Protein AF-A0A8J6IHN8-F1 (afdb_monomer)

Structure (mmCIF, N/CA/C/O backbone):
data_AF-A0A8J6IHN8-F1
#
_entry.id   AF-A0A8J6IHN8-F1
#
loop_
_atom_site.group_PDB
_atom_site.id
_atom_site.type_symbol
_atom_site.label_atom_id
_atom_site.label_alt_id
_atom_site.label_comp_id
_atom_site.label_asym_id
_atom_site.label_entity_id
_atom_site.label_seq_id
_atom_site.pdbx_PDB_ins_code
_atom_site.Cartn_x
_atom_site.Cartn_y
_atom_site.Cartn_z
_atom_site.occupancy
_atom_site.B_iso_or_equiv
_atom_site.auth_seq_id
_atom_site.auth_comp_id
_atom_site.auth_asym_id
_atom_site.auth_atom_id
_atom_site.pdbx_PDB_model_num
ATOM 1 N N . MET A 1 1 ? -2.831 -7.489 -36.336 1.00 49.72 1 MET A N 1
ATOM 2 C CA . MET A 1 1 ? -1.927 -8.113 -35.352 1.00 49.72 1 MET A CA 1
ATOM 3 C C . MET A 1 1 ? -0.524 -7.875 -35.852 1.00 49.72 1 MET A C 1
ATOM 5 O O . MET A 1 1 ? -0.136 -8.459 -36.858 1.00 49.72 1 MET A O 1
ATOM 9 N N . THR A 1 2 ? 0.138 -6.889 -35.267 1.00 54.09 2 THR A N 1
ATOM 10 C CA . THR A 1 2 ? 1.509 -6.501 -35.592 1.00 54.09 2 THR A CA 1
ATOM 11 C C . THR A 1 2 ? 2.413 -7.659 -35.192 1.00 54.09 2 THR A C 1
ATOM 13 O O . THR A 1 2 ? 2.400 -8.046 -34.038 1.00 54.09 2 THR A O 1
ATOM 16 N N . MET A 1 3 ? 3.107 -8.257 -36.160 1.00 70.25 3 MET A N 1
ATOM 17 C CA . MET A 1 3 ? 4.097 -9.310 -35.927 1.00 70.25 3 MET A CA 1
ATOM 18 C C . MET A 1 3 ? 5.415 -8.647 -35.513 1.00 70.25 3 MET A C 1
ATOM 20 O O . MET A 1 3 ? 5.828 -7.694 -36.189 1.00 70.25 3 MET A O 1
ATOM 24 N N . ILE A 1 4 ? 6.126 -9.185 -34.513 1.00 86.44 4 ILE A N 1
ATOM 25 C CA . ILE A 1 4 ? 7.557 -8.887 -34.335 1.00 86.44 4 ILE A CA 1
ATOM 26 C C . ILE A 1 4 ? 8.253 -9.013 -35.692 1.00 86.44 4 ILE A C 1
ATOM 28 O O . ILE A 1 4 ? 8.270 -10.070 -36.328 1.00 86.44 4 ILE A O 1
ATOM 32 N N . THR A 1 5 ? 8.842 -7.910 -36.141 1.00 93.31 5 THR A N 1
ATOM 33 C CA . THR A 1 5 ? 9.534 -7.852 -37.424 1.00 93.31 5 THR A CA 1
ATOM 34 C C . THR A 1 5 ? 11.019 -8.079 -37.190 1.00 93.31 5 THR A C 1
ATOM 36 O O . THR A 1 5 ? 11.692 -7.253 -36.577 1.00 93.31 5 THR A O 1
ATOM 39 N N . HIS A 1 6 ? 11.541 -9.201 -37.692 1.00 95.62 6 HIS A N 1
ATOM 40 C CA . HIS A 1 6 ? 12.968 -9.529 -37.650 1.00 95.62 6 HIS A CA 1
ATOM 41 C C . HIS A 1 6 ? 13.657 -9.097 -38.947 1.00 95.62 6 HIS A C 1
ATOM 43 O O . HIS A 1 6 ? 13.572 -9.783 -39.966 1.00 95.62 6 HIS A O 1
ATOM 49 N N . ASN A 1 7 ? 14.368 -7.969 -38.920 1.00 94.88 7 ASN A N 1
ATOM 50 C CA . ASN A 1 7 ? 15.190 -7.535 -40.044 1.00 94.88 7 ASN A CA 1
ATOM 51 C C . ASN A 1 7 ? 16.606 -8.102 -39.900 1.00 94.88 7 ASN A C 1
ATOM 53 O O . ASN A 1 7 ? 17.432 -7.576 -39.155 1.00 94.88 7 ASN A O 1
ATOM 57 N N . ARG A 1 8 ? 16.898 -9.177 -40.635 1.00 92.81 8 ARG A N 1
ATOM 58 C CA . ARG A 1 8 ? 18.204 -9.850 -40.574 1.00 92.81 8 ARG A CA 1
ATOM 59 C C . ARG A 1 8 ? 19.341 -9.048 -41.198 1.00 92.81 8 ARG A C 1
ATOM 61 O O . ARG A 1 8 ? 20.465 -9.176 -40.731 1.00 92.81 8 ARG A O 1
ATOM 68 N N . GLU A 1 9 ? 19.058 -8.230 -42.211 1.00 92.62 9 GLU A N 1
ATOM 69 C CA . GLU A 1 9 ? 20.069 -7.399 -42.881 1.00 92.62 9 GLU A CA 1
ATOM 70 C C . GLU A 1 9 ? 20.547 -6.268 -41.973 1.00 92.62 9 GLU A C 1
ATOM 72 O O . GLU A 1 9 ? 21.742 -6.020 -41.858 1.00 92.62 9 GLU A O 1
ATOM 77 N N . LYS A 1 10 ? 19.604 -5.611 -41.290 1.00 93.25 10 LYS A N 1
ATOM 78 C CA . LYS A 1 10 ? 19.894 -4.556 -40.310 1.00 93.25 10 LYS A CA 1
ATOM 79 C C . LYS A 1 10 ? 20.220 -5.102 -38.922 1.00 93.25 10 LYS A C 1
ATOM 81 O O . LYS A 1 10 ? 20.602 -4.329 -38.054 1.00 93.25 10 LYS A O 1
ATOM 86 N N . GLN A 1 11 ? 20.043 -6.408 -38.718 1.00 96.94 11 GLN A N 1
ATOM 87 C CA . GLN A 1 11 ? 20.186 -7.079 -37.429 1.00 96.94 11 GLN A CA 1
ATOM 88 C C . GLN A 1 11 ? 19.344 -6.408 -36.332 1.00 96.94 11 GLN A C 1
ATOM 90 O O . GLN A 1 11 ? 19.838 -6.072 -35.256 1.00 96.94 11 GLN A O 1
ATOM 95 N N . THR A 1 12 ? 18.055 -6.206 -36.623 1.00 97.75 12 THR A N 1
ATOM 96 C CA . THR A 1 12 ? 17.103 -5.582 -35.698 1.00 97.75 12 THR A CA 1
ATOM 97 C C . THR A 1 12 ? 15.829 -6.398 -35.504 1.00 97.75 12 THR A C 1
ATOM 99 O O . THR A 1 12 ? 15.368 -7.111 -36.401 1.00 97.75 12 THR A O 1
ATOM 102 N N . PHE A 1 13 ? 15.237 -6.257 -34.321 1.00 97.88 13 PHE A N 1
ATOM 103 C CA . PHE A 1 13 ? 13.869 -6.650 -34.011 1.00 97.88 13 PHE A CA 1
ATOM 104 C C . PHE A 1 13 ? 13.034 -5.402 -33.758 1.00 97.88 13 PHE A C 1
ATOM 106 O O . PHE A 1 13 ? 13.451 -4.520 -33.011 1.00 97.88 13 PHE A O 1
ATOM 113 N N . ILE A 1 14 ? 11.857 -5.340 -34.371 1.00 96.50 14 ILE A N 1
ATOM 114 C CA . ILE A 1 14 ? 10.865 -4.292 -34.133 1.00 96.50 14 ILE A CA 1
ATOM 115 C C . ILE A 1 14 ? 9.654 -4.955 -33.493 1.00 96.50 14 ILE A C 1
ATOM 117 O O . ILE A 1 14 ? 9.074 -5.872 -34.078 1.00 96.50 14 ILE A O 1
ATOM 121 N N . LEU A 1 15 ? 9.293 -4.480 -32.309 1.00 94.69 15 LEU A N 1
ATOM 122 C CA . LEU A 1 15 ? 8.149 -4.921 -31.526 1.00 94.69 15 LEU A CA 1
ATOM 123 C C . LEU A 1 15 ? 7.263 -3.707 -31.264 1.00 94.69 15 LEU A C 1
ATOM 125 O O . LEU A 1 15 ? 7.746 -2.661 -30.837 1.00 94.69 15 LEU A O 1
ATOM 129 N N . GLU A 1 16 ? 5.972 -3.846 -31.530 1.00 93.94 16 GLU A N 1
ATOM 130 C CA . GLU A 1 16 ? 4.992 -2.791 -31.296 1.00 93.94 16 GLU A CA 1
ATOM 131 C C . GLU A 1 16 ? 3.723 -3.406 -30.711 1.00 93.94 16 GLU A C 1
ATOM 133 O O . GLU A 1 16 ? 3.142 -4.314 -31.311 1.00 93.94 16 GLU A O 1
ATOM 138 N N . ASN A 1 17 ? 3.324 -2.934 -29.532 1.00 94.31 17 ASN A N 1
ATOM 139 C CA . ASN A 1 17 ? 2.050 -3.273 -28.900 1.00 94.31 17 ASN A CA 1
ATOM 140 C C . ASN A 1 17 ? 1.171 -2.006 -28.816 1.00 94.31 17 ASN A C 1
ATOM 142 O O . ASN A 1 17 ? 1.412 -1.051 -29.549 1.00 94.31 17 ASN A O 1
ATOM 146 N N . ASN A 1 18 ? 0.135 -1.974 -27.979 1.00 95.00 18 ASN A N 1
ATOM 147 C CA . ASN A 1 18 ? -0.769 -0.823 -27.896 1.00 95.00 18 ASN A CA 1
ATOM 148 C C . ASN A 1 18 ? -0.139 0.418 -27.244 1.00 95.00 18 ASN A C 1
ATOM 150 O O . ASN A 1 18 ? -0.637 1.517 -27.478 1.00 95.00 18 ASN A O 1
ATOM 154 N N . SER A 1 19 ? 0.907 0.255 -26.424 1.00 96.56 19 SER A N 1
ATOM 155 C CA . SER A 1 19 ? 1.472 1.344 -25.614 1.00 96.56 19 SER A CA 1
ATOM 156 C C . SER A 1 19 ? 2.919 1.692 -25.963 1.00 96.56 19 SER A C 1
ATOM 158 O O . SER A 1 19 ? 3.337 2.842 -25.822 1.00 96.56 19 SER A O 1
ATOM 160 N N . VAL A 1 20 ? 3.694 0.721 -26.447 1.00 96.88 20 VAL A N 1
ATOM 161 C CA . VAL A 1 20 ? 5.138 0.831 -26.642 1.00 96.88 20 VAL A CA 1
ATOM 162 C C . VAL A 1 20 ? 5.543 0.354 -28.026 1.00 96.88 20 VAL A C 1
ATOM 164 O O . VAL A 1 20 ? 5.097 -0.684 -28.524 1.00 96.88 20 VAL A O 1
ATOM 167 N N . ARG A 1 21 ? 6.502 1.082 -28.594 1.00 96.94 21 ARG A N 1
ATOM 168 C CA . ARG A 1 21 ? 7.320 0.645 -29.719 1.00 96.94 21 ARG A CA 1
ATOM 169 C C . ARG A 1 21 ? 8.759 0.451 -29.262 1.00 96.94 21 ARG A C 1
ATOM 171 O O . ARG A 1 21 ? 9.376 1.392 -28.774 1.00 96.94 21 ARG A O 1
ATOM 178 N N . ALA A 1 22 ? 9.297 -0.746 -29.466 1.00 97.44 22 ALA A N 1
ATOM 179 C CA . ALA A 1 22 ? 10.666 -1.113 -29.126 1.00 97.44 22 ALA A CA 1
ATOM 180 C C . ALA A 1 22 ? 11.426 -1.594 -30.371 1.00 97.44 22 ALA A C 1
ATOM 182 O O . ALA A 1 22 ? 10.971 -2.486 -31.094 1.00 97.44 22 ALA A O 1
ATOM 183 N N . VAL A 1 23 ? 12.607 -1.024 -30.611 1.00 97.62 23 VAL A N 1
ATOM 184 C CA . VAL A 1 23 ? 13.507 -1.413 -31.703 1.00 97.62 23 VAL A CA 1
ATOM 185 C C . VAL A 1 23 ? 14.844 -1.846 -31.116 1.00 97.62 23 VAL A C 1
ATOM 187 O O . VAL A 1 23 ? 15.680 -1.020 -30.758 1.00 97.62 23 VAL A O 1
ATOM 190 N N . LEU A 1 24 ? 15.062 -3.157 -31.042 1.00 97.81 24 LEU A N 1
ATOM 191 C CA . LEU A 1 24 ? 16.298 -3.752 -30.539 1.00 97.81 24 LEU A CA 1
ATOM 192 C C . LEU A 1 24 ? 17.253 -4.047 -31.699 1.00 97.81 24 LEU A C 1
ATOM 194 O O . LEU A 1 24 ? 16.924 -4.822 -32.595 1.00 97.81 24 LEU A O 1
ATOM 198 N N . CYS A 1 25 ? 18.453 -3.482 -31.660 1.00 97.56 25 CYS A N 1
ATOM 199 C CA . CYS A 1 25 ? 19.560 -3.792 -32.558 1.00 97.56 25 CYS A CA 1
ATOM 200 C C . CYS A 1 25 ? 20.562 -4.725 -31.878 1.00 97.56 25 CYS A C 1
ATOM 202 O O . CYS A 1 25 ? 20.895 -4.534 -30.709 1.00 97.56 25 CYS A O 1
ATOM 204 N N . TYR A 1 26 ? 21.046 -5.714 -32.631 1.00 96.62 26 TYR A N 1
ATOM 205 C CA . TYR A 1 26 ? 22.070 -6.665 -32.194 1.00 96.62 26 TYR A CA 1
ATOM 206 C C . TYR A 1 26 ? 23.310 -6.684 -33.113 1.00 96.62 26 TYR A C 1
ATOM 208 O O . TYR A 1 26 ? 24.089 -7.630 -33.080 1.00 96.62 26 TYR A O 1
ATOM 216 N N . GLN A 1 27 ? 23.504 -5.665 -33.961 1.00 93.06 27 GLN A N 1
ATOM 217 C CA . GLN A 1 27 ? 24.637 -5.604 -34.899 1.00 93.06 27 GLN A CA 1
ATOM 218 C C . GLN A 1 27 ? 25.995 -5.435 -34.200 1.00 93.06 27 GLN A C 1
ATOM 220 O O . GLN A 1 27 ? 26.943 -6.141 -34.527 1.00 93.06 27 GLN A O 1
ATOM 225 N N . ASN A 1 28 ? 26.077 -4.510 -33.240 1.00 86.75 28 ASN A N 1
ATOM 226 C CA . ASN A 1 28 ? 27.294 -4.152 -32.505 1.00 86.75 28 ASN A CA 1
ATOM 227 C C . ASN A 1 28 ? 26.975 -4.135 -31.003 1.00 86.75 28 ASN A C 1
ATOM 229 O O . ASN A 1 28 ? 26.920 -3.074 -30.381 1.00 86.75 28 ASN A O 1
ATOM 233 N N . GLY A 1 29 ? 26.668 -5.311 -30.454 1.00 90.00 29 GLY A N 1
ATOM 234 C CA . GLY A 1 29 ? 26.081 -5.440 -29.120 1.00 90.00 29 GLY A CA 1
ATOM 235 C C . GLY A 1 29 ? 24.576 -5.166 -29.098 1.00 90.00 29 GLY A C 1
ATOM 236 O O . GLY A 1 29 ? 23.952 -4.939 -30.135 1.00 90.00 29 GLY A O 1
ATOM 237 N N . LEU A 1 30 ? 23.991 -5.217 -27.904 1.00 96.50 30 LEU A N 1
ATOM 238 C CA . LEU A 1 30 ? 22.566 -5.019 -27.653 1.00 96.50 30 LEU A CA 1
ATOM 239 C C . LEU A 1 30 ? 22.271 -3.539 -27.419 1.00 96.50 30 LEU A C 1
ATOM 241 O O . LEU A 1 30 ? 22.581 -2.983 -26.361 1.00 96.50 30 LEU A O 1
ATOM 245 N N . ARG A 1 31 ? 21.624 -2.905 -28.395 1.00 96.81 31 ARG A N 1
ATOM 246 C CA . ARG A 1 31 ? 21.236 -1.494 -28.314 1.00 96.81 31 ARG A CA 1
ATOM 247 C C . ARG A 1 31 ? 19.754 -1.320 -28.580 1.00 96.81 31 ARG A C 1
ATOM 249 O O . ARG A 1 31 ? 19.234 -1.811 -29.579 1.00 96.81 31 ARG A O 1
ATOM 256 N N . MET A 1 32 ? 19.084 -0.577 -27.715 1.00 97.19 32 MET A N 1
ATOM 257 C CA . MET A 1 32 ? 17.732 -0.101 -27.949 1.00 97.19 32 MET A CA 1
ATOM 258 C C . MET A 1 32 ? 17.808 1.128 -28.862 1.00 97.19 32 MET A C 1
ATOM 260 O O . MET A 1 32 ? 18.161 2.217 -28.419 1.00 97.19 32 MET A O 1
ATOM 264 N N . GLN A 1 33 ? 17.546 0.951 -30.159 1.00 96.94 33 GLN A N 1
ATOM 265 C CA . GLN A 1 33 ? 17.538 2.055 -31.128 1.00 96.94 33 GLN A CA 1
ATOM 266 C C . GLN A 1 33 ? 16.375 3.014 -30.881 1.00 96.94 33 GLN A C 1
ATOM 268 O O . GLN A 1 33 ? 16.513 4.207 -31.133 1.00 96.94 33 GLN A O 1
ATOM 273 N N . GLU A 1 34 ? 15.260 2.494 -30.377 1.00 97.12 34 GLU A N 1
ATOM 274 C CA . GLU A 1 34 ? 14.058 3.244 -30.036 1.00 97.12 34 GLU A CA 1
ATOM 275 C C . GLU A 1 34 ? 13.302 2.494 -28.935 1.00 97.12 34 GLU A C 1
ATOM 277 O O . GLU A 1 34 ? 13.116 1.279 -29.045 1.00 97.12 34 GLU A O 1
ATOM 282 N N . PHE A 1 35 ? 12.838 3.210 -27.910 1.00 97.94 35 PHE A N 1
ATOM 283 C CA . PHE A 1 35 ? 11.830 2.709 -26.977 1.00 97.94 35 PHE A CA 1
ATOM 284 C C . PHE A 1 35 ? 10.856 3.838 -26.639 1.00 97.94 35 PHE A C 1
ATOM 286 O O . PHE A 1 35 ? 11.093 4.646 -25.738 1.00 97.94 35 PHE A O 1
ATOM 293 N N . SER A 1 36 ? 9.773 3.900 -27.406 1.00 97.88 36 SER A N 1
ATOM 294 C CA . SER A 1 36 ? 8.841 5.025 -27.431 1.00 97.88 36 SER A CA 1
ATOM 295 C C . SER A 1 36 ? 7.504 4.650 -26.808 1.00 97.88 36 SER A C 1
ATOM 297 O O . SER A 1 36 ? 6.981 3.564 -27.060 1.00 97.88 36 SER A O 1
ATOM 299 N N . ASN A 1 37 ? 6.913 5.583 -26.062 1.00 97.94 37 ASN A N 1
ATOM 300 C CA . ASN A 1 37 ? 5.509 5.520 -25.674 1.00 97.94 37 ASN A CA 1
ATOM 301 C C . ASN A 1 37 ? 4.658 6.027 -26.847 1.00 97.94 37 ASN A C 1
ATOM 303 O O . ASN A 1 37 ? 4.679 7.221 -27.170 1.00 97.94 37 ASN A O 1
ATOM 307 N N . LEU A 1 38 ? 3.899 5.122 -27.464 1.00 96.94 38 LEU A N 1
ATOM 308 C CA . LEU A 1 38 ? 3.100 5.380 -28.664 1.00 96.94 38 LEU A CA 1
ATOM 309 C C . LEU A 1 38 ? 2.021 6.447 -28.454 1.00 96.94 38 LEU A C 1
ATOM 311 O O . LEU A 1 38 ? 1.698 7.177 -29.389 1.00 96.94 38 LEU A O 1
ATOM 315 N N . HIS A 1 39 ? 1.494 6.582 -27.237 1.00 96.56 39 HIS A N 1
ATOM 316 C CA . HIS A 1 39 ? 0.431 7.541 -26.932 1.00 96.56 39 HIS A CA 1
ATOM 317 C C . HIS A 1 39 ? 0.911 8.992 -26.947 1.00 96.56 39 HIS A C 1
ATOM 319 O O . HIS A 1 39 ? 0.143 9.898 -27.259 1.00 96.56 39 HIS A O 1
ATOM 325 N N . SER A 1 40 ? 2.191 9.215 -26.651 1.00 95.94 40 SER A N 1
ATOM 326 C CA . SER A 1 40 ? 2.777 10.557 -26.631 1.00 95.94 40 SER A CA 1
ATOM 327 C C . SER A 1 40 ? 3.041 11.132 -28.029 1.00 95.94 40 SER A C 1
ATOM 329 O O . SER A 1 40 ? 3.272 12.333 -28.173 1.00 95.94 40 SER A O 1
ATOM 331 N N . GLY A 1 41 ? 3.092 10.272 -29.057 1.00 93.38 41 GLY A N 1
ATOM 332 C CA . GLY A 1 41 ? 3.552 10.625 -30.403 1.00 93.38 41 GLY A CA 1
ATOM 333 C C . GLY A 1 41 ? 5.037 11.010 -30.495 1.00 93.38 41 GLY A C 1
ATOM 334 O O . GLY A 1 41 ? 5.484 11.457 -31.552 1.00 93.38 41 GLY A O 1
ATOM 335 N N . ARG A 1 42 ? 5.810 10.865 -29.411 1.00 93.81 42 ARG A N 1
ATOM 336 C CA . ARG A 1 42 ? 7.234 11.212 -29.346 1.00 93.81 42 ARG A CA 1
ATOM 337 C C . ARG A 1 42 ? 8.097 9.967 -29.486 1.00 93.81 42 ARG A C 1
ATOM 339 O O . ARG A 1 42 ? 7.819 8.937 -28.879 1.00 93.81 42 ARG A O 1
ATOM 346 N N . VAL A 1 43 ? 9.186 10.103 -30.236 1.00 95.81 43 VAL A N 1
ATOM 347 C CA . VAL A 1 43 ? 10.265 9.114 -30.242 1.00 95.81 43 VAL A CA 1
ATOM 348 C C . VAL A 1 43 ? 11.157 9.377 -29.030 1.00 95.81 43 VAL A C 1
ATOM 350 O O . VAL A 1 43 ? 11.671 10.488 -28.886 1.00 95.81 43 VAL A O 1
ATOM 353 N N . SER A 1 44 ? 11.339 8.383 -28.161 1.00 95.12 44 SER A N 1
ATOM 354 C CA . SER A 1 44 ? 12.149 8.510 -26.942 1.00 95.12 44 SER A CA 1
ATOM 355 C C . SER A 1 44 ? 13.081 7.310 -26.734 1.00 95.12 44 SER A C 1
ATOM 357 O O . SER A 1 44 ? 13.036 6.318 -27.465 1.00 95.12 44 SER A O 1
ATOM 359 N N . ASN A 1 45 ? 14.005 7.454 -25.776 1.00 96.75 45 ASN A N 1
ATOM 360 C CA . ASN A 1 45 ? 14.987 6.428 -25.397 1.00 96.75 45 ASN A CA 1
ATOM 361 C C . ASN A 1 45 ? 15.774 5.849 -26.588 1.00 96.75 45 ASN A C 1
ATOM 363 O O . ASN A 1 45 ? 15.957 4.639 -26.710 1.00 96.75 45 ASN A O 1
ATOM 367 N N . THR A 1 46 ? 16.226 6.728 -27.484 1.00 96.44 46 THR A N 1
ATOM 368 C CA . THR A 1 46 ? 16.918 6.344 -28.717 1.00 96.44 46 THR A CA 1
ATOM 369 C C . THR A 1 46 ? 18.390 6.033 -28.493 1.00 96.44 46 THR A C 1
ATOM 371 O O . THR A 1 46 ? 19.065 6.736 -27.741 1.00 96.44 46 THR A O 1
ATOM 374 N N . ASP A 1 47 ? 18.889 5.037 -29.221 1.00 95.19 47 ASP A N 1
ATOM 375 C CA . ASP A 1 47 ? 20.289 4.596 -29.235 1.00 95.19 47 ASP A CA 1
ATOM 376 C C . ASP A 1 47 ? 20.908 4.406 -27.835 1.00 95.19 47 ASP A C 1
ATOM 378 O O . ASP A 1 47 ? 21.968 4.940 -27.499 1.00 95.19 47 ASP A O 1
ATOM 382 N N . ARG A 1 48 ? 20.224 3.630 -26.991 1.00 95.44 48 ARG A N 1
ATOM 383 C CA . ARG A 1 48 ? 20.683 3.280 -25.642 1.00 95.44 48 ARG A CA 1
ATOM 384 C C . ARG A 1 48 ? 21.340 1.908 -25.631 1.00 95.44 48 ARG A C 1
ATOM 386 O O . ARG A 1 48 ? 20.792 0.949 -26.168 1.00 95.44 48 ARG A O 1
ATOM 393 N N . GLU A 1 49 ? 22.495 1.787 -24.986 1.00 96.12 49 GLU A N 1
ATOM 394 C CA . GLU A 1 49 ? 23.045 0.469 -24.668 1.00 96.12 49 GLU A CA 1
ATOM 395 C C . GLU A 1 49 ? 22.157 -0.226 -23.632 1.00 96.12 49 GLU A C 1
ATOM 397 O O . GLU A 1 49 ? 21.788 0.375 -22.624 1.00 96.12 49 GLU A O 1
ATOM 402 N N . LEU A 1 50 ? 21.786 -1.483 -23.888 1.00 95.56 50 LEU A N 1
ATOM 403 C CA . LEU A 1 50 ? 20.841 -2.184 -23.022 1.00 95.56 50 LEU A CA 1
ATOM 404 C C . LEU A 1 50 ? 21.492 -2.663 -21.721 1.00 95.56 50 LEU A C 1
ATOM 406 O O . LEU A 1 50 ? 20.871 -2.589 -20.660 1.00 95.56 50 LEU A O 1
ATOM 410 N N . LEU A 1 51 ? 22.733 -3.148 -21.812 1.00 95.25 51 LEU A N 1
ATOM 411 C CA . LEU A 1 51 ? 23.485 -3.678 -20.682 1.00 95.25 51 LEU A CA 1
ATOM 412 C C . LEU A 1 51 ? 24.989 -3.459 -20.845 1.00 95.25 51 LEU A C 1
ATOM 414 O O . LEU A 1 51 ? 25.531 -3.547 -21.945 1.00 95.25 51 LEU A O 1
ATOM 418 N N . THR A 1 52 ? 25.646 -3.278 -19.709 1.00 97.19 52 THR A N 1
ATOM 419 C CA . THR A 1 52 ? 27.092 -3.403 -19.508 1.00 97.19 52 THR A CA 1
ATOM 420 C C . THR A 1 52 ? 27.321 -4.363 -18.347 1.00 97.19 52 THR A C 1
ATOM 422 O O . THR A 1 52 ? 26.406 -4.611 -17.555 1.00 97.19 52 THR A O 1
ATOM 425 N N . PHE A 1 53 ? 28.514 -4.937 -18.245 1.00 97.44 53 PHE A N 1
ATOM 426 C CA . PHE A 1 53 ? 28.811 -5.871 -17.169 1.00 97.44 53 PHE A CA 1
ATOM 427 C C . PHE A 1 53 ? 30.253 -5.771 -16.693 1.00 97.44 53 PHE A C 1
ATOM 429 O O . PHE A 1 53 ? 31.166 -5.524 -17.477 1.00 97.44 53 PHE A O 1
ATOM 436 N N . THR A 1 54 ? 30.461 -5.994 -15.401 1.00 97.38 54 THR A N 1
ATOM 437 C CA . THR A 1 54 ? 31.794 -6.136 -14.815 1.00 97.38 54 THR A CA 1
ATOM 438 C C . THR A 1 54 ? 32.047 -7.608 -14.551 1.00 97.38 54 THR A C 1
ATOM 440 O O . THR A 1 54 ? 31.243 -8.265 -13.896 1.00 97.38 54 THR A O 1
ATOM 443 N N . PHE A 1 55 ? 33.162 -8.126 -15.058 1.00 95.56 55 PHE A N 1
ATOM 444 C CA . PHE A 1 55 ? 33.570 -9.518 -14.887 1.00 95.56 55 PHE A CA 1
ATOM 445 C C . PHE A 1 55 ? 35.087 -9.590 -14.724 1.00 95.56 55 PHE A C 1
ATOM 447 O O . PHE A 1 55 ? 35.823 -8.890 -15.419 1.00 95.56 55 PHE A O 1
ATOM 454 N N . MET A 1 56 ? 35.578 -10.402 -13.783 1.00 91.44 56 MET A N 1
ATOM 455 C CA . MET A 1 56 ? 37.021 -10.523 -13.496 1.00 91.44 56 MET A CA 1
ATOM 456 C C . MET A 1 56 ? 37.722 -9.159 -13.270 1.00 91.44 56 MET A C 1
ATOM 458 O O . MET A 1 56 ? 38.857 -8.947 -13.703 1.00 91.44 56 MET A O 1
ATOM 462 N N . GLY A 1 57 ? 37.032 -8.210 -12.625 1.00 90.31 57 GLY A N 1
ATOM 463 C CA . GLY A 1 57 ? 37.555 -6.871 -12.318 1.00 90.31 57 GLY A CA 1
ATOM 464 C C . GLY A 1 57 ? 37.700 -5.927 -13.519 1.00 90.31 57 GLY A C 1
ATOM 465 O O . GLY A 1 57 ? 38.393 -4.915 -13.414 1.00 90.31 57 GLY A O 1
ATOM 466 N N . ARG A 1 58 ? 37.091 -6.245 -14.668 1.00 95.69 58 ARG A N 1
ATOM 467 C CA . ARG A 1 58 ? 37.080 -5.395 -15.869 1.00 95.69 58 ARG A CA 1
ATOM 468 C C . ARG A 1 58 ? 35.654 -5.119 -16.321 1.00 95.69 58 ARG A C 1
ATOM 470 O O . ARG A 1 58 ? 34.792 -5.983 -16.193 1.00 95.69 58 ARG A O 1
ATOM 477 N N . GLN A 1 59 ? 35.437 -3.928 -16.866 1.00 97.19 59 GLN A N 1
ATOM 478 C CA . GLN A 1 59 ? 34.160 -3.526 -17.443 1.00 97.19 59 GLN A CA 1
ATOM 479 C C . GLN A 1 59 ? 34.092 -3.928 -18.919 1.00 97.19 59 GLN A C 1
ATOM 481 O O . GLN A 1 59 ? 35.057 -3.746 -19.663 1.00 97.19 59 GLN A O 1
ATOM 486 N N . TYR A 1 60 ? 32.937 -4.447 -19.316 1.00 97.81 60 TYR A N 1
ATOM 487 C CA . TYR A 1 60 ? 32.599 -4.894 -20.658 1.00 97.81 60 TYR A CA 1
ATOM 488 C C . TYR A 1 60 ? 31.247 -4.320 -21.081 1.00 97.81 60 TYR A C 1
ATOM 490 O O . TYR A 1 60 ? 30.385 -3.976 -20.267 1.00 97.81 60 TYR A O 1
ATOM 498 N N . THR A 1 61 ? 31.061 -4.256 -22.387 1.00 96.88 61 THR A N 1
ATOM 499 C CA . THR A 1 61 ? 29.837 -3.852 -23.070 1.00 96.88 61 THR A CA 1
ATOM 500 C C . THR A 1 61 ? 29.181 -5.064 -23.708 1.00 96.88 61 THR A C 1
ATOM 502 O O . THR A 1 61 ? 29.800 -6.111 -23.917 1.00 96.88 61 THR A O 1
ATOM 505 N N . SER A 1 62 ? 27.922 -4.919 -24.102 1.00 95.38 62 SER A N 1
ATOM 506 C CA . SER A 1 62 ? 27.258 -5.966 -24.885 1.00 95.38 62 SER A CA 1
ATOM 507 C C . SER A 1 62 ? 27.931 -6.228 -26.247 1.00 95.38 62 SER A C 1
ATOM 509 O O . SER A 1 62 ? 27.736 -7.295 -26.825 1.00 95.38 62 SER A O 1
ATOM 511 N N . ALA A 1 63 ? 28.741 -5.287 -26.751 1.00 95.88 63 ALA A N 1
ATOM 512 C CA . ALA A 1 63 ? 29.515 -5.427 -27.986 1.00 95.88 63 ALA A CA 1
ATOM 513 C C . ALA A 1 63 ? 30.751 -6.334 -27.840 1.00 95.88 63 ALA A C 1
ATOM 515 O O . ALA A 1 63 ? 31.271 -6.817 -28.844 1.00 95.88 63 ALA A O 1
ATOM 516 N N . ASP A 1 64 ? 31.187 -6.622 -26.609 1.00 97.25 64 ASP A N 1
ATOM 517 C CA . ASP A 1 64 ? 32.256 -7.588 -26.326 1.00 97.25 64 ASP A CA 1
ATOM 518 C C . ASP A 1 64 ? 31.777 -9.051 -26.427 1.00 97.25 64 ASP A C 1
ATOM 520 O O . ASP A 1 64 ? 32.560 -9.988 -26.255 1.00 97.25 64 ASP A O 1
ATOM 524 N N . LEU A 1 65 ? 30.487 -9.271 -26.698 1.00 96.19 65 LEU A N 1
ATOM 525 C CA . LEU A 1 65 ? 29.879 -10.583 -26.904 1.00 96.19 65 LEU A CA 1
ATOM 526 C C . LEU A 1 65 ? 29.562 -10.789 -28.393 1.00 96.19 65 LEU A C 1
ATOM 528 O O . LEU A 1 65 ? 29.005 -9.924 -29.066 1.00 96.19 65 LEU A O 1
ATOM 532 N N . SER A 1 66 ? 29.858 -11.978 -28.909 1.00 96.38 66 SER A N 1
ATOM 533 C CA . SER A 1 66 ? 29.467 -12.392 -30.258 1.00 96.38 66 SER A CA 1
ATOM 534 C C . SER A 1 66 ? 28.017 -12.871 -30.279 1.00 96.38 66 SER A C 1
ATOM 536 O O . SER A 1 66 ? 27.623 -13.690 -29.452 1.00 96.38 66 SER A O 1
ATOM 538 N N . VAL A 1 67 ? 27.228 -12.426 -31.258 1.00 96.62 67 VAL A N 1
ATOM 539 C CA . VAL A 1 67 ? 25.867 -12.942 -31.477 1.00 96.62 67 VAL A CA 1
ATOM 540 C C . VAL A 1 67 ? 25.935 -14.328 -32.116 1.00 96.62 67 VAL A C 1
ATOM 542 O O . VAL A 1 67 ? 26.360 -14.478 -33.261 1.00 96.62 67 VAL A O 1
ATOM 545 N N . CYS A 1 68 ? 25.476 -15.347 -31.392 1.00 95.25 68 CYS A N 1
ATOM 546 C CA . CYS A 1 68 ? 25.462 -16.740 -31.850 1.00 95.25 68 CYS A CA 1
ATOM 547 C C . CYS A 1 68 ? 24.104 -17.168 -32.421 1.00 95.25 68 CYS A C 1
ATOM 549 O O . CYS A 1 68 ? 24.016 -18.169 -33.130 1.00 95.25 68 CYS A O 1
ATOM 551 N N . GLY A 1 69 ? 23.039 -16.415 -32.139 1.00 96.31 69 GLY A N 1
ATOM 552 C CA . GLY A 1 69 ? 21.713 -16.674 -32.688 1.00 96.31 69 GLY A CA 1
ATOM 553 C C . GLY A 1 69 ? 20.736 -15.539 -32.410 1.00 96.31 69 GLY A C 1
ATOM 554 O O . GLY A 1 69 ? 20.831 -14.869 -31.388 1.00 96.31 69 GLY A O 1
ATOM 555 N N . ALA A 1 70 ? 19.791 -15.334 -33.324 1.00 97.38 70 ALA A N 1
ATOM 556 C CA . ALA A 1 70 ? 18.727 -14.347 -33.196 1.00 97.38 70 ALA A CA 1
ATOM 557 C C . ALA A 1 70 ? 17.424 -14.948 -33.738 1.00 97.38 70 ALA A C 1
ATOM 559 O O . ALA A 1 70 ? 17.364 -15.349 -34.905 1.00 97.38 70 ALA A O 1
ATOM 560 N N . TYR A 1 71 ? 16.397 -15.028 -32.895 1.00 96.12 71 TYR A N 1
ATOM 561 C CA . TYR A 1 71 ? 15.159 -15.753 -33.178 1.00 96.12 71 TYR A CA 1
ATOM 562 C C . TYR A 1 71 ? 13.940 -14.903 -32.834 1.00 96.12 71 TYR A C 1
ATOM 564 O O . TYR A 1 71 ? 13.945 -14.204 -31.828 1.00 96.12 71 TYR A O 1
ATOM 572 N N . ALA A 1 72 ? 12.886 -15.011 -33.638 1.00 95.44 72 ALA A N 1
ATOM 573 C CA . ALA A 1 72 ? 11.558 -14.525 -33.290 1.00 95.44 72 ALA A CA 1
ATOM 574 C C . ALA A 1 72 ? 10.622 -15.724 -33.107 1.00 95.44 72 ALA A C 1
ATOM 576 O O . ALA A 1 72 ? 10.679 -16.684 -33.879 1.00 95.44 72 ALA A O 1
ATOM 577 N N . ALA A 1 73 ? 9.770 -15.660 -32.094 1.00 93.56 73 ALA A N 1
ATOM 578 C CA . ALA A 1 73 ? 8.736 -16.638 -31.801 1.00 93.56 73 ALA A CA 1
ATOM 579 C C . ALA A 1 73 ? 7.443 -15.915 -31.413 1.00 93.56 73 ALA A C 1
ATOM 581 O O . ALA A 1 73 ? 7.467 -14.774 -30.956 1.00 93.56 73 ALA A O 1
ATOM 582 N N . GLN A 1 74 ? 6.308 -16.579 -31.592 1.00 93.88 74 GLN A N 1
ATOM 583 C CA . GLN A 1 74 ? 5.014 -16.078 -31.145 1.00 93.88 74 GLN A CA 1
ATOM 584 C C . GLN A 1 74 ? 4.079 -17.240 -30.833 1.00 93.88 74 GLN A C 1
ATOM 586 O O . GLN A 1 74 ? 4.183 -18.309 -31.440 1.00 93.88 74 GLN A O 1
ATOM 591 N N . ASP A 1 75 ? 3.137 -16.992 -29.938 1.00 92.38 75 ASP A N 1
ATOM 592 C CA . ASP A 1 75 ? 1.977 -17.843 -29.711 1.00 92.38 75 ASP A CA 1
ATOM 593 C C . ASP A 1 75 ? 0.697 -16.986 -29.679 1.00 92.38 75 ASP A C 1
ATOM 595 O O . ASP A 1 75 ? 0.656 -15.881 -30.227 1.00 92.38 75 ASP A O 1
ATOM 599 N N . ASN A 1 76 ? -0.380 -17.492 -29.082 1.00 90.38 76 ASN A N 1
ATOM 600 C CA . ASN A 1 76 ? -1.648 -16.767 -29.010 1.00 90.38 76 ASN A CA 1
ATOM 601 C C . ASN A 1 76 ? -1.611 -15.553 -28.069 1.00 90.38 76 ASN A C 1
ATOM 603 O O . ASN A 1 76 ? -2.410 -14.637 -28.251 1.00 90.38 76 ASN A O 1
ATOM 607 N N . THR A 1 77 ? -0.725 -15.536 -27.074 1.00 91.44 77 THR A N 1
ATOM 608 C CA . THR A 1 77 ? -0.713 -14.541 -25.992 1.00 91.44 77 THR A CA 1
ATOM 609 C C . THR A 1 77 ? 0.547 -13.687 -25.975 1.00 91.44 77 THR A C 1
ATOM 611 O O . THR A 1 77 ? 0.497 -12.579 -25.454 1.00 91.44 77 THR A O 1
ATOM 614 N N . ARG A 1 78 ? 1.658 -14.153 -26.553 1.00 95.25 78 ARG A N 1
ATOM 615 C CA . ARG A 1 78 ? 2.963 -13.493 -26.511 1.00 95.25 78 ARG A CA 1
ATOM 616 C C . ARG A 1 78 ? 3.636 -13.439 -27.877 1.00 95.25 78 ARG A C 1
ATOM 618 O O . ARG A 1 78 ? 3.434 -14.293 -28.744 1.00 95.25 78 ARG A O 1
ATOM 625 N N . GLU A 1 79 ? 4.490 -12.439 -28.044 1.00 95.12 79 GLU A N 1
ATOM 626 C CA . GLU A 1 79 ? 5.524 -12.406 -29.084 1.00 95.12 79 GLU A CA 1
ATOM 627 C C . GLU A 1 79 ? 6.872 -12.236 -28.411 1.00 95.12 79 GLU A C 1
ATOM 629 O O . GLU A 1 79 ? 6.973 -11.531 -27.414 1.00 95.12 79 GLU A O 1
ATOM 634 N N . MET A 1 80 ? 7.908 -12.877 -28.934 1.00 96.19 80 MET A N 1
ATOM 635 C CA . MET A 1 80 ? 9.227 -12.858 -28.324 1.00 96.19 80 MET A CA 1
ATOM 636 C C . MET A 1 80 ? 10.320 -12.760 -29.380 1.00 96.19 80 MET A C 1
ATOM 638 O O . MET A 1 80 ? 10.359 -13.547 -30.324 1.00 96.19 80 MET A O 1
ATOM 642 N N . ALA A 1 81 ? 11.260 -11.845 -29.172 1.00 97.19 81 ALA A N 1
ATOM 643 C CA . ALA A 1 81 ? 12.563 -11.861 -29.818 1.00 97.19 81 ALA A CA 1
ATOM 644 C C . ALA A 1 81 ? 13.613 -12.377 -28.829 1.00 97.19 81 ALA A C 1
ATOM 646 O O . ALA A 1 81 ? 13.601 -12.012 -27.659 1.00 97.19 81 ALA A O 1
ATOM 647 N N . THR A 1 82 ? 14.518 -13.236 -29.290 1.00 97.69 82 THR A N 1
ATOM 648 C CA . THR A 1 82 ? 15.627 -13.782 -28.499 1.00 97.69 82 THR A CA 1
ATOM 649 C C . THR A 1 82 ? 16.947 -13.506 -29.198 1.00 97.69 82 THR A C 1
ATOM 651 O O . THR A 1 82 ? 17.084 -13.823 -30.381 1.00 97.69 82 THR A O 1
ATOM 654 N N . VAL A 1 83 ? 17.932 -12.997 -28.461 1.00 98.12 83 VAL A N 1
ATOM 655 C CA . VAL A 1 83 ? 19.326 -12.873 -28.907 1.00 98.12 83 VAL A CA 1
ATOM 656 C C . VAL A 1 83 ? 20.212 -13.720 -27.996 1.00 98.12 83 VAL A C 1
ATOM 658 O O . VAL A 1 83 ? 20.188 -13.567 -26.777 1.00 98.12 83 VAL A O 1
ATOM 661 N N . LEU A 1 84 ? 20.983 -14.629 -28.593 1.00 97.56 84 LEU A N 1
ATOM 662 C CA . LEU A 1 84 ? 21.985 -15.448 -27.912 1.00 97.56 84 LEU A CA 1
ATOM 663 C C . LEU A 1 84 ? 23.366 -14.837 -28.135 1.00 97.56 84 LEU A C 1
ATOM 665 O O . LEU A 1 84 ? 23.743 -14.557 -29.276 1.00 97.56 84 LEU A O 1
ATOM 669 N N . LEU A 1 85 ? 24.112 -14.670 -27.052 1.00 96.88 85 LEU A N 1
ATOM 670 C CA . LEU A 1 85 ? 25.390 -13.970 -27.005 1.00 96.88 85 LEU A CA 1
ATOM 671 C C . LEU A 1 85 ? 26.435 -14.840 -26.311 1.00 96.88 85 LEU A C 1
ATOM 673 O O . LEU A 1 85 ? 26.130 -15.484 -25.309 1.00 96.88 85 LEU A O 1
ATOM 677 N N . GLU A 1 86 ? 27.670 -14.832 -26.802 1.00 96.69 86 GLU A N 1
ATOM 678 C CA . GLU A 1 86 ? 28.784 -15.549 -26.177 1.00 96.69 86 GLU A CA 1
ATOM 679 C C . GLU A 1 86 ? 30.087 -14.759 -26.272 1.00 96.69 86 GLU A C 1
ATOM 681 O O . GLU A 1 86 ? 30.402 -14.170 -27.306 1.00 96.69 86 GLU A O 1
ATOM 686 N N . ASN A 1 87 ? 30.904 -14.824 -25.226 1.00 96.81 87 ASN A N 1
ATOM 687 C CA . ASN A 1 87 ? 32.318 -14.485 -25.304 1.00 96.81 87 ASN A CA 1
ATOM 688 C C . ASN A 1 87 ? 33.130 -15.731 -24.940 1.00 96.81 87 ASN A C 1
ATOM 690 O O . ASN A 1 87 ? 33.141 -16.178 -23.793 1.00 96.81 87 ASN A O 1
ATOM 694 N N . ARG A 1 88 ? 33.807 -16.303 -25.942 1.00 95.12 88 ARG A N 1
ATOM 695 C CA . ARG A 1 88 ? 34.566 -17.554 -25.798 1.00 95.12 88 ARG A CA 1
ATOM 696 C C . ARG A 1 88 ? 35.794 -17.408 -24.905 1.00 95.12 88 ARG A C 1
ATOM 698 O O . ARG A 1 88 ? 36.132 -18.360 -24.209 1.00 95.12 88 ARG A O 1
ATOM 705 N N . ASP A 1 89 ? 36.425 -16.237 -24.904 1.00 94.75 89 ASP A N 1
ATOM 706 C CA . ASP A 1 89 ? 37.622 -15.972 -24.101 1.00 94.75 89 ASP A CA 1
ATOM 707 C C . ASP A 1 89 ? 37.272 -15.807 -22.622 1.00 94.75 89 ASP A C 1
ATOM 709 O O . ASP A 1 89 ? 38.015 -16.249 -21.746 1.00 94.75 89 ASP A O 1
ATOM 713 N N . LEU A 1 90 ? 36.126 -15.186 -22.338 1.00 95.19 90 LEU A N 1
ATOM 714 C CA . LEU A 1 90 ? 35.582 -15.068 -20.986 1.00 95.19 90 LEU A CA 1
ATOM 715 C C . LEU A 1 90 ? 34.853 -16.334 -20.530 1.00 95.19 90 LEU A C 1
ATOM 717 O O . LEU A 1 90 ? 34.621 -16.478 -19.338 1.00 95.19 90 LEU A O 1
ATOM 721 N N . GLN A 1 91 ? 34.521 -17.241 -21.455 1.00 95.44 91 GLN A N 1
ATOM 722 C CA . GLN A 1 91 ? 33.666 -18.402 -21.201 1.00 95.44 91 GLN A CA 1
ATOM 723 C C . GLN A 1 91 ? 32.284 -18.019 -20.639 1.00 95.44 91 GLN A C 1
ATOM 725 O O . GLN A 1 91 ? 31.695 -18.741 -19.839 1.00 95.44 91 GLN A O 1
ATOM 730 N N . LEU A 1 92 ? 31.743 -16.895 -21.113 1.00 95.69 92 LEU A N 1
ATOM 731 C CA . LEU A 1 92 ? 30.428 -16.385 -20.732 1.00 95.69 92 LEU A CA 1
ATOM 732 C C . LEU A 1 92 ? 29.425 -16.537 -21.872 1.00 95.69 92 LEU A C 1
ATOM 734 O O . LEU A 1 92 ? 29.745 -16.300 -23.042 1.00 95.69 92 LEU A O 1
ATOM 738 N N . SER A 1 93 ? 28.183 -16.854 -21.521 1.00 95.75 93 SER A N 1
ATOM 739 C CA . SER A 1 93 ? 27.051 -16.850 -22.445 1.00 95.75 93 SER A CA 1
ATOM 740 C C . SER A 1 93 ? 25.889 -16.061 -21.851 1.00 95.75 93 SER A C 1
ATOM 742 O O . SER A 1 93 ? 25.541 -16.238 -20.689 1.00 95.75 93 SER A O 1
ATOM 744 N N . MET A 1 94 ? 25.236 -15.231 -22.658 1.00 96.25 94 MET A N 1
ATOM 745 C CA . MET A 1 94 ? 24.058 -14.462 -22.257 1.00 96.25 94 MET A CA 1
ATOM 746 C C . MET A 1 94 ? 22.892 -14.730 -23.202 1.00 96.25 94 MET A C 1
ATOM 748 O O . MET A 1 94 ? 23.075 -15.024 -24.388 1.00 96.25 94 MET A O 1
ATOM 752 N N . ARG A 1 95 ? 21.676 -14.633 -22.672 1.00 96.62 95 ARG A N 1
ATOM 753 C CA . ARG A 1 95 ? 20.441 -14.686 -23.453 1.00 96.62 95 ARG A CA 1
ATOM 754 C C . ARG A 1 95 ? 19.587 -13.498 -23.082 1.00 96.62 95 ARG A C 1
ATOM 756 O O . ARG A 1 95 ? 19.311 -13.281 -21.906 1.00 96.62 95 ARG A O 1
ATOM 763 N N . LEU A 1 96 ? 19.191 -12.748 -24.098 1.00 97.81 96 LEU A N 1
ATOM 764 C CA . LEU A 1 96 ? 18.253 -11.651 -23.961 1.00 97.81 96 LEU A CA 1
ATOM 765 C C . LEU A 1 96 ? 16.946 -12.033 -24.638 1.00 97.81 96 LEU A C 1
ATOM 767 O O . LEU A 1 96 ? 16.948 -12.415 -25.812 1.00 97.81 96 LEU A O 1
ATOM 771 N N . HIS A 1 97 ? 15.845 -11.850 -23.924 1.00 97.81 97 HIS A N 1
ATOM 772 C CA . HIS A 1 97 ? 14.498 -11.959 -24.452 1.00 97.81 97 HIS A CA 1
ATOM 773 C C . HIS A 1 97 ? 13.804 -10.596 -24.390 1.00 97.81 97 HIS A C 1
ATOM 775 O O . HIS A 1 97 ? 13.854 -9.909 -23.372 1.00 97.81 97 HIS A O 1
ATOM 781 N N . LEU A 1 98 ? 13.146 -10.222 -25.485 1.00 97.44 98 LEU A N 1
ATOM 782 C CA . LEU A 1 98 ? 12.226 -9.092 -25.558 1.00 97.44 98 LEU A CA 1
ATOM 783 C C . LEU A 1 98 ? 10.833 -9.651 -25.843 1.00 97.44 98 LEU A C 1
ATOM 785 O O . LEU A 1 98 ? 10.606 -10.184 -26.931 1.00 97.44 98 LEU A O 1
ATOM 789 N N . ILE A 1 99 ? 9.933 -9.578 -24.866 1.00 97.44 99 ILE A N 1
ATOM 790 C CA . ILE A 1 99 ? 8.648 -10.285 -24.878 1.00 97.44 99 ILE A CA 1
ATOM 791 C C . ILE A 1 99 ? 7.506 -9.269 -24.845 1.00 97.44 99 ILE A C 1
ATOM 793 O O . ILE A 1 99 ? 7.410 -8.483 -23.915 1.00 97.44 99 ILE A O 1
ATOM 797 N N . SER A 1 100 ? 6.611 -9.297 -25.828 1.00 96.50 100 SER A N 1
ATOM 798 C CA . SER A 1 100 ? 5.347 -8.555 -25.798 1.00 96.50 100 SER A CA 1
ATOM 799 C C . SER A 1 100 ? 4.240 -9.424 -25.222 1.00 96.50 100 SER A C 1
ATOM 801 O O . SER A 1 100 ? 4.117 -10.593 -25.592 1.00 96.50 100 SER A O 1
ATOM 803 N N . ASP A 1 101 ? 3.374 -8.844 -24.396 1.00 94.69 101 ASP A N 1
ATOM 804 C CA . ASP A 1 101 ? 2.091 -9.440 -24.008 1.00 94.69 101 ASP A CA 1
ATOM 805 C C . ASP A 1 101 ? 0.973 -9.294 -25.062 1.00 94.69 101 ASP A C 1
ATOM 807 O O . ASP A 1 101 ? -0.179 -9.631 -24.784 1.00 94.69 101 ASP A O 1
ATOM 811 N N . LYS A 1 102 ? 1.300 -8.758 -26.251 1.00 92.50 102 LYS A N 1
ATOM 812 C CA . LYS A 1 102 ? 0.357 -8.371 -27.320 1.00 92.50 102 LYS A CA 1
ATOM 813 C C . LYS A 1 102 ? -0.691 -7.331 -26.896 1.00 92.50 102 LYS A C 1
ATOM 815 O O . LYS A 1 102 ? -1.621 -7.069 -27.660 1.00 92.50 102 LYS A O 1
ATOM 820 N N . LYS A 1 103 ? -0.556 -6.748 -25.704 1.00 93.62 103 LYS A N 1
ATOM 821 C CA . LYS A 1 103 ? -1.416 -5.701 -25.158 1.00 93.62 103 LYS A CA 1
ATOM 822 C C . LYS A 1 103 ? -0.575 -4.458 -24.931 1.00 93.62 103 LYS A C 1
ATOM 824 O O . LYS A 1 103 ? -0.346 -3.728 -25.885 1.00 93.62 103 LYS A O 1
ATOM 829 N N . ASP A 1 104 ? -0.066 -4.248 -23.723 1.00 94.94 104 ASP A N 1
ATOM 830 C CA . ASP A 1 104 ? 0.537 -2.979 -23.330 1.00 94.94 104 ASP A CA 1
ATOM 831 C C . ASP A 1 104 ? 1.948 -3.151 -22.762 1.00 94.94 104 ASP A C 1
ATOM 833 O O . ASP A 1 104 ? 2.709 -2.190 -22.764 1.00 94.94 104 ASP A O 1
ATOM 837 N N . THR A 1 105 ? 2.350 -4.347 -22.331 1.00 96.56 105 THR A N 1
ATOM 838 C CA . THR A 1 105 ? 3.619 -4.549 -21.620 1.00 96.56 105 THR A CA 1
ATOM 839 C C . THR A 1 105 ? 4.674 -5.215 -22.502 1.00 96.56 105 THR A C 1
ATOM 841 O O . THR A 1 105 ? 4.409 -6.176 -23.234 1.00 96.56 105 THR A O 1
ATOM 844 N N . VAL A 1 106 ? 5.901 -4.700 -22.409 1.00 97.62 106 VAL A N 1
ATOM 845 C CA . VAL A 1 106 ? 7.112 -5.303 -22.968 1.00 97.62 106 VAL A CA 1
ATOM 846 C C . VAL A 1 106 ? 8.028 -5.722 -21.827 1.00 97.62 106 VAL A C 1
ATOM 848 O O . VAL A 1 106 ? 8.425 -4.893 -21.014 1.00 97.62 106 VAL A O 1
ATOM 851 N N . THR A 1 107 ? 8.393 -6.997 -21.789 1.00 97.75 107 THR A N 1
ATOM 852 C CA . THR A 1 107 ? 9.344 -7.554 -20.828 1.00 97.75 107 THR A CA 1
ATOM 853 C C . THR A 1 107 ? 10.730 -7.657 -21.458 1.00 97.75 107 THR A C 1
ATOM 855 O O . THR A 1 107 ? 10.888 -8.260 -22.523 1.00 97.75 107 THR A O 1
ATOM 858 N N . VAL A 1 108 ? 11.742 -7.106 -20.789 1.00 97.75 108 VAL A N 1
ATOM 859 C CA . VAL A 1 108 ? 13.164 -7.351 -21.070 1.00 97.75 108 VAL A CA 1
ATOM 860 C C . VAL A 1 108 ? 13.672 -8.359 -20.045 1.00 97.75 108 VAL A C 1
ATOM 862 O O . VAL A 1 108 ? 13.725 -8.041 -18.862 1.00 97.75 108 VAL A O 1
ATOM 865 N N . LEU A 1 109 ? 14.049 -9.557 -20.488 1.00 97.50 109 LEU A N 1
ATOM 866 C CA . LEU A 1 109 ? 14.561 -10.626 -19.626 1.00 97.50 109 LEU A CA 1
ATOM 867 C C . LEU A 1 109 ? 15.996 -10.982 -20.026 1.00 97.50 109 LEU A C 1
ATOM 869 O O . LEU A 1 109 ? 16.252 -11.362 -21.171 1.00 97.50 109 LEU A O 1
ATOM 873 N N . LEU A 1 110 ? 16.921 -10.876 -19.075 1.00 97.06 110 LEU A N 1
ATOM 874 C CA . LEU A 1 110 ? 18.327 -11.245 -19.222 1.00 97.06 110 LEU A CA 1
ATOM 875 C C . LEU A 1 110 ? 18.642 -12.471 -18.368 1.00 97.06 110 LEU A C 1
ATOM 877 O O . LEU A 1 110 ? 18.310 -12.511 -17.185 1.00 97.06 110 LEU A O 1
ATOM 881 N N . GLN A 1 111 ? 19.349 -13.429 -18.962 1.00 96.12 111 GLN A N 1
ATOM 882 C CA . GLN A 1 111 ? 19.933 -14.572 -18.265 1.00 96.12 111 GLN A CA 1
ATOM 883 C C . GLN A 1 111 ? 21.409 -14.704 -1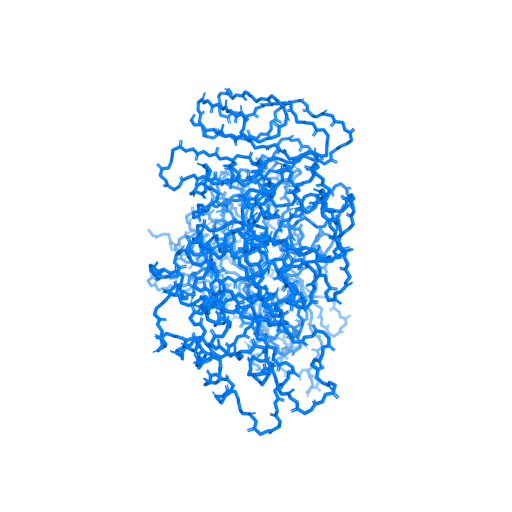8.624 1.00 96.12 111 GLN A C 1
ATOM 885 O O . GLN A 1 111 ? 21.795 -14.531 -19.787 1.00 96.12 111 GLN A O 1
ATOM 890 N N . VAL A 1 112 ? 22.228 -15.058 -17.638 1.00 95.06 112 VAL A N 1
ATOM 891 C CA . VAL A 1 112 ? 23.682 -15.188 -17.786 1.00 95.06 112 VAL A CA 1
ATOM 892 C C . VAL A 1 112 ? 24.119 -16.577 -17.343 1.00 95.06 112 VAL A C 1
ATOM 894 O O . VAL A 1 112 ? 23.567 -17.143 -16.406 1.00 95.06 112 VAL A O 1
ATOM 897 N N . LYS A 1 113 ? 25.109 -17.115 -18.049 1.00 94.69 113 LYS A N 1
ATOM 898 C CA . LYS A 1 113 ? 25.726 -18.413 -17.817 1.00 94.69 113 LYS A CA 1
ATOM 899 C C . LYS A 1 113 ? 27.246 -18.262 -17.817 1.00 94.69 113 LYS A C 1
ATOM 901 O O . LYS A 1 113 ? 27.795 -17.671 -18.751 1.00 94.69 113 LYS A O 1
ATOM 906 N N . ASP A 1 114 ? 27.908 -18.850 -16.825 1.00 93.62 114 ASP A N 1
ATOM 907 C CA . ASP A 1 114 ? 29.367 -18.929 -16.697 1.00 93.62 114 ASP A CA 1
ATOM 908 C C . ASP A 1 114 ? 29.826 -20.382 -16.887 1.00 93.62 114 ASP A C 1
ATOM 910 O O . ASP A 1 114 ? 29.392 -21.296 -16.188 1.00 93.62 114 ASP A O 1
ATOM 914 N N . LEU A 1 115 ? 30.682 -20.620 -17.883 1.00 92.00 115 LEU A N 1
ATOM 915 C CA . LEU A 1 115 ? 31.261 -21.939 -18.165 1.00 92.00 115 LEU A CA 1
ATOM 916 C C . LEU A 1 115 ? 32.541 -22.219 -17.352 1.00 92.00 115 LEU A C 1
ATOM 918 O O . LEU A 1 115 ? 33.151 -23.273 -17.536 1.00 92.00 115 LEU A O 1
ATOM 922 N N . TYR A 1 116 ? 32.900 -21.322 -16.431 1.00 91.19 116 TYR A N 1
ATOM 923 C CA . TYR A 1 116 ? 34.010 -21.418 -15.486 1.00 91.19 116 TYR A CA 1
ATOM 924 C C . TYR A 1 116 ? 35.377 -21.454 -16.161 1.00 91.19 116 TYR A C 1
ATOM 926 O O . TYR A 1 116 ? 36.079 -22.471 -16.137 1.00 91.19 116 TYR A O 1
ATOM 934 N N . ARG A 1 117 ? 35.802 -20.304 -16.694 1.00 88.75 117 ARG A N 1
ATOM 935 C CA . ARG A 1 117 ? 37.105 -20.130 -17.361 1.00 88.75 117 ARG A CA 1
ATOM 936 C C . ARG A 1 117 ? 38.278 -20.771 -16.615 1.00 88.75 117 ARG A C 1
ATOM 938 O O . ARG A 1 117 ? 39.067 -21.494 -17.218 1.00 88.75 117 ARG A O 1
ATOM 945 N N . GLU A 1 118 ? 38.368 -20.540 -15.308 1.00 88.75 118 GLU A N 1
ATOM 946 C CA . GLU A 1 118 ? 39.425 -21.083 -14.440 1.00 88.75 118 GLU A CA 1
ATOM 947 C C . GLU A 1 118 ? 38.938 -22.277 -13.592 1.00 88.75 118 GLU A C 1
ATOM 949 O O . GLU A 1 118 ? 39.514 -22.598 -12.553 1.00 88.75 118 GLU A O 1
ATOM 954 N N . LYS A 1 119 ? 37.867 -22.958 -14.032 1.00 89.19 119 LYS A N 1
ATOM 955 C CA . LYS A 1 119 ? 37.162 -24.054 -13.329 1.00 89.19 119 LYS A CA 1
ATOM 956 C C . LYS A 1 119 ? 36.524 -23.659 -11.992 1.00 89.19 119 LYS A C 1
ATOM 958 O O . LYS A 1 119 ? 36.145 -24.532 -11.212 1.00 89.19 119 LYS A O 1
ATOM 963 N N . VAL A 1 120 ? 36.395 -22.361 -11.749 1.00 88.19 120 VAL A N 1
ATOM 964 C CA . VAL A 1 120 ? 35.691 -21.747 -10.620 1.00 88.19 120 VAL A CA 1
ATOM 965 C C . VAL A 1 120 ? 34.862 -20.561 -11.136 1.00 88.19 120 VAL A C 1
ATOM 967 O O . VAL A 1 120 ? 35.259 -19.969 -12.145 1.00 88.19 120 VAL A O 1
ATOM 970 N N . PRO A 1 121 ? 33.729 -20.226 -10.491 1.00 86.44 121 PRO A N 1
ATOM 971 C CA . PRO A 1 121 ? 32.935 -19.054 -10.850 1.00 86.44 121 PRO A CA 1
ATOM 972 C C . PRO A 1 121 ? 33.648 -17.751 -10.472 1.00 86.44 121 PRO A C 1
ATOM 974 O O . PRO A 1 121 ? 34.420 -17.708 -9.509 1.00 86.44 121 PRO A O 1
ATOM 977 N N . TYR A 1 122 ? 33.345 -16.686 -11.211 1.00 88.75 122 TYR A N 1
ATOM 978 C CA . TYR A 1 122 ? 33.774 -15.318 -10.912 1.00 88.75 122 TYR A CA 1
ATOM 979 C C . TYR A 1 122 ? 32.588 -14.425 -10.557 1.00 88.75 122 TYR A C 1
ATOM 981 O O . TYR A 1 122 ? 31.466 -14.661 -10.997 1.00 88.75 122 TYR A O 1
ATOM 989 N N . GLU A 1 123 ? 32.858 -13.354 -9.809 1.00 90.69 123 GLU A N 1
ATOM 990 C CA . GLU A 1 123 ? 31.870 -12.299 -9.599 1.00 90.69 123 GLU A CA 1
ATOM 991 C C . GLU A 1 123 ? 31.503 -11.636 -10.930 1.00 90.69 123 GLU A C 1
ATOM 993 O O . GLU A 1 123 ? 32.378 -11.269 -11.731 1.00 90.69 123 GLU A O 1
ATOM 998 N N . LEU A 1 124 ? 30.199 -11.471 -11.141 1.00 93.94 124 LEU A N 1
ATOM 999 C CA . LEU A 1 124 ? 29.637 -10.781 -12.286 1.00 93.94 124 LEU A CA 1
ATOM 1000 C C . LEU A 1 124 ? 28.604 -9.768 -11.798 1.00 93.94 124 LEU A C 1
ATOM 1002 O O . LEU A 1 124 ? 27.730 -10.085 -10.993 1.00 93.94 124 LEU A O 1
ATOM 1006 N N . PHE A 1 125 ? 28.708 -8.547 -12.313 1.00 95.69 125 PHE A N 1
ATOM 1007 C CA . PHE A 1 125 ? 27.757 -7.476 -12.034 1.00 95.69 125 PHE A CA 1
ATOM 1008 C C . PHE A 1 125 ? 27.168 -6.948 -13.335 1.00 95.69 125 PHE A C 1
ATOM 1010 O O . PHE A 1 125 ? 27.908 -6.732 -14.295 1.00 95.69 125 PHE A O 1
ATOM 1017 N N . ILE A 1 126 ? 25.857 -6.720 -13.364 1.00 96.56 126 ILE A N 1
ATOM 1018 C CA . ILE A 1 126 ? 25.130 -6.155 -14.505 1.00 96.56 126 ILE A CA 1
ATOM 1019 C C . ILE A 1 126 ? 24.705 -4.722 -14.190 1.00 96.56 126 ILE A C 1
ATOM 1021 O O . ILE A 1 126 ? 24.112 -4.457 -13.150 1.00 96.56 126 ILE A O 1
ATOM 1025 N N . HIS A 1 127 ? 24.930 -3.812 -15.130 1.00 97.38 127 HIS A N 1
ATOM 1026 C CA . HIS A 1 127 ? 24.363 -2.466 -15.119 1.00 97.38 127 HIS A CA 1
ATOM 1027 C C . HIS A 1 127 ? 23.567 -2.248 -16.411 1.00 97.38 127 HIS A C 1
ATOM 1029 O O . HIS A 1 127 ? 24.018 -2.665 -17.482 1.00 97.38 127 HIS A O 1
ATOM 1035 N N . SER A 1 128 ? 22.402 -1.597 -16.342 1.00 97.50 128 SER A N 1
ATOM 1036 C CA . SER A 1 128 ? 21.589 -1.260 -17.517 1.00 97.50 128 SER A CA 1
ATOM 1037 C C . SER A 1 128 ? 21.635 0.245 -17.815 1.00 97.50 128 SER A C 1
ATOM 1039 O O . SER A 1 128 ? 20.861 1.007 -17.228 1.00 97.50 128 SER A O 1
ATOM 1041 N N . PRO A 1 129 ? 22.464 0.695 -18.782 1.00 97.50 129 PRO A N 1
ATOM 1042 C CA . PRO A 1 129 ? 22.471 2.098 -19.205 1.00 97.50 129 PRO A CA 1
ATOM 1043 C C . PRO A 1 129 ? 21.120 2.557 -19.768 1.00 97.50 129 PRO A C 1
ATOM 1045 O O . PRO A 1 129 ? 20.757 3.725 -19.653 1.00 97.50 129 PRO A O 1
ATOM 10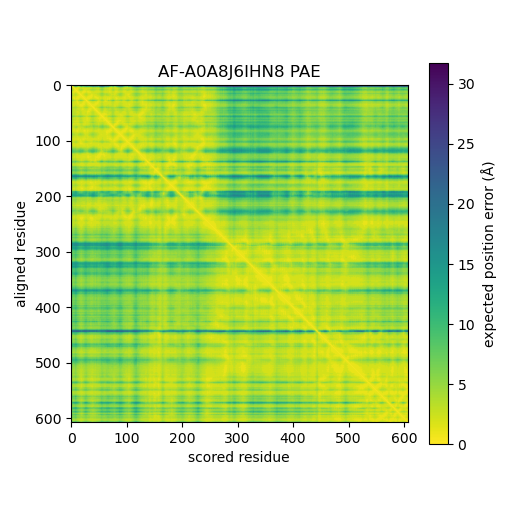48 N N . PHE A 1 130 ? 20.361 1.641 -20.376 1.00 97.69 130 PHE A N 1
ATOM 1049 C CA . PHE A 1 130 ? 19.004 1.892 -20.854 1.00 97.69 130 PHE A CA 1
ATOM 1050 C C . PHE A 1 130 ? 18.052 2.271 -19.716 1.00 97.69 130 PHE A C 1
ATOM 1052 O O . PHE A 1 130 ? 17.349 3.269 -19.843 1.00 97.69 130 PHE A O 1
ATOM 1059 N N . LEU A 1 131 ? 18.054 1.513 -18.615 1.00 97.62 131 LEU A N 1
ATOM 1060 C CA . LEU A 1 131 ? 17.233 1.824 -17.444 1.00 97.62 131 LEU A CA 1
ATOM 1061 C C . LEU A 1 131 ? 17.703 3.116 -16.762 1.00 97.62 131 LEU A C 1
ATOM 1063 O O . LEU A 1 131 ? 16.881 3.972 -16.451 1.00 97.62 131 LEU A O 1
ATOM 1067 N N . ALA A 1 132 ? 19.020 3.275 -16.590 1.00 97.62 132 ALA A N 1
ATOM 1068 C CA . ALA A 1 132 ? 19.628 4.446 -15.956 1.00 97.62 132 ALA A CA 1
ATOM 1069 C C . ALA A 1 132 ? 19.303 5.764 -16.678 1.00 97.62 132 ALA A C 1
ATOM 1071 O O . ALA A 1 132 ? 19.162 6.801 -16.039 1.00 97.62 132 ALA A O 1
ATOM 1072 N N . ALA A 1 133 ? 19.176 5.726 -18.008 1.00 96.56 133 ALA A N 1
ATOM 1073 C CA . ALA A 1 133 ? 18.922 6.896 -18.848 1.00 96.56 133 ALA A CA 1
ATOM 1074 C C . ALA A 1 133 ? 17.501 6.929 -19.443 1.00 96.56 133 ALA A C 1
ATOM 1076 O O . ALA A 1 133 ? 17.284 7.588 -20.476 1.00 96.56 133 ALA A O 1
ATOM 1077 N N . MET A 1 134 ? 16.567 6.178 -18.846 1.00 97.06 134 MET A N 1
ATOM 1078 C CA . MET A 1 134 ? 15.175 6.135 -19.279 1.00 97.06 134 MET A CA 1
ATOM 1079 C C . MET A 1 134 ? 14.501 7.485 -19.031 1.00 97.06 134 MET A C 1
ATOM 1081 O O . MET A 1 134 ? 14.562 8.023 -17.933 1.00 97.06 134 MET A O 1
ATOM 1085 N N . GLN A 1 135 ? 13.842 8.013 -20.058 1.00 96.69 135 GLN A N 1
ATOM 1086 C CA . GLN A 1 135 ? 13.191 9.322 -20.043 1.00 96.69 135 GLN A CA 1
ATOM 1087 C C . GLN A 1 135 ? 11.913 9.310 -20.890 1.00 96.69 135 GLN A C 1
ATOM 1089 O O . GLN A 1 135 ? 11.779 8.515 -21.830 1.00 96.69 135 GLN A O 1
ATOM 1094 N N . MET A 1 136 ? 10.993 10.225 -20.597 1.00 96.38 136 MET A N 1
ATOM 1095 C CA . MET A 1 136 ? 9.801 10.484 -21.399 1.00 96.38 136 MET A CA 1
ATOM 1096 C C . MET A 1 136 ? 10.034 11.644 -22.376 1.00 96.38 136 MET A C 1
ATOM 1098 O O . MET A 1 136 ? 10.095 11.417 -23.588 1.00 96.38 136 MET A O 1
ATOM 1102 N N . ALA A 1 137 ? 10.193 12.875 -21.881 1.00 93.56 137 ALA A N 1
ATOM 1103 C CA . ALA A 1 137 ? 10.427 14.075 -22.687 1.00 93.56 137 ALA A CA 1
ATOM 1104 C C . ALA A 1 137 ? 11.837 14.670 -22.500 1.00 93.56 137 ALA A C 1
ATOM 1106 O O . ALA A 1 137 ? 12.240 15.524 -23.296 1.00 93.56 137 ALA A O 1
ATOM 1107 N N . GLY A 1 138 ? 12.604 14.193 -21.515 1.00 91.25 138 GLY A N 1
ATOM 1108 C CA . GLY A 1 138 ? 13.954 14.649 -21.199 1.00 91.25 138 GLY A CA 1
ATOM 1109 C C . GLY A 1 138 ? 13.972 15.653 -20.046 1.00 91.25 138 GLY A C 1
ATOM 1110 O O . GLY A 1 138 ? 13.602 15.336 -18.920 1.00 91.25 138 GLY A O 1
ATOM 1111 N N . ALA A 1 139 ? 14.465 16.869 -20.293 1.00 90.38 139 ALA A N 1
ATOM 1112 C CA . ALA A 1 139 ? 14.596 17.878 -19.242 1.00 90.38 139 ALA A CA 1
ATOM 1113 C C . ALA A 1 139 ? 13.228 18.238 -18.628 1.00 90.38 139 ALA A C 1
ATOM 1115 O O . ALA A 1 139 ? 12.321 18.655 -19.346 1.00 90.38 139 ALA A O 1
ATOM 1116 N N . GLY A 1 140 ? 13.115 18.122 -17.301 1.00 92.06 140 GLY A N 1
ATOM 1117 C CA . GLY A 1 140 ? 11.877 18.382 -16.558 1.00 92.06 140 GLY A CA 1
ATOM 1118 C C . GLY A 1 140 ? 10.989 17.154 -16.337 1.00 92.06 140 GLY A C 1
ATOM 1119 O O . GLY A 1 140 ? 9.935 17.300 -15.724 1.00 92.06 140 GLY A O 1
ATOM 1120 N N . ASP A 1 141 ? 11.403 15.970 -16.801 1.00 96.44 141 ASP A N 1
ATOM 1121 C CA . ASP A 1 141 ? 10.720 14.716 -16.479 1.00 96.44 141 ASP A CA 1
ATOM 1122 C C . ASP A 1 141 ? 10.673 14.478 -14.962 1.00 96.44 141 ASP A C 1
ATOM 1124 O O . ASP A 1 141 ? 11.620 14.787 -14.228 1.00 96.44 141 ASP A O 1
ATOM 1128 N N . LYS A 1 142 ? 9.568 13.895 -14.499 1.00 96.31 142 LYS A N 1
ATOM 1129 C CA . LYS A 1 142 ? 9.363 13.508 -13.101 1.00 96.31 142 LYS A CA 1
ATOM 1130 C C . LYS A 1 142 ? 9.677 12.032 -12.919 1.00 96.31 142 LYS A C 1
ATOM 1132 O O . LYS A 1 142 ? 9.386 11.216 -13.792 1.00 96.31 142 LYS A O 1
ATOM 1137 N N . TYR A 1 143 ? 10.243 11.698 -11.763 1.00 97.31 143 TYR A N 1
ATOM 1138 C CA . TYR A 1 143 ? 10.632 10.338 -11.406 1.00 97.31 143 TYR A CA 1
ATOM 1139 C C . TYR A 1 143 ? 9.987 9.950 -10.083 1.00 97.31 143 TYR A C 1
ATOM 1141 O O . TYR A 1 143 ? 10.179 10.630 -9.076 1.00 97.31 143 TYR A O 1
ATOM 1149 N N . TYR A 1 144 ? 9.280 8.826 -10.091 1.00 97.69 144 TYR A N 1
ATOM 1150 C CA . TYR A 1 144 ? 8.773 8.164 -8.899 1.00 97.69 144 TYR A CA 1
ATOM 1151 C C . TYR A 1 144 ? 9.574 6.876 -8.726 1.00 97.69 144 TYR A C 1
ATOM 1153 O O . TYR A 1 144 ? 9.362 5.899 -9.447 1.00 97.69 144 TYR A O 1
ATOM 1161 N N . TYR A 1 145 ? 10.549 6.895 -7.819 1.00 97.25 145 TYR A N 1
ATOM 1162 C CA . TYR A 1 145 ? 11.419 5.746 -7.568 1.00 97.25 145 TYR A CA 1
ATOM 1163 C C . TYR A 1 145 ? 10.691 4.661 -6.752 1.00 97.25 145 TYR A C 1
ATOM 1165 O O . TYR A 1 145 ? 9.909 5.009 -5.868 1.00 97.25 145 TYR A O 1
ATOM 1173 N N . PRO A 1 146 ? 10.969 3.362 -6.962 1.00 95.31 146 PRO A N 1
ATOM 1174 C CA . PRO A 1 146 ? 10.321 2.263 -6.235 1.00 95.31 146 PRO A CA 1
ATOM 1175 C C . PRO A 1 146 ? 10.276 2.433 -4.709 1.00 95.31 146 PRO A C 1
ATOM 1177 O O . PRO A 1 146 ? 9.220 2.291 -4.093 1.00 95.31 146 PRO A O 1
ATOM 1180 N N . ALA A 1 147 ? 11.413 2.789 -4.105 1.00 92.25 147 ALA A N 1
ATOM 1181 C CA . ALA A 1 147 ? 11.567 3.032 -2.672 1.00 92.25 147 ALA A CA 1
ATOM 1182 C C . ALA A 1 147 ? 11.554 4.519 -2.292 1.00 92.25 147 ALA A C 1
ATOM 1184 O O . ALA A 1 147 ? 11.719 4.864 -1.120 1.00 92.25 147 ALA A O 1
ATOM 1185 N N . GLY A 1 148 ? 11.347 5.401 -3.272 1.00 90.75 148 GLY A N 1
ATOM 1186 C CA . GLY A 1 148 ? 11.385 6.839 -3.062 1.00 90.75 148 GLY A CA 1
ATOM 1187 C C . GLY A 1 148 ? 10.458 7.633 -3.968 1.00 90.75 148 GLY A C 1
ATOM 1188 O O . GLY A 1 148 ? 10.868 8.642 -4.536 1.00 90.75 148 GLY A O 1
ATOM 1189 N N . ALA A 1 149 ? 9.225 7.146 -4.126 1.00 93.00 149 ALA A N 1
ATOM 1190 C CA . ALA A 1 149 ? 8.274 7.649 -5.113 1.00 93.00 149 ALA A CA 1
ATOM 1191 C C . ALA A 1 149 ? 7.960 9.136 -4.929 1.00 93.00 149 ALA A C 1
ATOM 1193 O O . ALA A 1 149 ? 7.875 9.871 -5.905 1.00 93.00 149 ALA A O 1
ATOM 1194 N N . VAL A 1 150 ? 7.795 9.574 -3.678 1.00 93.88 150 VAL A N 1
ATOM 1195 C CA . VAL A 1 150 ? 7.478 10.962 -3.336 1.00 93.88 150 VAL A CA 1
ATOM 1196 C C . VAL A 1 150 ? 8.260 11.357 -2.092 1.00 93.88 150 VAL A C 1
ATOM 1198 O O . VAL A 1 150 ? 8.220 10.664 -1.071 1.00 93.88 150 VAL A O 1
ATOM 1201 N N . GLN A 1 151 ? 8.955 12.487 -2.185 1.00 93.44 151 GLN A N 1
ATOM 1202 C CA . GLN A 1 151 ? 9.785 13.053 -1.128 1.00 93.44 151 GLN A CA 1
ATOM 1203 C C . GLN A 1 151 ? 9.288 14.445 -0.757 1.00 93.44 151 GLN A C 1
ATOM 1205 O O . GLN A 1 151 ? 8.723 15.147 -1.593 1.00 93.44 151 GLN A O 1
ATOM 1210 N N . ASN A 1 152 ? 9.520 14.851 0.490 1.00 92.75 152 ASN A N 1
ATOM 1211 C CA . ASN A 1 152 ? 9.323 16.242 0.885 1.00 92.75 152 ASN A CA 1
ATOM 1212 C C . ASN A 1 152 ? 10.522 17.133 0.505 1.00 92.75 152 ASN A C 1
ATOM 1214 O O . ASN A 1 152 ? 11.561 16.625 0.081 1.00 92.75 152 ASN A O 1
ATOM 1218 N N . ARG A 1 153 ? 10.434 18.452 0.745 1.00 91.19 153 ARG A N 1
ATOM 1219 C CA . ARG A 1 153 ? 11.548 19.407 0.536 1.00 91.19 153 ARG A CA 1
ATOM 1220 C C . ARG A 1 153 ? 12.882 19.028 1.196 1.00 91.19 153 ARG A C 1
ATOM 1222 O O . ARG A 1 153 ? 13.923 19.544 0.808 1.00 91.19 153 ARG A O 1
ATOM 1229 N N . GLU A 1 154 ? 12.853 18.193 2.238 1.00 90.94 154 GLU A N 1
ATOM 1230 C CA . GLU A 1 154 ? 14.040 17.724 2.967 1.00 90.94 154 GLU A CA 1
ATOM 1231 C C . GLU A 1 154 ? 14.603 16.410 2.388 1.00 90.94 154 GLU A C 1
ATOM 1233 O O . GLU A 1 154 ? 15.532 15.844 2.962 1.00 90.94 154 GLU A O 1
ATOM 1238 N N . GLY A 1 155 ? 14.025 15.888 1.301 1.00 90.38 155 GLY A N 1
ATOM 1239 C CA . GLY A 1 155 ? 14.392 14.603 0.700 1.00 90.38 155 GLY A CA 1
ATOM 1240 C C . GLY A 1 155 ? 13.890 13.379 1.475 1.00 90.38 155 GLY A C 1
ATOM 1241 O O . GLY A 1 155 ? 14.340 12.262 1.227 1.00 90.38 155 GLY A O 1
ATOM 1242 N N . LYS A 1 156 ? 12.980 13.547 2.446 1.00 92.12 156 LYS A N 1
ATOM 1243 C CA . LYS A 1 156 ? 12.437 12.426 3.231 1.00 92.12 156 LYS A CA 1
ATOM 1244 C C . LYS A 1 156 ? 11.252 11.784 2.522 1.00 92.12 156 LYS A C 1
ATOM 1246 O O . LYS A 1 156 ? 10.364 12.488 2.048 1.00 92.12 156 LYS A O 1
ATOM 1251 N N . GLN A 1 157 ? 11.200 10.452 2.545 1.00 92.50 157 GLN A N 1
ATOM 1252 C CA . GLN A 1 157 ? 10.138 9.678 1.902 1.00 92.50 157 GLN A CA 1
ATOM 1253 C C . GLN A 1 157 ? 8.774 9.892 2.566 1.00 92.50 157 GLN A C 1
ATOM 1255 O O . GLN A 1 157 ? 8.633 9.779 3.792 1.00 92.50 157 GLN A O 1
ATOM 1260 N N . LEU A 1 158 ? 7.770 10.165 1.732 1.00 94.62 158 LEU A N 1
ATOM 1261 C CA . LEU A 1 158 ? 6.382 10.360 2.143 1.00 94.62 158 LEU A CA 1
ATOM 1262 C C . LEU A 1 158 ? 5.524 9.102 1.947 1.00 94.62 158 LEU A C 1
ATOM 1264 O O . LEU A 1 158 ? 4.574 8.897 2.695 1.00 94.62 158 LEU A O 1
ATOM 1268 N N . LEU A 1 159 ? 5.871 8.219 1.010 1.00 93.69 159 LEU A N 1
ATOM 1269 C CA . LEU A 1 159 ? 5.217 6.914 0.887 1.00 93.69 159 LEU A CA 1
ATOM 1270 C C . LEU A 1 159 ? 5.878 5.908 1.841 1.00 93.69 159 LEU A C 1
ATOM 1272 O O . LEU A 1 159 ? 7.032 5.523 1.653 1.00 93.69 159 LEU A O 1
ATOM 1276 N N . LYS A 1 160 ? 5.155 5.481 2.877 1.00 91.69 160 LYS A N 1
ATOM 1277 C CA . LYS A 1 160 ? 5.597 4.443 3.814 1.00 91.69 160 LYS A CA 1
ATOM 1278 C C . LYS A 1 160 ? 5.374 3.078 3.167 1.00 91.69 160 LYS A C 1
ATOM 1280 O O . LYS A 1 160 ? 4.241 2.667 2.932 1.00 91.69 160 LYS A O 1
ATOM 1285 N N . LEU A 1 161 ? 6.473 2.389 2.879 1.00 89.50 161 LEU A N 1
ATOM 1286 C CA . LEU A 1 161 ? 6.450 1.037 2.330 1.00 89.50 161 LEU A CA 1
ATOM 1287 C C . LEU A 1 161 ? 6.291 -0.022 3.422 1.00 89.50 161 LEU A C 1
ATOM 1289 O O . LEU A 1 161 ? 6.537 0.232 4.607 1.00 89.50 161 LEU A O 1
ATOM 1293 N N . ALA A 1 162 ? 5.908 -1.229 3.000 1.00 83.81 162 ALA A N 1
ATOM 1294 C CA . ALA A 1 162 ? 5.881 -2.394 3.869 1.00 83.81 162 ALA A CA 1
ATOM 1295 C C . ALA A 1 162 ? 7.256 -2.589 4.526 1.00 83.81 162 ALA A C 1
ATOM 1297 O O . ALA A 1 162 ? 8.293 -2.570 3.863 1.00 83.81 162 ALA A O 1
ATOM 1298 N N . LYS A 1 163 ? 7.270 -2.758 5.852 1.00 74.94 163 LYS A N 1
ATOM 1299 C CA . LYS A 1 163 ? 8.512 -3.009 6.586 1.00 74.94 163 LYS A CA 1
ATOM 1300 C C . LYS A 1 163 ? 8.993 -4.420 6.290 1.00 74.94 163 LYS A C 1
ATOM 1302 O O . LYS A 1 163 ? 8.362 -5.395 6.695 1.00 74.94 163 LYS A O 1
ATOM 1307 N N . GLU A 1 164 ? 10.138 -4.510 5.641 1.00 74.88 164 GLU A N 1
ATOM 1308 C CA . GLU A 1 164 ? 10.831 -5.769 5.418 1.00 74.88 164 GLU A CA 1
ATOM 1309 C C . GLU A 1 164 ? 11.839 -6.019 6.534 1.00 74.88 164 GLU A C 1
ATOM 1311 O O . GLU A 1 164 ? 12.415 -5.096 7.112 1.00 74.88 164 GLU A O 1
ATOM 1316 N N . SER A 1 165 ? 12.017 -7.291 6.870 1.00 71.12 165 SER A N 1
ATOM 1317 C CA . SER A 1 165 ? 13.081 -7.736 7.769 1.00 71.12 165 SER A CA 1
ATOM 1318 C C . SER A 1 165 ? 13.851 -8.849 7.070 1.00 71.12 165 SER A C 1
ATOM 1320 O O . SER A 1 165 ? 14.503 -8.576 6.072 1.00 71.12 165 SER A O 1
ATOM 1322 N N . PHE A 1 166 ? 13.729 -10.095 7.529 1.00 72.44 166 PHE A N 1
ATOM 1323 C CA . PHE A 1 166 ? 14.233 -11.280 6.826 1.00 72.44 166 PHE A CA 1
ATOM 1324 C C . PHE A 1 166 ? 13.288 -11.758 5.708 1.00 72.44 166 PHE A C 1
ATOM 1326 O O . PHE A 1 166 ? 13.692 -12.432 4.762 1.00 72.44 166 PHE A O 1
ATOM 1333 N N . MET A 1 167 ? 12.005 -11.411 5.820 1.00 79.56 167 MET A N 1
ATOM 1334 C CA . MET A 1 167 ? 10.996 -11.737 4.818 1.00 79.56 167 MET A CA 1
ATOM 1335 C C . MET A 1 167 ? 10.791 -10.536 3.893 1.00 79.56 167 MET A C 1
ATOM 1337 O O . MET A 1 167 ? 10.550 -9.426 4.373 1.00 79.56 167 MET A O 1
ATOM 1341 N N . ASN A 1 168 ? 10.866 -10.782 2.586 1.00 82.50 168 ASN A N 1
ATOM 1342 C CA . ASN A 1 168 ? 10.604 -9.800 1.530 1.00 82.50 168 ASN A CA 1
ATOM 1343 C C . ASN A 1 168 ? 9.098 -9.509 1.417 1.00 82.50 168 ASN A C 1
ATOM 1345 O O . ASN A 1 168 ? 8.287 -10.386 1.693 1.00 82.50 168 ASN A O 1
ATOM 1349 N N . SER A 1 169 ? 8.683 -8.324 1.002 1.00 84.81 169 SER A N 1
ATOM 1350 C CA . SER A 1 169 ? 7.291 -8.034 0.660 1.00 84.81 169 SER A CA 1
ATOM 1351 C C . SER A 1 169 ? 7.137 -8.011 -0.858 1.00 84.81 169 SER A C 1
ATOM 1353 O O . SER A 1 169 ? 8.016 -7.560 -1.587 1.00 84.81 169 SER A O 1
ATOM 1355 N N . ASP A 1 170 ? 5.996 -8.483 -1.346 1.00 84.38 170 ASP A N 1
ATOM 1356 C CA . ASP A 1 170 ? 5.582 -8.322 -2.743 1.00 84.38 170 ASP A CA 1
ATOM 1357 C C . ASP A 1 170 ? 4.957 -6.938 -3.019 1.00 84.38 170 ASP A C 1
ATOM 1359 O O . ASP A 1 170 ? 4.623 -6.617 -4.161 1.00 84.38 170 ASP A O 1
ATOM 1363 N N . ILE A 1 171 ? 4.859 -6.084 -1.993 1.00 89.62 171 ILE A N 1
ATOM 1364 C CA . ILE A 1 171 ? 4.445 -4.681 -2.085 1.00 89.62 171 ILE A CA 1
ATOM 1365 C C . ILE A 1 171 ? 5.647 -3.827 -2.529 1.00 89.62 171 ILE A C 1
ATOM 1367 O O . ILE A 1 171 ? 6.323 -3.187 -1.721 1.00 89.62 171 ILE A O 1
ATOM 1371 N N . LYS A 1 172 ? 5.928 -3.833 -3.837 1.00 89.38 172 LYS A N 1
ATOM 1372 C CA . LYS A 1 172 ? 7.030 -3.093 -4.475 1.00 89.38 172 LYS A CA 1
ATOM 1373 C C . LYS A 1 172 ? 6.512 -2.167 -5.586 1.00 89.38 172 LYS A C 1
ATOM 1375 O O . LYS A 1 172 ? 6.138 -2.665 -6.653 1.00 89.38 172 LYS A O 1
ATOM 1380 N N . PRO A 1 173 ? 6.494 -0.837 -5.373 1.00 94.06 173 PRO A N 1
ATOM 1381 C CA . PRO A 1 173 ? 6.107 0.110 -6.413 1.00 94.06 173 PRO A CA 1
ATOM 1382 C C . PRO A 1 173 ? 7.009 0.023 -7.654 1.00 94.06 173 PRO A C 1
ATOM 1384 O O . PRO A 1 173 ? 8.190 -0.313 -7.539 1.00 94.06 173 PRO A O 1
ATOM 1387 N N . PRO A 1 174 ? 6.485 0.347 -8.848 1.00 96.75 174 PRO A N 1
ATOM 1388 C CA . PRO A 1 174 ? 7.309 0.498 -10.041 1.00 96.75 174 PRO A CA 1
ATOM 1389 C C . PRO A 1 174 ? 8.209 1.736 -9.958 1.00 96.75 174 PRO A C 1
ATOM 1391 O O . PRO A 1 174 ? 7.911 2.690 -9.241 1.00 96.75 174 PRO A O 1
ATOM 1394 N N . LEU A 1 175 ? 9.246 1.763 -10.795 1.00 98.44 175 LEU A N 1
ATOM 1395 C CA . LEU A 1 175 ? 9.831 3.021 -11.250 1.00 98.44 175 LEU A CA 1
ATOM 1396 C C . LEU A 1 175 ? 8.857 3.661 -12.245 1.00 98.44 175 LEU A C 1
ATOM 1398 O O . LEU A 1 175 ? 8.415 3.002 -13.188 1.00 98.44 175 LEU A O 1
ATOM 1402 N N . VAL A 1 176 ? 8.532 4.938 -12.067 1.00 98.62 176 VAL A N 1
ATOM 1403 C CA . VAL A 1 176 ? 7.689 5.689 -13.007 1.00 98.62 176 VAL A CA 1
ATOM 1404 C C . VAL A 1 176 ? 8.440 6.920 -13.482 1.00 98.62 176 VAL A C 1
ATOM 1406 O O . VAL A 1 176 ? 8.962 7.671 -12.662 1.00 98.62 176 VAL A O 1
ATOM 1409 N N . VAL A 1 177 ? 8.485 7.124 -14.797 1.00 98.25 177 VAL A N 1
ATOM 1410 C CA . VAL A 1 177 ? 9.092 8.306 -15.421 1.00 98.25 177 VAL A CA 1
ATOM 1411 C C . VAL A 1 177 ? 8.053 8.979 -16.296 1.00 98.25 177 VAL A C 1
ATOM 1413 O O . VAL A 1 177 ? 7.521 8.340 -17.205 1.00 98.25 177 VAL A O 1
ATOM 1416 N N . THR A 1 178 ? 7.750 10.245 -16.036 1.00 98.06 178 THR A N 1
ATOM 1417 C CA . THR A 1 178 ? 6.700 10.990 -16.746 1.00 98.06 178 THR A CA 1
ATOM 1418 C C . THR A 1 178 ? 7.209 12.329 -17.254 1.00 98.06 178 THR A C 1
ATOM 1420 O O . THR A 1 178 ? 8.268 12.802 -16.844 1.00 98.06 178 THR A O 1
ATOM 1423 N N . ASP A 1 179 ? 6.479 12.931 -18.190 1.00 96.62 179 ASP A N 1
ATOM 1424 C CA . ASP A 1 179 ? 6.742 14.307 -18.607 1.00 96.62 179 ASP A CA 1
ATOM 1425 C C . ASP A 1 179 ? 6.473 15.321 -17.472 1.00 96.62 179 ASP A C 1
ATOM 1427 O O . ASP A 1 179 ? 5.912 15.003 -16.423 1.00 96.62 179 ASP A O 1
ATOM 1431 N N . ALA A 1 180 ? 6.868 16.581 -17.674 1.00 93.94 180 ALA A N 1
ATOM 1432 C CA . ALA A 1 180 ? 6.711 17.639 -16.668 1.00 93.94 180 ALA A CA 1
ATOM 1433 C C . ALA A 1 180 ? 5.248 17.874 -16.227 1.00 93.94 180 ALA A C 1
ATOM 1435 O O . ALA A 1 180 ? 4.992 18.340 -15.112 1.00 93.94 180 ALA A O 1
ATOM 1436 N N . GLU A 1 181 ? 4.282 17.535 -17.082 1.00 92.06 181 GLU A N 1
ATOM 1437 C CA . GLU A 1 181 ? 2.847 17.671 -16.818 1.00 92.06 181 GLU A CA 1
ATOM 1438 C C . GLU A 1 181 ? 2.257 16.449 -16.097 1.00 92.06 181 GLU A C 1
ATOM 1440 O O . GLU A 1 181 ? 1.099 16.484 -15.677 1.00 92.06 181 GLU A O 1
ATOM 1445 N N . ASP A 1 182 ? 3.061 15.401 -15.899 1.00 94.62 182 ASP A N 1
ATOM 1446 C CA . ASP A 1 182 ? 2.657 14.104 -15.364 1.00 94.62 182 ASP A CA 1
ATOM 1447 C C . ASP A 1 182 ? 1.471 13.492 -16.135 1.00 94.62 182 ASP A C 1
ATOM 1449 O O . ASP A 1 182 ? 0.471 13.043 -15.557 1.00 94.62 182 ASP A O 1
ATOM 1453 N N . GLN A 1 183 ? 1.563 13.550 -17.470 1.00 94.94 183 GLN A N 1
ATOM 1454 C CA . GLN A 1 183 ? 0.559 13.037 -18.401 1.00 94.94 183 GLN A CA 1
ATOM 1455 C C . GLN A 1 183 ? 1.036 11.751 -19.079 1.00 94.94 183 GLN A C 1
ATOM 1457 O O . GLN A 1 183 ? 0.481 10.684 -18.829 1.00 94.94 183 GLN A O 1
ATOM 1462 N N . TYR A 1 184 ? 2.073 11.814 -19.914 1.00 98.06 184 TYR A N 1
ATOM 1463 C CA . TYR A 1 184 ? 2.625 10.623 -20.564 1.00 98.06 184 TYR A CA 1
ATOM 1464 C C . TYR A 1 184 ? 3.865 10.135 -19.825 1.00 98.06 184 TYR A C 1
ATOM 1466 O O . TYR A 1 184 ? 4.573 10.917 -19.193 1.00 98.06 184 TYR A O 1
ATOM 1474 N N . GLY A 1 185 ? 4.158 8.839 -19.916 1.00 98.00 185 GLY A N 1
ATOM 1475 C CA . GLY A 1 185 ? 5.326 8.280 -19.243 1.00 98.00 185 GLY A CA 1
ATOM 1476 C C . GLY A 1 185 ? 5.574 6.804 -19.500 1.00 98.00 185 GLY A C 1
ATOM 1477 O O . GLY A 1 185 ? 4.985 6.209 -20.404 1.00 98.00 185 GLY A O 1
ATOM 1478 N N . PHE A 1 186 ? 6.427 6.217 -18.672 1.00 98.62 186 PHE A N 1
ATOM 1479 C CA . PHE A 1 186 ? 6.684 4.787 -18.596 1.00 98.62 186 PHE A CA 1
ATOM 1480 C C . PHE A 1 186 ? 6.554 4.314 -17.150 1.00 98.62 186 PHE A C 1
ATOM 1482 O O . PHE A 1 186 ? 6.995 4.997 -16.228 1.00 98.62 186 PHE A O 1
ATOM 1489 N N . SER A 1 187 ? 5.991 3.124 -16.962 1.00 98.50 187 SER A N 1
ATOM 1490 C CA . SER A 1 187 ? 6.093 2.366 -15.714 1.00 98.50 187 SER A CA 1
ATOM 1491 C C . SER A 1 187 ? 7.009 1.171 -15.949 1.00 98.50 187 SER A C 1
ATOM 1493 O O . SER A 1 187 ? 6.782 0.412 -16.894 1.00 98.50 187 SER A O 1
ATOM 1495 N N . VAL A 1 188 ? 8.031 1.017 -15.107 1.00 98.50 188 VAL A N 1
ATOM 1496 C CA . VAL A 1 188 ? 8.961 -0.114 -15.099 1.00 98.50 188 VAL A CA 1
ATOM 1497 C C . VAL A 1 188 ? 8.788 -0.874 -13.795 1.00 98.50 188 VAL A C 1
ATOM 1499 O O . VAL A 1 188 ? 9.100 -0.371 -12.715 1.00 98.50 188 VAL A O 1
ATOM 1502 N N . ARG A 1 189 ? 8.290 -2.102 -13.890 1.00 96.38 189 ARG A N 1
ATOM 1503 C CA . ARG A 1 189 ? 8.222 -3.022 -12.759 1.00 96.38 189 ARG A CA 1
ATOM 1504 C C . ARG A 1 189 ? 9.430 -3.938 -12.744 1.00 96.38 189 ARG A C 1
ATOM 1506 O O . ARG A 1 189 ? 9.949 -4.338 -13.786 1.00 96.38 189 ARG A O 1
ATOM 1513 N N . PHE A 1 190 ? 9.804 -4.306 -11.526 1.00 94.56 190 PHE A N 1
ATOM 1514 C CA . PHE A 1 190 ? 10.871 -5.246 -11.227 1.00 94.56 190 PHE A CA 1
ATOM 1515 C C . PHE A 1 190 ? 10.248 -6.437 -10.487 1.00 94.56 190 PHE A C 1
ATOM 1517 O O . PHE A 1 190 ? 10.201 -6.427 -9.255 1.00 94.56 190 PHE A O 1
ATOM 1524 N N . PRO A 1 191 ? 9.680 -7.432 -11.199 1.00 89.06 191 PRO A N 1
ATOM 1525 C CA . PRO A 1 191 ? 9.068 -8.589 -10.554 1.00 89.06 191 PRO A CA 1
ATOM 1526 C C . PRO A 1 191 ? 10.060 -9.264 -9.607 1.00 89.06 191 PRO A C 1
ATOM 1528 O O . PRO A 1 191 ? 11.161 -9.608 -10.028 1.00 89.06 191 PRO A O 1
ATOM 1531 N N . SER A 1 192 ? 9.665 -9.445 -8.346 1.00 81.62 192 SER A N 1
ATOM 1532 C CA . SER A 1 192 ? 10.402 -10.209 -7.340 1.00 81.62 192 SER A CA 1
ATOM 1533 C C . SER A 1 192 ? 9.432 -11.195 -6.699 1.00 81.62 192 SER A C 1
ATOM 1535 O O . SER A 1 192 ? 8.484 -10.800 -6.026 1.00 81.62 192 SER A O 1
ATOM 1537 N N . LEU A 1 193 ? 9.631 -12.484 -6.976 1.00 73.94 193 LEU A N 1
ATOM 1538 C CA . LEU A 1 193 ? 8.759 -13.573 -6.513 1.00 73.94 193 LEU A CA 1
ATOM 1539 C C . LEU A 1 193 ? 9.305 -14.274 -5.262 1.00 73.94 193 LEU A C 1
ATOM 1541 O O . LEU A 1 193 ? 8.735 -15.263 -4.805 1.00 73.94 193 LEU A O 1
ATOM 1545 N N . ALA A 1 194 ? 10.439 -13.809 -4.741 1.00 78.94 194 ALA A N 1
ATOM 1546 C CA . ALA A 1 194 ? 11.095 -14.439 -3.612 1.00 78.94 194 ALA A CA 1
ATOM 1547 C C . ALA A 1 194 ? 10.458 -14.031 -2.285 1.00 78.94 194 ALA A C 1
ATOM 1549 O O . ALA A 1 194 ? 10.166 -12.859 -2.042 1.00 78.94 194 ALA A O 1
ATOM 1550 N N . ASP A 1 195 ? 10.335 -15.004 -1.383 1.00 77.81 195 ASP A N 1
ATOM 1551 C CA . ASP A 1 195 ? 9.851 -14.749 -0.032 1.00 77.81 195 ASP A CA 1
ATOM 1552 C C . ASP A 1 195 ? 10.921 -14.194 0.918 1.00 77.81 195 ASP A C 1
ATOM 1554 O O . ASP A 1 195 ? 10.568 -13.628 1.958 1.00 77.81 195 ASP A O 1
ATOM 1558 N N . LEU A 1 196 ? 12.195 -14.333 0.551 1.00 80.88 196 LEU A N 1
ATOM 1559 C CA . LEU A 1 196 ? 13.363 -13.916 1.323 1.00 80.88 196 LEU A CA 1
ATOM 1560 C C . LEU A 1 196 ? 13.853 -12.548 0.858 1.00 80.88 196 LEU A C 1
ATOM 1562 O O . LEU A 1 196 ? 13.919 -12.299 -0.343 1.00 80.88 196 LEU A O 1
ATOM 1566 N N . SER A 1 197 ? 14.235 -11.691 1.804 1.00 77.06 197 SER A N 1
ATOM 1567 C CA . SER A 1 197 ? 14.905 -10.410 1.525 1.00 77.06 197 SER A CA 1
ATOM 1568 C C . SER A 1 197 ? 16.427 -10.556 1.366 1.00 77.06 197 SER A C 1
ATOM 1570 O O . SER A 1 197 ? 17.162 -9.572 1.404 1.00 77.06 197 SER A O 1
ATOM 1572 N N . ASP A 1 198 ? 16.911 -11.792 1.212 1.00 80.25 198 ASP A N 1
ATOM 1573 C CA . ASP A 1 198 ? 18.320 -12.112 1.006 1.00 80.25 198 ASP A CA 1
ATOM 1574 C C . ASP A 1 198 ? 18.622 -12.251 -0.487 1.00 80.25 198 ASP A C 1
ATOM 1576 O O . ASP A 1 198 ? 18.268 -13.251 -1.118 1.00 80.25 198 ASP A O 1
ATOM 1580 N N . ASP A 1 199 ? 19.320 -11.256 -1.039 1.00 74.38 199 ASP A N 1
ATOM 1581 C CA . ASP A 1 199 ? 19.673 -11.231 -2.456 1.00 74.38 199 ASP A CA 1
ATOM 1582 C C . ASP A 1 199 ? 20.614 -12.390 -2.793 1.00 74.38 199 ASP A C 1
ATOM 1584 O O . ASP A 1 199 ? 20.640 -12.848 -3.922 1.00 74.38 199 ASP A O 1
ATOM 1588 N N . GLY A 1 200 ? 21.373 -12.935 -1.839 1.00 75.25 200 GLY A N 1
ATOM 1589 C CA . GLY A 1 200 ? 22.242 -14.089 -2.079 1.00 75.25 200 GLY A CA 1
ATOM 1590 C C . GLY A 1 200 ? 21.486 -15.404 -2.296 1.00 75.25 200 GLY A C 1
ATOM 1591 O O . GLY A 1 200 ? 22.024 -16.320 -2.915 1.00 75.25 200 GLY A O 1
ATOM 1592 N N . ALA A 1 201 ? 20.242 -15.500 -1.823 1.00 79.44 201 ALA A N 1
ATOM 1593 C CA . ALA A 1 201 ? 19.461 -16.737 -1.816 1.00 79.44 201 ALA A CA 1
ATOM 1594 C C . ALA A 1 201 ? 18.439 -16.840 -2.964 1.00 79.44 201 ALA A C 1
ATOM 1596 O O . ALA A 1 201 ? 17.670 -17.804 -3.014 1.00 79.44 201 ALA A O 1
ATOM 1597 N N . VAL A 1 202 ? 18.401 -15.858 -3.873 1.00 84.88 202 VAL A N 1
ATOM 1598 C CA . VAL A 1 202 ? 17.355 -15.725 -4.898 1.00 84.88 202 VAL A CA 1
ATOM 1599 C C . VAL A 1 202 ? 17.934 -15.669 -6.314 1.00 84.88 202 VAL A C 1
ATOM 1601 O O . VAL A 1 202 ? 18.942 -15.015 -6.576 1.00 84.88 202 VAL A O 1
ATOM 1604 N N . GLN A 1 203 ? 17.278 -16.366 -7.245 1.00 87.81 203 GLN A N 1
ATOM 1605 C CA . GLN A 1 203 ? 17.680 -16.418 -8.660 1.00 87.81 203 GLN A CA 1
ATOM 1606 C C . GLN A 1 203 ? 17.167 -15.208 -9.455 1.00 87.81 203 GLN A C 1
ATOM 1608 O O . GLN A 1 203 ? 17.787 -14.763 -10.416 1.00 87.81 203 GLN A O 1
ATOM 1613 N N . ASN A 1 204 ? 16.042 -14.624 -9.041 1.00 90.19 204 ASN A N 1
ATOM 1614 C CA . ASN A 1 204 ? 15.591 -13.351 -9.584 1.00 90.19 204 ASN A CA 1
ATOM 1615 C C . ASN A 1 204 ? 16.347 -12.203 -8.891 1.00 90.19 204 ASN A C 1
ATOM 1617 O O . ASN A 1 204 ? 16.224 -12.028 -7.682 1.00 90.19 204 ASN A O 1
ATOM 1621 N N . ARG A 1 205 ? 17.125 -11.436 -9.662 1.00 90.00 205 ARG A N 1
ATOM 1622 C CA . ARG A 1 205 ? 18.063 -10.406 -9.169 1.00 90.00 205 ARG A CA 1
ATOM 1623 C C . ARG A 1 205 ? 17.460 -8.998 -9.124 1.00 90.00 205 ARG A C 1
ATOM 1625 O O . ARG A 1 205 ? 18.178 -8.006 -9.035 1.00 90.00 205 ARG A O 1
ATOM 1632 N N . ASN A 1 206 ? 16.136 -8.883 -9.230 1.00 91.31 206 ASN A N 1
ATOM 1633 C CA . ASN A 1 206 ? 15.451 -7.593 -9.313 1.00 91.31 206 ASN A CA 1
ATOM 1634 C C . ASN A 1 206 ? 15.306 -6.883 -7.966 1.00 91.31 206 ASN A C 1
ATOM 1636 O O . ASN A 1 206 ? 14.900 -5.720 -7.939 1.00 91.31 206 ASN A O 1
ATOM 1640 N N . MET A 1 207 ? 15.599 -7.553 -6.849 1.00 87.12 207 MET A N 1
ATOM 1641 C CA . MET A 1 207 ? 15.357 -6.984 -5.528 1.00 87.12 207 MET A CA 1
ATOM 1642 C C . MET A 1 207 ? 16.085 -5.647 -5.341 1.00 87.12 207 MET A C 1
ATOM 1644 O O . MET A 1 207 ? 15.443 -4.687 -4.917 1.00 87.12 207 MET A O 1
ATOM 1648 N N . SER A 1 208 ? 17.352 -5.531 -5.757 1.00 87.38 208 SER A N 1
ATOM 1649 C CA . SER A 1 208 ? 18.098 -4.263 -5.696 1.00 87.38 208 SER A CA 1
ATOM 1650 C C . SER A 1 208 ? 17.482 -3.150 -6.552 1.00 87.38 208 SER A C 1
ATOM 1652 O O . SER A 1 208 ? 17.535 -1.985 -6.170 1.00 87.38 208 SER A O 1
ATOM 1654 N N . LEU A 1 209 ? 16.858 -3.484 -7.689 1.00 93.25 209 LEU A N 1
ATOM 1655 C CA . LEU A 1 209 ? 16.136 -2.498 -8.504 1.00 93.25 209 LEU A CA 1
ATOM 1656 C C . LEU A 1 209 ? 14.861 -2.021 -7.801 1.00 93.25 209 LEU A C 1
ATOM 1658 O O . LEU A 1 209 ? 14.536 -0.837 -7.832 1.00 93.25 209 LEU A O 1
ATOM 1662 N N . SER A 1 210 ? 14.159 -2.930 -7.119 1.00 90.88 210 SER A N 1
ATOM 1663 C CA . SER A 1 210 ? 12.938 -2.610 -6.367 1.00 90.88 210 SER A CA 1
ATOM 1664 C C . SER A 1 210 ? 13.177 -1.735 -5.130 1.00 90.88 210 SER A C 1
ATOM 1666 O O . SER A 1 210 ? 12.220 -1.222 -4.554 1.00 90.88 210 SER A O 1
ATOM 1668 N N . THR A 1 211 ? 14.436 -1.557 -4.719 1.00 90.75 211 THR A N 1
ATOM 1669 C CA . THR A 1 211 ? 14.831 -0.718 -3.579 1.00 90.75 211 THR A CA 1
ATOM 1670 C C . THR A 1 211 ? 15.417 0.633 -3.981 1.00 90.75 211 THR A C 1
ATOM 1672 O O . THR A 1 211 ? 15.792 1.391 -3.094 1.00 90.75 211 THR A O 1
ATOM 1675 N N . ILE A 1 212 ? 15.494 0.951 -5.278 1.00 95.06 212 ILE A N 1
ATOM 1676 C CA . ILE A 1 212 ? 15.985 2.253 -5.752 1.00 95.06 212 ILE A CA 1
ATOM 1677 C C . ILE A 1 212 ? 15.095 3.370 -5.192 1.00 95.06 212 ILE A C 1
ATOM 1679 O O . ILE A 1 212 ? 13.878 3.361 -5.389 1.00 95.06 212 ILE A O 1
ATOM 1683 N N . ALA A 1 213 ? 15.703 4.347 -4.523 1.00 95.12 213 ALA A N 1
ATOM 1684 C CA . ALA A 1 213 ? 15.038 5.46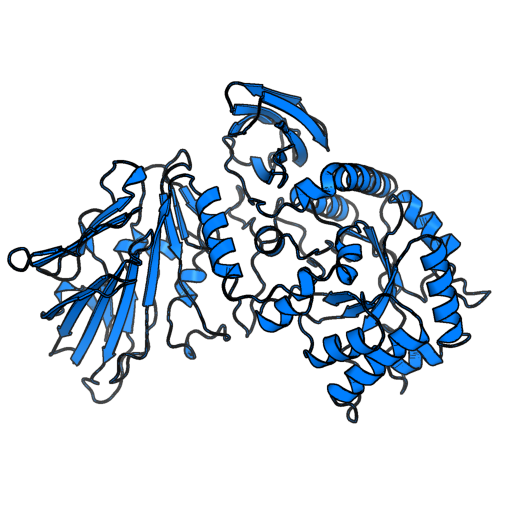8 -3.861 1.00 95.12 213 ALA A CA 1
ATOM 1685 C C . ALA A 1 213 ? 15.439 6.846 -4.416 1.00 95.12 213 ALA A C 1
ATOM 1687 O O . ALA A 1 213 ? 14.870 7.861 -4.004 1.00 95.12 213 ALA A O 1
ATOM 1688 N N . SER A 1 214 ? 16.420 6.909 -5.321 1.00 95.81 214 SER A N 1
ATOM 1689 C CA . SER A 1 214 ? 16.974 8.171 -5.817 1.00 95.81 214 SER A CA 1
ATOM 1690 C C . SER A 1 214 ? 17.494 8.091 -7.254 1.00 95.81 214 SER A C 1
ATOM 1692 O O . SER A 1 214 ? 17.687 7.013 -7.819 1.00 95.81 214 SER A O 1
ATOM 1694 N N . ALA A 1 215 ? 17.762 9.266 -7.834 1.00 95.81 215 ALA A N 1
ATOM 1695 C CA . ALA A 1 215 ? 18.388 9.388 -9.148 1.00 95.81 215 ALA A CA 1
ATOM 1696 C C . ALA A 1 215 ? 19.786 8.758 -9.175 1.00 95.81 215 ALA A C 1
ATOM 1698 O O . ALA A 1 215 ? 20.128 8.098 -10.150 1.00 95.81 215 ALA A O 1
ATOM 1699 N N . GLU A 1 216 ? 20.576 8.961 -8.119 1.00 96.81 216 GLU A N 1
ATOM 1700 C CA . GLU A 1 216 ? 21.936 8.426 -7.983 1.00 96.81 216 GLU A CA 1
ATOM 1701 C C . GLU A 1 216 ? 21.911 6.897 -7.999 1.00 96.81 216 GLU A C 1
ATOM 1703 O O . GLU A 1 216 ? 22.552 6.281 -8.845 1.00 96.81 216 GLU A O 1
ATOM 1708 N N . GLU A 1 217 ? 21.060 6.284 -7.174 1.00 97.19 217 GLU A N 1
ATOM 1709 C CA . GLU A 1 217 ? 20.893 4.828 -7.147 1.00 97.19 217 GLU A CA 1
ATOM 1710 C C . GLU A 1 217 ? 20.405 4.273 -8.493 1.00 97.19 217 GLU A C 1
ATOM 1712 O O . GLU A 1 217 ? 20.881 3.227 -8.932 1.00 97.19 217 GLU A O 1
ATOM 1717 N N . LEU A 1 218 ? 19.504 4.978 -9.191 1.00 97.44 218 LEU A N 1
ATOM 1718 C CA . LEU A 1 218 ? 19.081 4.596 -10.541 1.00 97.44 218 LEU A CA 1
ATOM 1719 C C . LEU A 1 218 ? 20.224 4.693 -11.560 1.00 97.44 218 LEU A C 1
ATOM 1721 O O . LEU A 1 218 ? 20.330 3.833 -12.432 1.00 97.44 218 LEU A O 1
ATOM 1725 N N . HIS A 1 219 ? 21.074 5.715 -11.485 1.00 97.06 219 HIS A N 1
ATOM 1726 C CA . HIS A 1 219 ? 22.173 5.900 -12.435 1.00 97.06 219 HIS A CA 1
ATOM 1727 C C . HIS A 1 219 ? 23.336 4.943 -12.181 1.00 97.06 219 HIS A C 1
ATOM 1729 O O . HIS A 1 219 ? 23.993 4.520 -13.129 1.00 97.06 219 HIS A O 1
ATOM 1735 N N . GLU A 1 220 ? 23.580 4.586 -10.923 1.00 96.06 220 GLU A N 1
ATOM 1736 C CA . GLU A 1 220 ? 24.761 3.831 -10.504 1.00 96.06 220 GLU A CA 1
ATOM 1737 C C . GLU A 1 220 ? 24.464 2.363 -10.168 1.00 96.06 220 GLU A C 1
ATOM 1739 O O . GLU A 1 220 ? 25.378 1.626 -9.792 1.00 96.06 220 GLU A O 1
ATOM 1744 N N . HIS A 1 221 ? 23.210 1.910 -10.316 1.00 96.44 221 HIS A N 1
ATOM 1745 C CA . HIS A 1 221 ? 22.813 0.544 -9.969 1.00 96.44 221 HIS A CA 1
ATOM 1746 C C . HIS A 1 221 ? 23.747 -0.505 -10.584 1.00 96.44 221 HIS A C 1
ATOM 1748 O O . HIS A 1 221 ? 24.074 -0.477 -11.770 1.00 96.44 221 HIS A O 1
ATOM 1754 N N . SER A 1 222 ? 24.131 -1.484 -9.775 1.00 93.81 222 SER A N 1
ATOM 1755 C CA . SER A 1 222 ? 24.991 -2.587 -10.183 1.00 93.81 222 SER A CA 1
ATOM 1756 C C . SER A 1 222 ? 24.448 -3.857 -9.552 1.00 93.81 222 SER A C 1
ATOM 1758 O O . SER A 1 222 ? 24.451 -4.007 -8.332 1.00 93.81 222 SER A O 1
ATOM 1760 N N . LEU A 1 223 ? 23.905 -4.737 -10.386 1.00 93.06 223 LEU A N 1
ATOM 1761 C CA . LEU A 1 223 ? 23.180 -5.925 -9.962 1.00 93.06 223 LEU A CA 1
ATOM 1762 C C . LEU A 1 223 ? 24.150 -7.095 -9.863 1.00 93.06 223 LEU A C 1
ATOM 1764 O O . LEU A 1 223 ? 24.656 -7.528 -10.905 1.00 93.06 223 LEU A O 1
ATOM 1768 N N . PRO A 1 224 ? 24.418 -7.625 -8.660 1.00 91.62 224 PRO A N 1
ATOM 1769 C CA . PRO A 1 224 ? 25.137 -8.878 -8.552 1.00 91.62 224 PRO A CA 1
ATOM 1770 C C . PRO A 1 224 ? 24.302 -9.983 -9.197 1.00 91.62 224 PRO A C 1
ATOM 1772 O O . PRO A 1 224 ? 23.081 -10.045 -9.036 1.00 91.62 224 PRO A O 1
ATOM 1775 N N . ILE A 1 225 ? 24.969 -10.861 -9.929 1.00 90.69 225 ILE A N 1
ATOM 1776 C CA . ILE A 1 225 ? 24.387 -12.087 -10.460 1.00 90.69 225 ILE A CA 1
ATOM 1777 C C . ILE A 1 225 ? 25.344 -13.231 -10.154 1.00 90.69 225 ILE A C 1
ATOM 1779 O O . ILE A 1 225 ? 26.562 -13.052 -10.183 1.00 90.69 225 ILE A O 1
ATOM 1783 N N . ASN A 1 226 ? 24.793 -14.403 -9.853 1.00 88.94 226 ASN A N 1
ATOM 1784 C CA . ASN A 1 226 ? 25.541 -15.592 -9.465 1.00 88.94 226 ASN A CA 1
ATOM 1785 C C . ASN A 1 226 ? 25.456 -16.646 -10.580 1.00 88.94 226 ASN A C 1
ATOM 1787 O O . ASN A 1 226 ? 24.866 -17.711 -10.381 1.00 88.94 226 ASN A O 1
ATOM 1791 N N . PRO A 1 227 ? 26.004 -16.365 -11.782 1.00 89.38 227 PRO A N 1
ATOM 1792 C CA . PRO A 1 227 ? 25.882 -17.274 -12.903 1.00 89.38 227 PRO A CA 1
ATOM 1793 C C . PRO A 1 227 ? 26.617 -18.580 -12.600 1.00 89.38 227 PRO A C 1
ATOM 1795 O O . PRO A 1 227 ? 27.738 -18.606 -12.088 1.00 89.38 227 PRO A O 1
ATOM 1798 N N . ASP A 1 228 ? 25.986 -19.680 -12.974 1.00 89.94 228 ASP A N 1
ATOM 1799 C CA . ASP A 1 228 ? 26.584 -21.003 -12.969 1.00 89.94 228 ASP A CA 1
ATOM 1800 C C . ASP A 1 228 ? 26.640 -21.547 -14.403 1.00 89.94 228 ASP A C 1
ATOM 1802 O O . ASP A 1 228 ? 26.408 -20.827 -15.378 1.00 89.94 228 ASP A O 1
ATOM 1806 N N . ALA A 1 229 ? 26.927 -22.840 -14.563 1.00 89.25 229 ALA A N 1
ATOM 1807 C CA . ALA A 1 229 ? 26.912 -23.484 -15.876 1.00 89.25 229 ALA A CA 1
ATOM 1808 C C . ALA A 1 229 ? 25.495 -23.617 -16.491 1.00 89.25 229 ALA A C 1
ATOM 1810 O O . ALA A 1 229 ? 25.322 -24.279 -17.528 1.00 89.25 229 ALA A O 1
ATOM 1811 N N . THR A 1 230 ? 24.478 -22.999 -15.890 1.00 90.94 230 THR A N 1
ATOM 1812 C CA . THR A 1 230 ? 23.082 -22.938 -16.328 1.00 90.94 230 THR A CA 1
ATOM 1813 C C . THR A 1 230 ? 22.636 -21.481 -16.543 1.00 90.94 230 THR A C 1
ATOM 1815 O O . THR A 1 230 ? 23.454 -20.573 -16.563 1.00 90.94 230 THR A O 1
ATOM 1818 N N . TYR A 1 231 ? 21.345 -21.260 -16.804 1.00 92.81 231 TYR A N 1
ATOM 1819 C CA . TYR A 1 231 ? 20.734 -19.929 -16.952 1.00 92.81 231 TYR A CA 1
ATOM 1820 C C . TYR A 1 231 ? 19.758 -19.669 -15.798 1.00 92.81 231 TYR A C 1
ATOM 1822 O O . TYR A 1 231 ? 18.614 -19.282 -16.023 1.00 92.81 231 TYR A O 1
ATOM 1830 N N . ALA A 1 232 ? 20.172 -20.006 -14.578 1.00 90.25 232 ALA A N 1
ATOM 1831 C CA . ALA A 1 232 ? 19.308 -19.950 -13.405 1.00 90.25 232 ALA A CA 1
ATOM 1832 C C . ALA A 1 232 ? 18.900 -18.514 -13.056 1.00 90.25 232 ALA A C 1
ATOM 1834 O O . ALA A 1 232 ? 17.714 -18.247 -12.873 1.00 90.25 232 ALA A O 1
ATOM 1835 N N . ASP A 1 233 ? 19.869 -17.601 -13.012 1.00 91.00 233 ASP A N 1
ATOM 1836 C CA . ASP A 1 233 ? 19.615 -16.234 -12.580 1.00 91.00 233 ASP A CA 1
ATOM 1837 C C . ASP A 1 233 ? 18.982 -15.375 -13.682 1.00 91.00 233 ASP A C 1
ATOM 1839 O O . ASP A 1 233 ? 19.340 -15.459 -14.865 1.00 91.00 233 ASP A O 1
ATOM 1843 N N . THR A 1 234 ? 18.051 -14.514 -13.271 1.00 92.62 234 THR A N 1
ATOM 1844 C CA . THR A 1 234 ? 17.254 -13.660 -14.157 1.00 92.62 234 THR A CA 1
ATOM 1845 C C . THR A 1 234 ? 17.247 -12.210 -13.686 1.00 92.62 234 THR A C 1
ATOM 1847 O O . THR A 1 234 ? 17.037 -11.946 -12.501 1.00 92.62 234 THR A O 1
ATOM 1850 N N . ILE A 1 235 ? 17.352 -11.276 -14.629 1.00 94.81 235 ILE A N 1
ATOM 1851 C CA . ILE A 1 235 ? 16.977 -9.864 -14.449 1.00 94.81 235 ILE A CA 1
ATOM 1852 C C . ILE A 1 235 ? 15.809 -9.581 -15.387 1.00 94.81 235 ILE A C 1
ATOM 1854 O O . ILE A 1 235 ? 15.891 -9.898 -16.575 1.00 94.81 235 ILE A O 1
ATOM 1858 N N . GLU A 1 236 ? 14.734 -8.997 -14.865 1.00 95.38 236 GLU A N 1
ATOM 1859 C CA . GLU A 1 236 ? 13.483 -8.812 -15.601 1.00 95.38 236 GLU A CA 1
ATOM 1860 C C . GLU A 1 236 ? 12.936 -7.392 -15.434 1.00 95.38 236 GLU A C 1
ATOM 1862 O O . GLU A 1 236 ? 12.704 -6.940 -14.315 1.00 95.38 236 GLU A O 1
ATOM 1867 N N . LEU A 1 237 ? 12.701 -6.699 -16.548 1.00 97.19 237 LEU A N 1
ATOM 1868 C CA . LEU A 1 237 ? 12.093 -5.369 -16.580 1.00 97.19 237 LEU A CA 1
ATOM 1869 C C . LEU A 1 237 ? 10.756 -5.460 -17.313 1.00 97.19 237 LEU A C 1
ATOM 1871 O O . LEU A 1 237 ? 10.742 -5.720 -18.516 1.00 97.19 237 LEU A O 1
ATOM 1875 N N . GLU A 1 238 ? 9.642 -5.230 -16.625 1.00 97.50 238 GLU A N 1
ATOM 1876 C CA . GLU A 1 238 ? 8.319 -5.135 -17.255 1.00 97.50 238 GLU A CA 1
ATOM 1877 C C . GLU A 1 238 ? 7.976 -3.665 -17.497 1.00 97.50 238 GLU A C 1
ATOM 1879 O O . GLU A 1 238 ? 7.759 -2.912 -16.549 1.00 97.50 238 GLU A O 1
ATOM 1884 N N . ILE A 1 239 ? 7.929 -3.243 -18.761 1.00 98.38 239 ILE A N 1
ATOM 1885 C CA . ILE A 1 239 ? 7.809 -1.832 -19.137 1.00 98.38 239 ILE A CA 1
ATOM 1886 C C . ILE A 1 239 ? 6.496 -1.589 -19.881 1.00 98.38 239 ILE A C 1
ATOM 1888 O O . ILE A 1 239 ? 6.160 -2.310 -20.822 1.00 98.38 239 ILE A O 1
ATOM 1892 N N . THR A 1 240 ? 5.760 -0.556 -19.476 1.00 98.25 240 THR A N 1
ATOM 1893 C CA . THR A 1 240 ? 4.475 -0.156 -20.075 1.00 98.25 240 THR A CA 1
ATOM 1894 C C . THR A 1 240 ? 4.455 1.349 -20.343 1.00 98.25 240 THR A C 1
ATOM 1896 O O . THR A 1 240 ? 4.905 2.123 -19.498 1.00 98.25 240 THR A O 1
ATOM 1899 N N . GLY A 1 241 ? 3.936 1.769 -21.500 1.00 98.19 241 GLY A N 1
ATOM 1900 C CA . GLY A 1 241 ? 3.682 3.177 -21.814 1.00 98.19 241 GLY A CA 1
ATOM 1901 C C . GLY A 1 241 ? 2.414 3.681 -21.120 1.00 98.19 241 GLY A C 1
ATOM 1902 O O . GLY A 1 241 ? 1.414 2.970 -21.071 1.00 98.19 241 GLY A O 1
ATOM 1903 N N . LEU A 1 242 ? 2.466 4.896 -20.574 1.00 98.44 242 LEU A N 1
ATOM 1904 C CA . LEU A 1 242 ? 1.394 5.515 -19.786 1.00 98.44 242 LEU A CA 1
ATOM 1905 C C . LEU A 1 242 ? 0.739 6.686 -20.529 1.00 98.44 242 LEU A C 1
ATOM 1907 O O . LEU A 1 242 ? 1.399 7.419 -21.267 1.00 98.44 242 LEU A O 1
ATOM 1911 N N . THR A 1 243 ? -0.549 6.887 -20.285 1.00 97.75 243 THR A N 1
ATOM 1912 C CA . THR A 1 243 ? -1.394 7.982 -20.794 1.00 97.75 243 THR A CA 1
ATOM 1913 C C . THR A 1 243 ? -1.849 8.964 -19.716 1.00 97.75 243 THR A C 1
ATOM 1915 O O . THR A 1 243 ? -2.239 10.084 -20.047 1.00 97.75 243 THR A O 1
ATOM 1918 N N . ASP A 1 244 ? -1.811 8.543 -18.450 1.00 97.12 244 ASP A N 1
ATOM 1919 C CA . ASP A 1 244 ? -2.251 9.319 -17.286 1.00 97.12 244 ASP A CA 1
ATOM 1920 C C . ASP A 1 244 ? -1.263 9.173 -16.107 1.00 97.12 244 ASP A C 1
ATOM 1922 O O . ASP A 1 244 ? -1.643 8.918 -14.965 1.00 97.12 244 ASP A O 1
ATOM 1926 N N . GLY A 1 245 ? 0.030 9.313 -16.416 1.00 97.25 245 GLY A N 1
ATOM 1927 C CA . GLY A 1 245 ? 1.139 9.517 -15.479 1.00 97.25 245 GLY A CA 1
ATOM 1928 C C . GLY A 1 245 ? 1.157 8.610 -14.245 1.00 97.25 245 GLY A C 1
ATOM 1929 O O . GLY A 1 245 ? 0.875 7.407 -14.318 1.00 97.25 245 GLY A O 1
ATOM 1930 N N . TRP A 1 246 ? 1.505 9.199 -13.096 1.00 97.56 246 TRP A N 1
ATOM 1931 C CA . TRP A 1 246 ? 1.512 8.509 -11.803 1.00 97.56 246 TRP A CA 1
ATOM 1932 C C . TRP A 1 246 ? 0.171 7.838 -11.442 1.00 97.56 246 TRP A C 1
ATOM 1934 O O . TRP A 1 246 ? 0.198 6.664 -11.055 1.00 97.56 246 TRP A O 1
ATOM 1944 N N . PRO A 1 247 ? -1.004 8.486 -11.609 1.00 97.69 247 PRO A N 1
ATOM 1945 C CA . PRO A 1 247 ? -2.284 7.837 -11.332 1.00 97.69 247 PRO A CA 1
ATOM 1946 C C . PRO A 1 247 ? -2.522 6.537 -12.102 1.00 97.69 247 PRO A C 1
ATOM 1948 O O . PRO A 1 247 ? -2.988 5.554 -11.526 1.00 97.69 247 PRO A O 1
ATOM 1951 N N . GLU A 1 248 ? -2.205 6.485 -13.396 1.00 98.12 248 GLU A N 1
ATOM 1952 C CA . GLU A 1 248 ? -2.303 5.244 -14.168 1.00 98.12 248 GLU A CA 1
ATOM 1953 C C . GLU A 1 248 ? -1.299 4.196 -13.687 1.00 98.12 248 GLU A C 1
ATOM 1955 O O . GLU A 1 248 ? -1.669 3.032 -13.507 1.00 98.12 248 GLU A O 1
ATOM 1960 N N . ALA A 1 249 ? -0.045 4.594 -13.455 1.00 98.19 249 ALA A N 1
ATOM 1961 C CA . ALA A 1 249 ? 0.998 3.681 -13.003 1.00 98.19 249 ALA A CA 1
ATOM 1962 C C . ALA A 1 249 ? 0.623 3.005 -11.677 1.00 98.19 249 ALA A C 1
ATOM 1964 O O . ALA A 1 249 ? 0.743 1.784 -11.551 1.00 98.19 249 ALA A O 1
ATOM 1965 N N . PHE A 1 250 ? 0.104 3.774 -10.715 1.00 97.94 250 PHE A N 1
ATOM 1966 C CA . PHE A 1 250 ? -0.330 3.245 -9.426 1.00 97.94 250 PHE A CA 1
ATOM 1967 C C . PHE A 1 250 ? -1.541 2.309 -9.563 1.00 97.94 250 PHE A C 1
ATOM 1969 O O . PHE A 1 250 ? -1.556 1.234 -8.962 1.00 97.94 250 PHE A O 1
ATOM 1976 N N . ARG A 1 251 ? -2.527 2.649 -10.410 1.00 97.81 251 ARG A N 1
ATOM 1977 C CA . ARG A 1 251 ? -3.684 1.775 -10.697 1.00 97.81 251 ARG A CA 1
ATOM 1978 C C . ARG A 1 251 ? -3.271 0.445 -11.307 1.00 97.81 251 ARG A C 1
ATOM 1980 O O . ARG A 1 251 ? -3.742 -0.604 -10.870 1.00 97.81 251 ARG A O 1
ATOM 1987 N N . ARG A 1 252 ? -2.378 0.481 -12.301 1.00 96.31 252 ARG A N 1
ATOM 1988 C CA . ARG A 1 252 ? -1.831 -0.727 -12.933 1.00 96.31 252 ARG A CA 1
ATOM 1989 C C . ARG A 1 252 ? -1.068 -1.570 -11.918 1.00 96.31 252 ARG A C 1
ATOM 1991 O O . ARG A 1 252 ? -1.300 -2.774 -11.851 1.00 96.31 252 ARG A O 1
ATOM 1998 N N . TYR A 1 253 ? -0.223 -0.937 -11.106 1.00 96.00 253 TYR A N 1
ATOM 1999 C CA . TYR A 1 253 ? 0.506 -1.610 -10.037 1.00 96.00 253 TYR A CA 1
ATOM 2000 C C . TYR A 1 253 ? -0.443 -2.306 -9.053 1.00 96.00 253 TYR A C 1
ATOM 2002 O O . TYR A 1 253 ? -0.285 -3.505 -8.825 1.00 96.00 253 TYR A O 1
ATOM 2010 N N . ARG A 1 254 ? -1.473 -1.610 -8.551 1.00 96.44 254 ARG A N 1
ATOM 2011 C CA . ARG A 1 254 ? -2.483 -2.210 -7.668 1.00 96.44 254 ARG A CA 1
ATOM 2012 C C . ARG A 1 254 ? -3.172 -3.401 -8.322 1.00 96.44 254 ARG A C 1
ATOM 2014 O O . ARG A 1 254 ? -3.175 -4.477 -7.741 1.00 96.44 254 ARG A O 1
ATOM 2021 N N . ALA A 1 255 ? -3.703 -3.240 -9.534 1.00 95.44 255 ALA A N 1
ATOM 2022 C CA . ALA A 1 255 ? -4.419 -4.312 -10.228 1.00 95.44 255 ALA A CA 1
ATOM 2023 C C . ALA A 1 255 ? -3.538 -5.553 -10.453 1.00 95.44 255 ALA A C 1
ATOM 2025 O O . ALA A 1 255 ? -4.002 -6.687 -10.350 1.00 95.44 255 ALA A O 1
ATOM 2026 N N . GLN A 1 256 ? -2.254 -5.349 -10.748 1.00 92.38 256 GLN A N 1
ATOM 2027 C CA . GLN A 1 256 ? -1.294 -6.435 -10.927 1.00 92.38 256 GLN A CA 1
ATOM 2028 C C . GLN A 1 256 ? -0.911 -7.105 -9.603 1.00 92.38 256 GLN A C 1
ATOM 2030 O O . GLN A 1 256 ? -0.763 -8.326 -9.573 1.00 92.38 256 GLN A O 1
ATOM 2035 N N . TRP A 1 257 ? -0.759 -6.330 -8.526 1.00 92.50 257 TRP A N 1
ATOM 2036 C CA . TRP A 1 257 ? -0.511 -6.856 -7.184 1.00 92.50 257 TRP A CA 1
ATOM 2037 C C . TRP A 1 257 ? -1.721 -7.629 -6.647 1.00 92.50 257 TRP A C 1
ATOM 2039 O O . TRP A 1 257 ? -1.541 -8.701 -6.086 1.00 92.50 257 TRP A O 1
ATOM 2049 N N . GLU A 1 258 ? -2.946 -7.153 -6.886 1.00 93.88 258 GLU A N 1
ATOM 2050 C CA . GLU A 1 258 ? -4.190 -7.820 -6.481 1.00 93.88 258 GLU A CA 1
ATOM 2051 C C . GLU A 1 258 ? -4.448 -9.123 -7.256 1.00 93.88 258 GLU A C 1
ATOM 2053 O O . GLU A 1 258 ? -5.009 -10.063 -6.699 1.00 93.88 258 GLU A O 1
ATOM 2058 N N . ALA A 1 259 ? -4.041 -9.209 -8.528 1.00 93.50 259 ALA A N 1
ATOM 2059 C CA . ALA A 1 259 ? -4.378 -10.323 -9.420 1.00 93.50 259 ALA A CA 1
ATOM 2060 C C . ALA A 1 259 ? -4.105 -11.740 -8.862 1.00 93.50 259 ALA A C 1
ATOM 2062 O O . ALA A 1 259 ? -4.945 -12.619 -9.074 1.00 93.50 259 ALA A O 1
ATOM 2063 N N . PRO A 1 260 ? -2.974 -12.025 -8.181 1.00 92.25 260 PRO A N 1
ATOM 2064 C CA . PRO A 1 260 ? -2.752 -13.340 -7.593 1.00 92.25 260 PRO A CA 1
ATOM 2065 C C . PRO A 1 260 ? -3.486 -13.579 -6.263 1.00 92.25 260 PRO A C 1
ATOM 2067 O O . PRO A 1 260 ? -3.512 -14.735 -5.846 1.00 92.25 260 PRO A O 1
ATOM 2070 N N . TYR A 1 261 ? -4.023 -12.565 -5.577 1.00 93.69 261 TYR A N 1
ATOM 2071 C CA . TYR A 1 261 ? -4.590 -12.683 -4.223 1.00 93.69 261 TYR A CA 1
ATOM 2072 C C . TYR A 1 261 ? -6.028 -13.211 -4.205 1.00 93.69 261 TYR A C 1
ATOM 2074 O O . TYR A 1 261 ? -6.834 -12.937 -5.092 1.00 93.69 261 TYR A O 1
ATOM 2082 N N . ASP A 1 262 ? -6.365 -13.928 -3.134 1.00 95.25 262 ASP A N 1
ATOM 2083 C CA . ASP A 1 262 ? -7.730 -14.336 -2.809 1.00 95.25 262 ASP A CA 1
ATOM 2084 C C . ASP A 1 262 ? -8.371 -13.419 -1.753 1.00 95.25 262 ASP A C 1
ATOM 2086 O O . ASP A 1 262 ? -8.104 -13.527 -0.557 1.00 95.25 262 ASP A O 1
ATOM 2090 N N . PHE A 1 263 ? -9.270 -12.533 -2.186 1.00 95.75 263 PHE A N 1
ATOM 2091 C CA . PHE A 1 263 ? -9.957 -11.591 -1.295 1.00 95.75 263 PHE A CA 1
ATOM 2092 C C . PHE A 1 263 ? -11.325 -12.072 -0.784 1.00 95.75 263 PHE A C 1
ATOM 2094 O O . PHE A 1 263 ? -12.070 -11.276 -0.212 1.00 95.75 263 PHE A O 1
ATOM 2101 N N . ARG A 1 264 ? -11.667 -13.364 -0.913 1.00 95.19 264 ARG A N 1
ATOM 2102 C CA . ARG A 1 264 ? -12.984 -13.884 -0.488 1.00 95.19 264 ARG A CA 1
ATOM 2103 C C . ARG A 1 264 ? -13.320 -13.614 0.980 1.00 95.19 264 ARG A C 1
ATOM 2105 O O . ARG A 1 264 ? -14.486 -13.385 1.285 1.00 95.19 264 ARG A O 1
ATOM 2112 N N . GLU A 1 265 ? -12.340 -13.618 1.887 1.00 94.75 265 GLU A N 1
ATOM 2113 C CA . GLU A 1 265 ? -12.575 -13.234 3.291 1.00 94.75 265 GLU A CA 1
ATOM 2114 C C . GLU A 1 265 ? -12.948 -11.753 3.430 1.00 94.75 265 GLU A C 1
ATOM 2116 O O . GLU A 1 265 ? -13.836 -11.426 4.208 1.00 94.75 265 GLU A O 1
ATOM 2121 N N . TYR A 1 266 ? -12.356 -10.848 2.642 1.00 95.06 266 TYR A N 1
ATOM 2122 C CA . TYR A 1 266 ? -12.750 -9.433 2.656 1.00 95.06 266 TYR A CA 1
ATOM 2123 C C . TYR A 1 266 ? -14.175 -9.230 2.154 1.00 95.06 266 TYR A C 1
ATOM 2125 O O . TYR A 1 266 ? -14.836 -8.289 2.588 1.00 95.06 266 TYR A O 1
ATOM 2133 N N . ASP A 1 267 ? -14.646 -10.073 1.236 1.00 94.44 267 ASP A N 1
ATOM 2134 C CA . ASP A 1 267 ? -15.957 -9.941 0.595 1.00 94.44 267 ASP A CA 1
ATOM 2135 C C . ASP A 1 267 ? -17.105 -10.547 1.419 1.00 94.44 267 ASP A C 1
ATOM 2137 O O . ASP A 1 267 ? -18.276 -10.352 1.086 1.00 94.44 267 ASP A O 1
ATOM 2141 N N . LYS A 1 268 ? -16.795 -11.229 2.527 1.00 94.88 268 LYS A N 1
ATOM 2142 C CA . LYS A 1 268 ? -17.787 -11.804 3.438 1.00 94.88 268 LYS A CA 1
ATOM 2143 C C . LYS A 1 268 ? -18.692 -10.730 4.062 1.00 94.88 268 LYS A C 1
ATOM 2145 O O . LYS A 1 268 ? -18.187 -9.858 4.774 1.00 94.88 268 LYS A O 1
ATOM 2150 N N . PRO A 1 269 ? -20.027 -10.799 3.870 1.00 95.56 269 PRO A N 1
ATOM 2151 C CA . PRO A 1 269 ? -20.957 -9.804 4.410 1.00 95.56 269 PRO A CA 1
ATOM 2152 C C . PRO A 1 269 ? -20.893 -9.668 5.934 1.00 95.56 269 PRO A C 1
ATOM 2154 O O . PRO A 1 269 ? -20.996 -8.568 6.466 1.00 95.56 269 PRO A O 1
ATOM 2157 N N . ASP A 1 270 ? -20.676 -10.778 6.637 1.00 94.94 270 ASP A N 1
ATOM 2158 C CA . ASP A 1 270 ? -20.577 -10.852 8.094 1.00 94.94 270 ASP A CA 1
ATOM 2159 C C . ASP A 1 270 ? -19.294 -10.227 8.655 1.00 94.94 270 ASP A C 1
ATOM 2161 O O . ASP A 1 270 ? -19.257 -9.936 9.842 1.00 94.94 270 ASP A O 1
ATOM 2165 N N . LEU A 1 271 ? -18.272 -9.961 7.834 1.00 95.44 271 LEU A N 1
ATOM 2166 C CA . LEU A 1 271 ? -17.066 -9.226 8.245 1.00 95.44 271 LEU A CA 1
ATOM 2167 C C . LEU A 1 271 ? -17.116 -7.735 7.877 1.00 95.44 271 LEU A C 1
ATOM 2169 O O . LEU A 1 271 ? -16.300 -6.951 8.368 1.00 95.44 271 LEU A O 1
ATOM 2173 N N . LYS A 1 272 ? -18.085 -7.306 7.053 1.00 94.44 272 LYS A N 1
ATOM 2174 C CA . LYS A 1 272 ? -18.180 -5.910 6.593 1.00 94.44 272 LYS A CA 1
ATOM 2175 C C . LYS A 1 272 ? -18.500 -4.920 7.705 1.00 94.44 272 LYS A C 1
ATOM 2177 O O . LYS A 1 272 ? -18.127 -3.757 7.562 1.00 94.44 272 LYS A O 1
ATOM 2182 N N . TRP A 1 273 ? -19.098 -5.357 8.817 1.00 96.31 273 TRP A N 1
ATOM 2183 C CA . TRP A 1 273 ? -19.425 -4.466 9.937 1.00 96.31 273 TRP A CA 1
ATOM 2184 C C . TRP A 1 273 ? -18.203 -3.688 10.438 1.00 96.31 273 TRP A C 1
ATOM 2186 O O . TRP A 1 273 ? -18.352 -2.540 10.845 1.00 96.31 273 TRP A O 1
ATOM 2196 N N . PHE A 1 274 ? -16.996 -4.271 10.376 1.00 97.06 274 PHE A N 1
ATOM 2197 C CA . PHE A 1 274 ? -15.771 -3.600 10.819 1.00 97.06 274 PHE A CA 1
ATOM 2198 C C . PHE A 1 274 ? -15.415 -2.406 9.928 1.00 97.06 274 PHE A C 1
ATOM 2200 O O . PHE A 1 274 ? -14.948 -1.385 10.421 1.00 97.06 274 PHE A O 1
ATOM 2207 N N . SER A 1 275 ? -15.704 -2.489 8.624 1.00 93.88 275 SER A N 1
ATOM 2208 C CA . SER A 1 275 ? -15.466 -1.381 7.688 1.00 93.88 275 SER A CA 1
ATOM 2209 C C . SER A 1 275 ? -16.373 -0.173 7.906 1.00 93.88 275 SER A C 1
ATOM 2211 O O . SER A 1 275 ? -16.126 0.903 7.369 1.00 93.88 275 SER A O 1
ATOM 2213 N N . GLU A 1 276 ? -17.403 -0.316 8.732 1.00 95.56 276 GLU A N 1
ATOM 2214 C CA . GLU A 1 276 ? -18.304 0.771 9.108 1.00 95.56 276 GLU A CA 1
ATOM 2215 C C . GLU A 1 276 ? -17.860 1.480 10.396 1.00 95.56 276 GLU A C 1
ATOM 2217 O O . GLU A 1 276 ? -18.518 2.422 10.834 1.00 95.56 276 GLU A O 1
ATOM 2222 N N . LYS A 1 277 ? -16.759 1.029 11.012 1.00 97.19 277 LYS A N 1
ATOM 2223 C CA . LYS A 1 277 ? -16.224 1.539 12.279 1.00 97.19 277 LYS A CA 1
ATOM 2224 C C . LYS A 1 277 ? -15.090 2.529 12.013 1.00 97.19 277 LYS A C 1
ATOM 2226 O O . LYS A 1 277 ? -14.335 2.380 11.053 1.00 97.19 277 LYS A O 1
ATOM 2231 N N . PHE A 1 278 ? -14.979 3.548 12.862 1.00 98.38 278 PHE A N 1
ATOM 2232 C CA . PHE A 1 278 ? -13.982 4.609 12.723 1.00 98.38 278 PHE A CA 1
ATOM 2233 C C . PHE A 1 278 ? -13.117 4.787 13.977 1.00 98.38 278 PHE A C 1
ATOM 2235 O O . PHE A 1 278 ? -11.907 4.986 13.872 1.00 98.38 278 PHE A O 1
ATOM 2242 N N . LEU A 1 279 ? -13.716 4.766 15.167 1.00 98.56 279 LEU A N 1
ATOM 2243 C CA . LEU A 1 279 ? -13.013 5.049 16.412 1.00 98.56 279 LEU A CA 1
ATOM 2244 C C . LEU A 1 279 ? -12.932 3.808 17.290 1.00 98.56 279 LEU A C 1
ATOM 2246 O O . LEU A 1 279 ? -13.928 3.348 17.846 1.00 98.56 279 LEU A O 1
ATOM 2250 N N . HIS A 1 280 ? -11.722 3.301 17.462 1.00 98.50 280 HIS A N 1
ATOM 2251 C CA . HIS A 1 280 ? -11.441 2.110 18.248 1.00 98.50 280 HIS A CA 1
ATOM 2252 C C . HIS A 1 280 ? -10.810 2.527 19.573 1.00 98.50 280 HIS A C 1
ATOM 2254 O O . HIS A 1 280 ? -9.923 3.375 19.593 1.00 98.50 280 HIS A O 1
ATOM 2260 N N . ASN A 1 281 ? -11.229 1.947 20.689 1.00 97.88 281 ASN A N 1
ATOM 2261 C CA . ASN A 1 281 ? -10.588 2.158 21.980 1.00 97.88 281 ASN A CA 1
ATOM 2262 C C . ASN A 1 281 ? -9.756 0.932 22.369 1.00 97.88 281 ASN A C 1
ATOM 2264 O O . ASN A 1 281 ? -10.181 -0.207 22.180 1.00 97.88 281 ASN A O 1
ATOM 2268 N N . PHE A 1 282 ? -8.587 1.174 22.953 1.00 96.81 282 PHE A N 1
ATOM 2269 C CA . PHE A 1 282 ? -7.789 0.148 23.607 1.00 96.81 282 PHE A CA 1
ATOM 2270 C C . PHE A 1 282 ? -7.702 0.452 25.104 1.00 96.81 282 PHE A C 1
ATOM 2272 O O . PHE A 1 282 ? -6.951 1.331 25.532 1.00 96.81 282 PHE A O 1
ATOM 2279 N N . THR A 1 283 ? -8.483 -0.280 25.898 1.00 95.12 283 THR A N 1
ATOM 2280 C CA . THR A 1 283 ? -8.598 -0.077 27.344 1.00 95.12 283 THR A CA 1
ATOM 2281 C C . THR A 1 283 ? -7.680 -1.029 28.088 1.00 95.12 283 THR A C 1
ATOM 2283 O O . THR A 1 283 ? -7.742 -2.249 27.916 1.00 95.12 283 THR A O 1
ATOM 2286 N N . PHE A 1 284 ? -6.888 -0.486 29.010 1.00 93.62 284 PHE A N 1
ATOM 2287 C CA . PHE A 1 284 ? -6.237 -1.292 30.032 1.00 93.62 284 PHE A CA 1
ATOM 2288 C C . PHE A 1 284 ? -7.246 -1.659 31.129 1.00 93.62 284 PHE A C 1
ATOM 2290 O O . PHE A 1 284 ? -7.677 -0.803 31.898 1.00 93.62 284 PHE A O 1
ATOM 2297 N N . LEU A 1 285 ? -7.614 -2.941 31.225 1.00 89.06 285 LEU A N 1
ATOM 2298 C CA . LEU A 1 285 ? -8.686 -3.432 32.100 1.00 89.06 285 LEU A CA 1
ATOM 2299 C C . LEU A 1 285 ? -8.445 -3.147 33.587 1.00 89.06 285 LEU A C 1
ATOM 2301 O O . LEU A 1 285 ? -9.395 -3.048 34.343 1.00 89.06 285 LEU A O 1
ATOM 2305 N N . TYR A 1 286 ? -7.197 -3.042 34.038 1.00 82.50 286 TYR A N 1
ATOM 2306 C CA . TYR A 1 286 ? -6.898 -2.730 35.444 1.00 82.50 286 TYR A CA 1
ATOM 2307 C C . TYR A 1 286 ? -6.547 -1.258 35.672 1.00 82.50 286 TYR A C 1
ATOM 2309 O O . TYR A 1 286 ? -6.187 -0.873 36.786 1.00 82.50 286 TYR A O 1
ATOM 2317 N N . GLY A 1 287 ? -6.656 -0.447 34.622 1.00 85.75 287 GLY A N 1
ATOM 2318 C CA . GLY A 1 287 ? -6.617 1.001 34.697 1.00 85.75 287 GLY A CA 1
ATOM 2319 C C . GLY A 1 287 ? -7.887 1.565 35.321 1.00 85.75 287 GLY A C 1
ATOM 2320 O O . GLY A 1 287 ? -8.904 0.887 35.452 1.00 85.75 287 GLY A O 1
ATOM 2321 N N . THR A 1 288 ? -7.856 2.842 35.693 1.00 86.19 288 THR A N 1
ATOM 2322 C CA . THR A 1 288 ? -9.050 3.520 36.220 1.00 86.19 288 THR A CA 1
ATOM 2323 C C . THR A 1 288 ? -9.991 4.015 35.123 1.00 86.19 288 THR A C 1
ATOM 2325 O O . THR A 1 288 ? -11.041 4.549 35.461 1.00 86.19 288 THR A O 1
ATOM 2328 N N . GLU A 1 289 ? -9.627 3.883 33.843 1.00 89.56 289 GLU A N 1
ATOM 2329 C CA . GLU A 1 289 ? -10.433 4.316 32.688 1.00 89.56 289 GLU A CA 1
ATOM 2330 C C . GLU A 1 289 ? -11.726 3.483 32.588 1.00 89.56 289 GLU A C 1
ATOM 2332 O O . GLU A 1 289 ? -12.816 4.019 32.768 1.00 89.56 289 GLU A O 1
ATOM 2337 N N . GLY A 1 290 ? -11.604 2.158 32.434 1.00 85.00 290 GLY A N 1
ATOM 2338 C CA . GLY A 1 290 ? -12.741 1.254 32.197 1.00 85.00 290 GLY A CA 1
ATOM 2339 C C . GLY A 1 290 ? -13.092 0.273 33.323 1.00 85.00 290 GLY A C 1
ATOM 2340 O O . GLY A 1 290 ? -13.935 -0.596 33.115 1.00 85.00 290 GLY A O 1
ATOM 2341 N N . PHE A 1 291 ? -12.464 0.353 34.502 1.00 92.06 291 PHE A N 1
ATOM 2342 C CA . PHE A 1 291 ? -12.700 -0.592 35.605 1.00 92.06 291 PHE A CA 1
ATOM 2343 C C . PHE A 1 291 ? -13.042 0.099 36.923 1.00 92.06 291 PHE A C 1
ATOM 2345 O O . PHE A 1 291 ? -12.372 1.041 37.349 1.00 92.06 291 PHE A O 1
ATOM 2352 N N . ASP A 1 292 ? -14.080 -0.410 37.592 1.00 93.12 292 ASP A N 1
ATOM 2353 C CA . ASP A 1 292 ? -14.495 0.007 38.931 1.00 93.12 292 ASP A CA 1
ATOM 2354 C C . ASP A 1 292 ? -13.785 -0.882 39.971 1.00 93.12 292 ASP A C 1
ATOM 2356 O O . ASP A 1 292 ? -14.171 -2.044 40.152 1.00 93.12 292 ASP A O 1
ATOM 2360 N N . PRO A 1 293 ? -12.769 -0.376 40.698 1.00 90.19 293 PRO A N 1
ATOM 2361 C CA . PRO A 1 293 ? -12.013 -1.182 41.655 1.00 90.19 293 PRO A CA 1
ATOM 2362 C C . PRO A 1 293 ? -12.813 -1.551 42.911 1.00 90.19 293 PRO A C 1
ATOM 2364 O O . PRO A 1 293 ? -12.443 -2.497 43.610 1.00 90.19 293 PRO A O 1
ATOM 2367 N N . VAL A 1 294 ? -13.903 -0.833 43.212 1.00 92.06 294 VAL A N 1
ATOM 2368 C CA . VAL A 1 294 ? -14.759 -1.102 44.376 1.00 92.06 294 VAL A CA 1
ATOM 2369 C C . VAL A 1 294 ? -15.720 -2.237 44.054 1.00 92.06 294 VAL A C 1
ATOM 2371 O O . VAL A 1 294 ? -15.799 -3.211 44.805 1.00 92.06 294 VAL A O 1
ATOM 2374 N N . LYS A 1 295 ? -16.423 -2.142 42.920 1.00 92.38 295 LYS A N 1
ATOM 2375 C CA . LYS A 1 295 ? -17.344 -3.192 42.455 1.00 92.38 295 LYS A CA 1
ATOM 2376 C C . LYS A 1 295 ? -16.624 -4.367 41.792 1.00 92.38 295 LYS A C 1
ATOM 2378 O O . LYS A 1 295 ? -17.236 -5.416 41.618 1.00 92.38 295 LYS A O 1
ATOM 2383 N N . LYS A 1 296 ? -15.342 -4.199 41.451 1.00 92.44 296 LYS A N 1
ATOM 2384 C CA . LYS A 1 296 ? -14.487 -5.172 40.757 1.00 92.44 296 LYS A CA 1
ATOM 2385 C C . LYS A 1 296 ? -15.082 -5.639 39.427 1.00 92.44 296 LYS A C 1
ATOM 2387 O O . LYS A 1 296 ? -15.062 -6.828 39.125 1.00 92.44 296 LYS A O 1
ATOM 2392 N N . LYS A 1 297 ? -15.622 -4.705 38.644 1.00 93.94 297 LYS A N 1
ATOM 2393 C CA . LYS A 1 297 ? -16.228 -4.980 37.335 1.00 93.94 297 LYS A CA 1
ATOM 2394 C C . LYS A 1 297 ? -15.784 -3.955 36.296 1.00 93.94 297 LYS A C 1
ATOM 2396 O O . LYS A 1 297 ? -15.361 -2.858 36.657 1.00 93.94 297 LYS A O 1
ATOM 2401 N N . ILE A 1 298 ? -15.927 -4.310 35.022 1.00 95.69 298 ILE A N 1
ATOM 2402 C CA . ILE A 1 298 ? -15.816 -3.353 33.916 1.00 95.69 298 ILE A CA 1
ATOM 2403 C C . ILE A 1 298 ? -16.951 -2.332 34.062 1.00 95.69 298 ILE A C 1
ATOM 2405 O O . ILE A 1 298 ? -18.107 -2.712 34.265 1.00 95.69 298 ILE A O 1
ATOM 2409 N N . ASP A 1 299 ? -16.611 -1.048 34.017 1.00 96.00 299 ASP A N 1
ATOM 2410 C CA . ASP A 1 299 ? -17.562 0.062 34.068 1.00 96.00 299 ASP A CA 1
ATOM 2411 C C . ASP A 1 299 ? -17.801 0.580 32.646 1.00 96.00 299 ASP A C 1
ATOM 2413 O O . ASP A 1 299 ? -17.144 1.511 32.179 1.00 96.00 299 ASP A O 1
ATOM 2417 N N . VAL A 1 300 ? -18.700 -0.105 31.933 1.00 97.12 300 VAL A N 1
ATOM 2418 C CA . VAL A 1 300 ? -18.994 0.157 30.516 1.00 97.12 300 VAL A CA 1
ATOM 2419 C C . VAL A 1 300 ? -19.548 1.564 30.322 1.00 97.12 300 VAL A C 1
ATOM 2421 O O . VAL A 1 300 ? -19.028 2.310 29.499 1.00 97.12 300 VAL A O 1
ATOM 2424 N N . GLU A 1 301 ? -20.543 1.956 31.119 1.00 96.31 301 GLU A N 1
ATOM 2425 C CA . GLU A 1 301 ? -21.158 3.289 31.052 1.00 96.31 301 GLU A CA 1
ATOM 2426 C C . GLU A 1 301 ? -20.126 4.407 31.222 1.00 96.31 301 GLU A C 1
ATOM 2428 O O . GLU A 1 301 ? -20.123 5.375 30.462 1.00 96.31 301 GLU A O 1
ATOM 2433 N N . LYS A 1 302 ? -19.206 4.265 32.185 1.00 95.62 302 LYS A N 1
ATOM 2434 C CA . LYS A 1 302 ? -18.135 5.244 32.373 1.00 95.62 302 LYS A CA 1
ATOM 2435 C C . LYS A 1 302 ? -17.229 5.334 31.143 1.00 95.62 302 LYS A C 1
ATOM 2437 O O . LYS A 1 302 ? -16.956 6.440 30.679 1.00 95.62 302 LYS A O 1
ATOM 2442 N N . LEU A 1 303 ? -16.760 4.195 30.631 1.00 96.44 303 LEU A N 1
ATOM 2443 C CA . LEU A 1 303 ? -15.848 4.172 29.486 1.00 96.44 303 LEU A CA 1
ATOM 2444 C C . LEU A 1 303 ? -16.496 4.787 28.238 1.00 96.44 303 LEU A C 1
ATOM 2446 O O . LEU A 1 303 ? -15.855 5.552 27.519 1.00 96.44 303 LEU A O 1
ATOM 2450 N N . LEU A 1 304 ? -17.769 4.477 27.985 1.00 97.38 304 LEU A N 1
ATOM 2451 C CA . LEU A 1 304 ? -18.498 5.014 26.837 1.00 97.38 304 LEU A CA 1
ATOM 2452 C C . LEU A 1 304 ? -18.791 6.512 26.984 1.00 97.38 304 LEU A C 1
ATOM 2454 O O . LEU A 1 304 ? -18.634 7.244 26.009 1.00 97.38 304 LEU A O 1
ATOM 2458 N N . ALA A 1 305 ? -19.091 6.989 28.196 1.00 96.38 305 ALA A N 1
ATOM 2459 C CA . ALA A 1 305 ? -19.240 8.419 28.461 1.00 96.38 305 ALA A CA 1
ATOM 2460 C C . ALA A 1 305 ? -17.944 9.207 28.186 1.00 96.38 305 ALA A C 1
ATOM 2462 O O . ALA A 1 305 ? -17.997 10.320 27.666 1.00 96.38 305 ALA A O 1
ATOM 2463 N N . GLU A 1 306 ? -16.769 8.637 28.480 1.00 94.06 306 GLU A N 1
ATOM 2464 C CA . GLU A 1 306 ? -15.488 9.233 28.067 1.00 94.06 306 GLU A CA 1
ATOM 2465 C C . GLU A 1 306 ? -15.310 9.192 26.537 1.00 94.06 306 GLU A C 1
ATOM 2467 O O . GLU A 1 306 ? -14.798 10.141 25.937 1.00 94.06 306 GLU A O 1
ATOM 2472 N N . GLY A 1 307 ? -15.777 8.122 25.887 1.00 96.88 307 GLY A N 1
ATOM 2473 C CA . GLY A 1 307 ? -15.785 7.979 24.431 1.00 96.88 307 GLY A CA 1
ATOM 2474 C C . GLY A 1 307 ? -16.632 9.023 23.698 1.00 96.88 307 GLY A C 1
ATOM 2475 O O . GLY A 1 307 ? -16.257 9.446 22.602 1.00 96.88 307 GLY A O 1
ATOM 2476 N N . ASP A 1 308 ? -17.726 9.507 24.291 1.00 97.31 308 ASP A N 1
ATOM 2477 C CA . ASP A 1 308 ? -18.608 10.526 23.695 1.00 97.31 308 ASP A CA 1
ATOM 2478 C C . ASP A 1 308 ? -17.898 11.858 23.399 1.00 97.31 308 ASP A C 1
ATOM 2480 O O . ASP A 1 308 ? -18.268 12.589 22.463 1.00 97.31 308 ASP A O 1
ATOM 2484 N N . GLU A 1 309 ? -16.836 12.165 24.150 1.00 97.12 309 GLU A N 1
ATOM 2485 C CA . GLU A 1 309 ? -15.982 13.329 23.900 1.00 97.12 309 GLU A CA 1
ATOM 2486 C C . GLU A 1 309 ? -15.197 13.205 22.588 1.00 97.12 309 GLU A C 1
ATOM 2488 O O . GLU A 1 309 ? -14.922 14.214 21.942 1.00 97.12 309 GLU A O 1
ATOM 2493 N N . PHE A 1 310 ? -14.902 11.979 22.149 1.00 98.00 310 PHE A N 1
ATOM 2494 C CA . PHE A 1 310 ? -14.247 11.684 20.872 1.00 98.00 310 PHE A CA 1
ATOM 2495 C C . PHE A 1 310 ? -15.241 11.404 19.728 1.00 98.00 310 PHE A C 1
ATOM 2497 O O . PHE A 1 310 ? -14.827 11.151 18.599 1.00 98.00 310 PHE A O 1
ATOM 2504 N N . GLY A 1 311 ? -16.552 11.442 19.993 1.00 97.19 311 GLY A N 1
ATOM 2505 C CA . GLY A 1 311 ? -17.590 11.066 19.021 1.00 97.19 311 GLY A CA 1
ATOM 2506 C C . GLY A 1 311 ? -18.079 9.616 19.132 1.00 97.19 311 GLY A C 1
ATOM 2507 O O . GLY A 1 311 ? -18.688 9.107 18.189 1.00 97.19 311 GLY A O 1
ATOM 2508 N N . GLY A 1 312 ? -17.825 8.967 20.271 1.00 98.06 312 GLY A N 1
ATOM 2509 C CA . GLY A 1 312 ? -18.271 7.614 20.600 1.00 98.06 312 GLY A CA 1
ATOM 2510 C C . GLY A 1 312 ? -17.300 6.543 20.107 1.00 98.06 312 GLY A C 1
ATOM 2511 O O . GLY A 1 312 ? -16.799 6.616 18.982 1.00 98.06 312 GLY A O 1
ATOM 2512 N N . PHE A 1 313 ? -17.034 5.537 20.937 1.00 98.44 313 PHE A N 1
ATOM 2513 C CA . PHE A 1 313 ? -16.250 4.375 20.525 1.00 98.44 313 PHE A CA 1
ATOM 2514 C C . PHE A 1 313 ? -17.113 3.405 19.729 1.00 98.44 313 PHE A C 1
ATOM 2516 O O . PHE A 1 313 ? -18.240 3.108 20.106 1.00 98.44 313 PHE A O 1
ATOM 2523 N N . ASP A 1 314 ? -16.561 2.903 18.633 1.00 98.56 314 ASP A N 1
ATOM 2524 C CA . ASP A 1 314 ? -17.196 1.909 17.778 1.00 98.56 314 ASP A CA 1
ATOM 2525 C C . ASP A 1 314 ? -16.768 0.489 18.183 1.00 98.56 314 ASP A C 1
ATOM 2527 O O . ASP A 1 314 ? -17.548 -0.458 18.080 1.00 98.56 314 ASP A O 1
ATOM 2531 N N . THR A 1 315 ? -15.539 0.345 18.694 1.00 98.69 315 THR A N 1
ATOM 2532 C CA . THR A 1 315 ? -15.039 -0.904 19.280 1.00 98.69 315 THR A CA 1
ATOM 2533 C C . THR A 1 315 ? -14.232 -0.648 20.551 1.00 98.69 315 THR A C 1
ATOM 2535 O O . THR A 1 315 ? -13.602 0.402 20.684 1.00 98.69 315 THR A O 1
ATOM 2538 N N . VAL A 1 316 ? -14.168 -1.634 21.446 1.00 98.38 316 VAL A N 1
ATOM 2539 C CA . VAL A 1 316 ? -13.318 -1.618 22.649 1.00 98.38 316 VAL A CA 1
ATOM 2540 C C . VAL A 1 316 ? -12.492 -2.900 22.722 1.00 98.38 316 VAL A C 1
ATOM 2542 O O . VAL A 1 316 ? -13.036 -4.000 22.737 1.00 98.38 316 VAL A O 1
ATOM 2545 N N . THR A 1 317 ? -11.173 -2.767 22.821 1.00 97.75 317 THR A N 1
ATOM 2546 C CA . THR A 1 317 ? -10.270 -3.872 23.163 1.00 97.75 317 THR A CA 1
ATOM 2547 C C . THR A 1 317 ? -10.032 -3.886 24.668 1.00 97.75 317 THR A C 1
ATOM 2549 O O . THR A 1 317 ? -9.588 -2.884 25.231 1.00 97.75 317 THR A O 1
ATOM 2552 N N . VAL A 1 318 ? -10.294 -5.019 25.324 1.00 95.31 318 VAL A N 1
ATOM 2553 C CA . VAL A 1 318 ? -10.169 -5.159 26.786 1.00 95.31 318 VAL A CA 1
ATOM 2554 C C . VAL A 1 318 ? -8.850 -5.843 27.149 1.00 95.31 318 VAL A C 1
ATOM 2556 O O . VAL A 1 318 ? -8.762 -7.067 27.224 1.00 95.31 318 VAL A O 1
ATOM 2559 N N . TRP A 1 319 ? -7.800 -5.061 27.399 1.00 94.44 319 TRP A N 1
ATOM 2560 C CA . TRP A 1 319 ? -6.471 -5.595 27.701 1.00 94.44 319 TRP A CA 1
ATOM 2561 C C . TRP A 1 319 ? -6.288 -5.945 29.183 1.00 94.44 319 TRP A C 1
ATOM 2563 O O . TRP A 1 319 ? -6.188 -5.055 30.028 1.00 94.44 319 TRP A O 1
ATOM 2573 N N . ASN A 1 320 ? -6.161 -7.234 29.513 1.00 90.31 320 ASN A N 1
ATOM 2574 C CA . ASN A 1 320 ? -6.059 -7.724 30.897 1.00 90.31 320 ASN A CA 1
ATOM 2575 C C . ASN A 1 320 ? -4.715 -8.375 31.281 1.00 90.31 320 ASN A C 1
ATOM 2577 O O . ASN A 1 320 ? -4.520 -8.710 32.446 1.00 90.31 320 ASN A O 1
ATOM 2581 N N . GLN A 1 321 ? -3.780 -8.584 30.356 1.00 87.94 321 GLN A N 1
ATOM 2582 C CA . GLN A 1 321 ? -2.684 -9.534 30.600 1.00 87.94 321 GLN A CA 1
ATOM 2583 C C . GLN A 1 321 ? -1.377 -8.858 31.032 1.00 87.94 321 GLN A C 1
ATOM 2585 O O . GLN A 1 321 ? -0.942 -8.990 32.175 1.00 87.94 321 GLN A O 1
ATOM 2590 N N . TYR A 1 322 ? -0.737 -8.090 30.150 1.00 88.75 322 TYR A N 1
ATOM 2591 C CA . TYR A 1 322 ? 0.482 -7.341 30.479 1.00 88.75 322 TYR A CA 1
ATOM 2592 C C . TYR A 1 322 ? 0.148 -6.076 31.297 1.00 88.75 322 TYR A C 1
ATOM 2594 O O . TYR A 1 322 ? -0.833 -5.406 30.961 1.00 88.75 322 TYR A O 1
ATOM 2602 N N . PRO A 1 323 ? 0.924 -5.711 32.341 1.00 88.44 323 PRO A N 1
ATOM 2603 C CA . PRO A 1 323 ? 2.235 -6.250 32.731 1.00 88.44 323 PRO A CA 1
ATOM 2604 C C . PRO A 1 323 ? 2.201 -7.369 33.789 1.00 88.44 323 PRO A C 1
ATOM 2606 O O . PRO A 1 323 ? 3.223 -7.641 34.412 1.00 88.44 323 PRO A O 1
ATOM 2609 N N . ARG A 1 324 ? 1.045 -8.004 34.040 1.00 87.75 324 ARG A N 1
ATOM 2610 C CA . ARG A 1 324 ? 0.921 -9.099 35.026 1.00 87.75 324 ARG A CA 1
ATOM 2611 C C . ARG A 1 324 ? 1.377 -10.455 34.481 1.00 87.75 324 ARG A C 1
ATOM 2613 O O . ARG A 1 324 ? 1.763 -11.321 35.266 1.00 87.75 324 ARG A O 1
ATOM 2620 N N . LEU A 1 325 ? 1.295 -10.639 33.166 1.00 90.50 325 LEU A N 1
ATOM 2621 C CA . LEU A 1 325 ? 1.689 -11.863 32.473 1.00 90.50 325 LEU A CA 1
ATOM 2622 C C . LEU A 1 325 ? 3.163 -12.203 32.751 1.00 90.50 325 LEU A C 1
ATOM 2624 O O . LEU A 1 325 ? 4.019 -11.318 32.731 1.00 90.50 325 LEU A O 1
ATOM 2628 N N . GLY A 1 326 ? 3.447 -13.471 33.055 1.00 88.69 326 GLY A N 1
ATOM 2629 C CA . GLY A 1 326 ? 4.789 -13.959 33.399 1.00 88.69 326 GLY A CA 1
ATOM 2630 C C . GLY A 1 326 ? 5.232 -13.766 34.859 1.00 88.69 326 GLY A C 1
ATOM 2631 O O . GLY A 1 326 ? 6.302 -14.248 35.225 1.00 88.69 326 GLY A O 1
ATOM 2632 N N . ILE A 1 327 ? 4.440 -13.104 35.719 1.00 90.62 327 ILE A N 1
ATOM 2633 C CA . ILE A 1 327 ? 4.758 -12.967 37.160 1.00 90.62 327 ILE A CA 1
ATOM 2634 C C . ILE A 1 327 ? 4.515 -14.279 37.926 1.00 90.62 327 ILE A C 1
ATOM 2636 O O . ILE A 1 327 ? 5.216 -14.581 38.894 1.00 90.62 327 ILE A O 1
ATOM 2640 N N . ASP A 1 328 ? 3.524 -15.063 37.508 1.00 92.31 328 ASP A N 1
ATOM 2641 C CA . ASP A 1 328 ? 3.195 -16.363 38.088 1.00 92.31 328 ASP A CA 1
ATOM 2642 C C . ASP A 1 328 ? 2.848 -17.387 36.994 1.00 92.31 328 ASP A C 1
ATOM 2644 O O . ASP A 1 328 ? 3.096 -17.156 35.816 1.00 92.31 328 ASP A O 1
ATOM 2648 N N . ARG A 1 329 ? 2.342 -18.562 37.388 1.00 91.38 329 ARG A N 1
ATOM 2649 C CA . ARG A 1 329 ? 2.093 -19.690 36.473 1.00 91.38 329 ARG A CA 1
ATOM 2650 C C . ARG A 1 329 ? 0.848 -19.529 35.601 1.00 91.38 329 ARG A C 1
ATOM 2652 O O . ARG A 1 329 ? 0.574 -20.438 34.822 1.00 91.38 329 ARG A O 1
ATOM 2659 N N . ARG A 1 330 ? 0.066 -18.461 35.778 1.00 93.00 330 ARG A N 1
ATOM 2660 C CA . ARG A 1 330 ? -1.156 -18.266 35.003 1.00 93.00 330 ARG A CA 1
ATOM 2661 C C . ARG A 1 330 ? -0.831 -17.912 33.562 1.00 93.00 330 ARG A C 1
ATOM 2663 O O . ARG A 1 330 ? -0.084 -16.967 33.325 1.00 93.00 330 ARG A O 1
ATOM 2670 N N . SER A 1 331 ? -1.435 -18.642 32.631 1.00 93.62 331 SER A N 1
ATOM 2671 C CA . SER A 1 331 ? -1.411 -18.291 31.210 1.00 93.62 331 SER A CA 1
ATOM 2672 C C . SER A 1 331 ? -2.404 -17.175 30.890 1.00 93.62 331 SER A C 1
ATOM 2674 O O . SER A 1 331 ? -3.307 -16.870 31.681 1.00 93.62 331 SER A O 1
ATOM 2676 N N . GLN A 1 332 ? -2.294 -16.621 29.686 1.00 93.69 332 GLN A N 1
ATOM 2677 C CA . GLN A 1 332 ? -3.212 -15.648 29.104 1.00 93.69 332 GLN A CA 1
ATOM 2678 C C . GLN A 1 332 ? -4.679 -16.062 29.246 1.00 93.69 332 GLN A C 1
ATOM 2680 O O . GLN A 1 332 ? -5.529 -15.242 29.586 1.00 93.69 332 GLN A O 1
ATOM 2685 N N . TRP A 1 333 ? -4.968 -17.354 29.075 1.00 94.75 333 TRP A N 1
ATOM 2686 C CA . TRP A 1 333 ? -6.312 -17.918 29.188 1.00 94.75 333 TRP 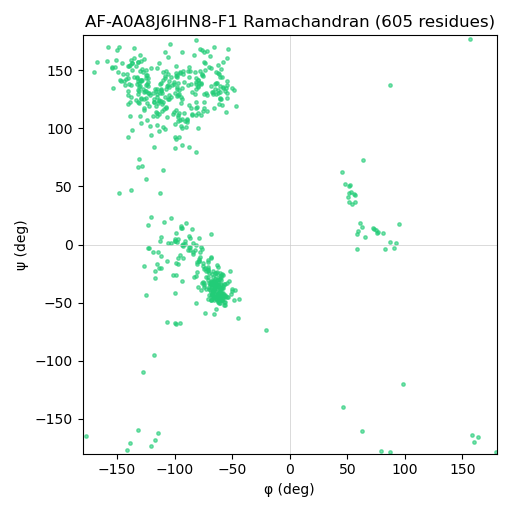A CA 1
ATOM 2687 C C . TRP A 1 333 ? -6.826 -17.864 30.630 1.00 94.75 333 TRP A C 1
ATOM 2689 O O . TRP A 1 333 ? -7.963 -17.466 30.883 1.00 94.75 333 TRP A O 1
ATOM 2699 N N . GLN A 1 334 ? -5.963 -18.198 31.592 1.00 94.38 334 GLN A N 1
ATOM 2700 C CA . GLN A 1 334 ? -6.308 -18.236 33.014 1.00 94.38 334 GLN A CA 1
ATOM 2701 C C . GLN A 1 334 ? -6.523 -16.839 33.606 1.00 94.38 334 GLN A C 1
ATOM 2703 O O . GLN A 1 334 ? -7.227 -16.714 34.606 1.00 94.38 334 GLN A O 1
ATOM 2708 N N . PHE A 1 335 ? -5.992 -15.774 32.993 1.00 94.00 335 PHE A N 1
ATOM 2709 C CA . PHE A 1 335 ? -6.316 -14.401 33.398 1.00 94.00 335 PHE A CA 1
ATOM 2710 C C . PHE A 1 335 ? -7.792 -14.038 33.178 1.00 94.00 335 PHE A C 1
ATOM 2712 O O . PHE A 1 335 ? -8.320 -13.202 33.914 1.00 94.00 335 PHE A O 1
ATOM 2719 N N . PHE A 1 336 ? -8.479 -14.665 32.216 1.00 94.69 336 PHE A N 1
ATOM 2720 C CA . PHE A 1 336 ? -9.925 -14.488 32.035 1.00 94.69 336 PHE A CA 1
ATOM 2721 C C . PHE A 1 336 ? -10.734 -15.256 33.092 1.00 94.69 336 PHE A C 1
ATOM 2723 O O . PHE A 1 336 ? -11.775 -14.778 33.537 1.00 94.69 336 PHE A O 1
ATOM 2730 N N . ASP A 1 337 ? -10.235 -16.410 33.541 1.00 94.56 337 ASP A N 1
ATOM 2731 C CA . ASP A 1 337 ? -10.853 -17.202 34.614 1.00 94.56 337 ASP A CA 1
ATOM 2732 C C . ASP A 1 337 ? -10.641 -16.568 36.000 1.00 94.56 337 ASP A C 1
ATOM 2734 O O . ASP A 1 337 ? -11.528 -16.613 36.851 1.00 94.56 337 ASP A O 1
ATOM 2738 N N . ASP A 1 338 ? -9.478 -15.941 36.209 1.00 93.00 338 ASP A N 1
ATOM 2739 C CA . ASP A 1 338 ? -9.098 -15.218 37.432 1.00 93.00 338 ASP A CA 1
ATOM 2740 C C . ASP A 1 338 ? -9.810 -13.871 37.595 1.00 93.00 338 ASP A C 1
ATOM 2742 O O . ASP A 1 338 ? -9.864 -13.326 38.702 1.00 93.00 338 ASP A O 1
ATOM 2746 N N . PHE A 1 339 ? -10.339 -13.302 36.507 1.00 93.38 339 PHE A N 1
ATOM 2747 C CA . PHE A 1 339 ? -11.085 -12.052 36.584 1.00 93.38 339 PHE A CA 1
ATOM 2748 C C . PHE A 1 339 ? -12.231 -12.188 37.606 1.00 93.38 339 PHE A C 1
ATOM 2750 O O . PHE A 1 339 ? -12.851 -13.247 37.682 1.00 93.38 339 PHE A O 1
ATOM 2757 N N . PRO A 1 340 ? -12.545 -11.169 38.428 1.00 93.31 340 PRO A N 1
ATOM 2758 C CA . PRO A 1 340 ? -13.653 -11.261 39.377 1.00 93.31 340 PRO A CA 1
ATOM 2759 C C . PRO A 1 340 ? -14.980 -11.627 38.688 1.00 93.31 340 PRO A C 1
ATOM 2761 O O . PRO A 1 340 ? -15.516 -10.861 37.895 1.00 93.31 340 PRO A O 1
ATOM 2764 N N . GLY A 1 341 ? -15.506 -12.819 38.995 1.00 94.88 341 GLY A N 1
ATOM 2765 C CA . GLY A 1 341 ? -16.687 -13.392 38.330 1.00 94.88 341 GLY A CA 1
ATOM 2766 C C . GLY A 1 341 ? -16.396 -14.198 37.050 1.00 94.88 341 GLY A C 1
ATOM 2767 O O . GLY A 1 341 ? -17.329 -14.714 36.438 1.00 94.88 341 GLY A O 1
ATOM 2768 N N . GLY A 1 342 ? -15.123 -14.349 36.679 1.00 95.81 342 GLY A N 1
ATOM 2769 C CA . GLY A 1 342 ? -14.601 -15.144 35.567 1.00 95.81 342 GLY A CA 1
ATOM 2770 C C . GLY A 1 342 ? -15.065 -14.676 34.188 1.00 95.81 342 GLY A C 1
ATOM 2771 O O . GLY A 1 342 ? -15.584 -13.569 34.018 1.00 95.81 342 GLY A O 1
ATOM 2772 N N . ARG A 1 343 ? -14.957 -15.574 33.200 1.00 97.12 343 ARG A N 1
ATOM 2773 C CA . ARG A 1 343 ? -15.497 -15.375 31.842 1.00 97.12 343 ARG A CA 1
ATOM 2774 C C . ARG A 1 343 ? -16.975 -14.935 31.823 1.00 97.12 343 ARG A C 1
ATOM 2776 O O . ARG A 1 343 ? -17.286 -14.053 31.027 1.00 97.12 343 ARG A O 1
ATOM 2783 N N . PRO A 1 344 ? -17.881 -15.433 32.700 1.00 97.88 344 PRO A N 1
ATOM 2784 C CA . PRO A 1 344 ? -19.264 -14.947 32.747 1.00 97.88 344 PRO A CA 1
ATOM 2785 C C . PRO A 1 344 ? -19.403 -13.446 33.036 1.00 97.88 344 PRO A C 1
ATOM 2787 O O . PRO A 1 344 ? -20.261 -12.795 32.447 1.00 97.88 344 PRO A O 1
ATOM 2790 N N . ALA A 1 345 ? -18.566 -12.873 33.907 1.00 96.56 345 ALA A N 1
ATOM 2791 C CA . ALA A 1 345 ? -18.588 -11.432 34.168 1.00 96.56 345 ALA A CA 1
ATOM 2792 C C . ALA A 1 345 ? -18.077 -10.619 32.967 1.00 96.56 345 ALA A C 1
ATOM 2794 O O . ALA A 1 345 ? -18.585 -9.535 32.690 1.00 96.56 345 ALA A O 1
ATOM 2795 N N . ILE A 1 346 ? -17.110 -11.161 32.222 1.00 96.88 346 ILE A N 1
ATOM 2796 C CA . ILE A 1 346 ? -16.619 -10.555 30.978 1.00 96.88 346 ILE A CA 1
ATOM 2797 C C . ILE A 1 346 ? -17.708 -10.598 29.905 1.00 96.88 346 ILE A C 1
ATOM 2799 O O . ILE A 1 346 ? -17.966 -9.578 29.276 1.00 96.88 346 ILE A O 1
ATOM 2803 N N . ARG A 1 347 ? -18.417 -11.726 29.765 1.00 98.31 347 ARG A N 1
ATOM 2804 C CA . ARG A 1 347 ? -19.583 -11.845 28.878 1.00 98.31 347 ARG A CA 1
ATOM 2805 C C . ARG A 1 347 ? -20.654 -10.800 29.190 1.00 98.31 347 ARG A C 1
ATOM 2807 O O . ARG A 1 347 ? -21.145 -10.144 28.284 1.00 98.31 347 ARG A O 1
ATOM 2814 N N . GLN A 1 348 ? -20.977 -10.588 30.467 1.00 98.19 348 GLN A N 1
ATOM 2815 C CA . GLN A 1 348 ? -21.942 -9.554 30.868 1.00 98.19 348 GLN A CA 1
ATOM 2816 C C . GLN A 1 348 ? -21.502 -8.146 30.447 1.00 98.19 348 GLN A C 1
ATOM 2818 O O . GLN A 1 348 ? -22.340 -7.345 30.035 1.00 98.19 348 GLN A O 1
ATOM 2823 N N . ALA A 1 349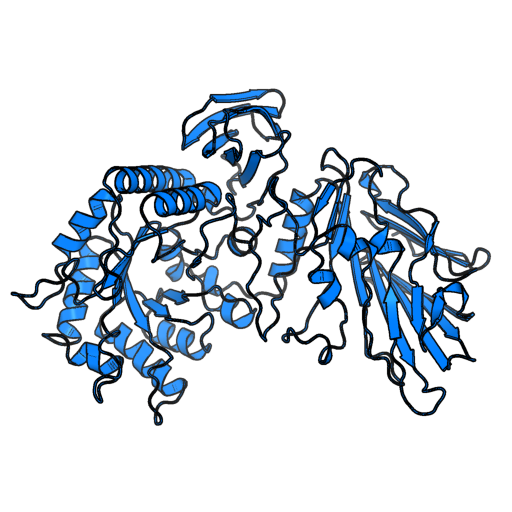 ? -20.203 -7.844 30.529 1.00 97.81 349 ALA A N 1
ATOM 2824 C CA . ALA A 1 349 ? -19.666 -6.575 30.047 1.00 97.81 349 ALA A CA 1
ATOM 2825 C C . ALA A 1 349 ? -19.742 -6.468 28.515 1.00 97.81 349 ALA A C 1
ATOM 2827 O O . ALA A 1 349 ? -20.121 -5.418 28.007 1.00 97.81 349 ALA A O 1
ATOM 2828 N N . VAL A 1 350 ? -19.443 -7.548 27.782 1.00 98.62 350 VAL A N 1
ATOM 2829 C CA . VAL A 1 350 ? -19.609 -7.614 26.317 1.00 98.62 350 VAL A CA 1
ATOM 2830 C C . VAL A 1 350 ? -21.065 -7.355 25.921 1.00 98.62 350 VAL A C 1
ATOM 2832 O O . VAL A 1 350 ? -21.327 -6.484 25.099 1.00 98.62 350 VAL A O 1
ATOM 2835 N N . GLU A 1 351 ? -22.021 -8.014 26.578 1.00 98.69 351 GLU A N 1
ATOM 2836 C CA . GLU A 1 351 ? -23.456 -7.790 26.362 1.00 98.69 351 GLU A CA 1
ATOM 2837 C C . GLU A 1 351 ? -23.870 -6.338 26.663 1.00 98.69 351 GLU A C 1
ATOM 2839 O O . GLU A 1 351 ? -24.758 -5.789 26.009 1.00 98.69 351 GLU A O 1
ATOM 2844 N N . GLU A 1 352 ? -23.248 -5.694 27.654 1.00 98.44 352 GLU A N 1
ATOM 2845 C CA . GLU A 1 352 ? -23.471 -4.280 27.963 1.00 98.44 352 GLU A CA 1
ATOM 2846 C C . GLU A 1 352 ? -22.926 -3.361 26.865 1.00 98.44 352 GLU A C 1
ATOM 2848 O O . GLU A 1 352 ? -23.665 -2.488 26.415 1.00 98.44 352 GLU A O 1
ATOM 2853 N N . PHE A 1 353 ? -21.717 -3.602 26.346 1.00 98.69 353 PHE A N 1
ATOM 2854 C CA . PHE A 1 353 ? -21.196 -2.886 25.172 1.00 98.69 353 PHE A CA 1
ATOM 2855 C C . PHE A 1 353 ? -22.085 -3.076 23.936 1.00 98.69 353 PHE A C 1
ATOM 2857 O O . PHE A 1 353 ? -22.407 -2.104 23.247 1.00 98.69 353 PHE A O 1
ATOM 2864 N N . HIS A 1 354 ? -22.557 -4.300 23.684 1.00 98.75 354 HIS A N 1
ATOM 2865 C CA . HIS A 1 354 ? -23.446 -4.604 22.560 1.00 98.75 354 HIS A CA 1
ATOM 2866 C C . HIS A 1 354 ? -24.779 -3.857 22.639 1.00 98.75 354 HIS A C 1
ATOM 2868 O O . HIS A 1 354 ? -25.283 -3.422 21.603 1.00 98.75 354 HIS A O 1
ATOM 2874 N N . ARG A 1 355 ? -25.337 -3.631 23.840 1.00 98.56 355 ARG A N 1
ATOM 2875 C CA . ARG A 1 355 ? -26.543 -2.791 24.017 1.00 98.56 355 ARG A CA 1
ATOM 2876 C C . ARG A 1 355 ? -26.337 -1.344 23.555 1.00 98.56 355 ARG A C 1
ATOM 2878 O O . ARG A 1 355 ? -27.314 -0.698 23.184 1.00 98.56 355 ARG A O 1
ATOM 2885 N N . HIS A 1 356 ? -25.092 -0.873 23.536 1.00 98.12 356 HIS A N 1
ATOM 2886 C CA . HIS A 1 356 ? -24.687 0.440 23.021 1.00 98.12 356 HIS A CA 1
ATOM 2887 C C . HIS A 1 356 ? -24.164 0.392 21.575 1.00 98.12 356 HIS A C 1
ATOM 2889 O O . HIS A 1 356 ? -23.719 1.404 21.043 1.00 98.12 356 HIS A O 1
ATOM 2895 N N . GLY A 1 357 ? -24.219 -0.769 20.912 1.00 97.88 357 GLY A N 1
ATOM 2896 C CA . GLY A 1 357 ? -23.750 -0.947 19.533 1.00 97.88 357 GLY A CA 1
ATOM 2897 C C . GLY A 1 357 ? -22.227 -1.047 19.374 1.00 97.88 357 GLY A C 1
ATOM 2898 O O . GLY A 1 357 ? -21.740 -1.022 18.238 1.00 97.88 357 GLY A O 1
ATOM 2899 N N . VAL A 1 358 ? -21.491 -1.190 20.480 1.00 98.62 358 VAL A N 1
ATOM 2900 C CA . VAL A 1 358 ? -20.022 -1.241 20.526 1.00 98.62 358 VAL A CA 1
ATOM 2901 C C . VAL A 1 358 ? -19.541 -2.687 20.504 1.00 98.62 358 VAL A C 1
ATOM 2903 O O . VAL A 1 358 ? -19.972 -3.490 21.328 1.00 98.62 358 VAL A O 1
ATOM 2906 N N . GLN A 1 359 ? -18.645 -3.024 19.576 1.00 98.69 359 GLN A N 1
ATOM 2907 C CA . GLN A 1 359 ? -18.068 -4.370 19.470 1.00 98.69 359 GLN A CA 1
ATOM 2908 C C . GLN A 1 359 ? -16.838 -4.530 20.369 1.00 98.69 359 GLN A C 1
ATOM 2910 O O . GLN A 1 359 ? -16.091 -3.574 20.593 1.00 98.69 359 GLN A O 1
ATOM 2915 N N . VAL A 1 360 ? -16.592 -5.742 20.865 1.00 98.69 360 VAL A N 1
ATOM 2916 C CA . VAL A 1 360 ? -15.528 -6.005 21.846 1.00 98.69 360 VAL A CA 1
ATOM 2917 C C . VAL A 1 360 ? -14.467 -6.945 21.297 1.00 98.69 360 VAL A C 1
ATOM 2919 O O . VAL A 1 360 ? -14.778 -8.001 20.756 1.00 98.69 360 VAL A O 1
ATOM 2922 N N . PHE A 1 361 ? -13.201 -6.587 21.497 1.00 98.50 361 PHE A N 1
ATOM 2923 C CA . PHE A 1 361 ? -12.044 -7.390 21.113 1.00 98.50 361 PHE A CA 1
ATOM 2924 C C . PHE A 1 361 ? -11.291 -7.895 22.344 1.00 98.50 361 PHE A C 1
ATOM 2926 O O . PHE A 1 361 ? -11.044 -7.151 23.299 1.00 98.50 361 PHE A O 1
ATOM 2933 N N . MET A 1 362 ? -10.872 -9.157 22.292 1.00 97.56 362 MET A N 1
ATOM 2934 C CA . MET A 1 362 ? -9.974 -9.753 23.282 1.00 97.56 362 MET A CA 1
ATOM 2935 C C . MET A 1 362 ? -8.512 -9.629 22.825 1.00 97.56 362 MET A C 1
ATOM 2937 O O . MET A 1 362 ? -8.237 -9.626 21.626 1.00 97.56 362 MET A O 1
ATOM 2941 N N . PRO A 1 363 ? -7.536 -9.515 23.734 1.00 96.38 363 PRO A N 1
ATOM 2942 C CA . PRO A 1 363 ? -6.128 -9.608 23.371 1.00 96.38 363 PRO A CA 1
ATOM 2943 C C . PRO A 1 363 ? -5.710 -11.072 23.183 1.00 96.38 363 PRO A C 1
ATOM 2945 O O . PRO A 1 363 ? -6.073 -11.934 23.985 1.00 96.38 363 PRO A O 1
ATOM 2948 N N . TYR A 1 364 ? -4.907 -11.342 22.157 1.00 96.50 364 TYR A N 1
ATOM 2949 C CA . TYR A 1 364 ? -4.173 -12.600 22.005 1.00 96.50 364 TYR A CA 1
ATOM 2950 C C . TYR A 1 364 ? -2.677 -12.334 22.083 1.00 96.50 364 TYR A C 1
ATOM 2952 O O . TYR A 1 364 ? -2.167 -11.488 21.344 1.00 96.50 364 TYR A O 1
ATOM 2960 N N . ILE A 1 365 ? -1.988 -13.060 22.964 1.00 94.88 365 ILE A N 1
ATOM 2961 C CA . ILE A 1 365 ? -0.583 -12.826 23.283 1.00 94.88 365 ILE A CA 1
ATOM 2962 C C . ILE A 1 365 ? 0.257 -14.016 22.808 1.00 94.88 365 ILE A C 1
ATOM 2964 O O . ILE A 1 365 ? 0.348 -15.031 23.501 1.00 94.88 365 ILE A O 1
ATOM 2968 N N . PRO A 1 366 ? 0.892 -13.940 21.626 1.00 91.75 366 PRO A N 1
ATOM 2969 C CA . PRO A 1 366 ? 1.584 -15.093 21.045 1.00 91.75 366 PRO A CA 1
ATOM 2970 C C . PRO A 1 366 ? 2.825 -15.514 21.841 1.00 91.75 366 PRO A C 1
ATOM 2972 O O . PRO A 1 366 ? 3.236 -16.669 21.781 1.00 91.75 366 PRO A O 1
ATOM 2975 N N . TRP A 1 367 ? 3.432 -14.585 22.582 1.00 91.44 367 TRP A N 1
ATOM 2976 C CA . TRP A 1 367 ? 4.661 -14.811 23.341 1.00 91.44 367 TRP A CA 1
ATOM 2977 C C . TRP A 1 367 ? 4.431 -15.441 24.726 1.00 91.44 367 TRP A C 1
ATOM 2979 O O . TRP A 1 367 ? 5.399 -15.690 25.438 1.00 91.44 367 TRP A O 1
ATOM 2989 N N . ASP A 1 368 ? 3.180 -15.740 25.089 1.00 93.12 368 ASP A N 1
ATOM 2990 C CA . ASP A 1 368 ? 2.808 -16.475 26.310 1.00 93.12 368 ASP A CA 1
ATOM 2991 C C . ASP A 1 368 ? 2.523 -17.970 26.059 1.00 93.12 368 ASP A C 1
ATOM 2993 O O . ASP A 1 368 ? 2.028 -18.675 26.931 1.00 93.12 368 ASP A O 1
ATOM 2997 N N . ALA A 1 369 ? 2.826 -18.481 24.862 1.00 89.31 369 ALA A N 1
ATOM 2998 C CA . ALA A 1 369 ? 2.622 -19.891 24.541 1.00 89.31 369 ALA A CA 1
ATOM 2999 C C . ALA A 1 369 ? 3.407 -20.812 25.498 1.00 89.31 369 ALA A C 1
ATOM 3001 O O . ALA A 1 369 ? 4.641 -20.770 25.570 1.00 89.31 369 ALA A O 1
ATOM 3002 N N . GLY A 1 370 ? 2.689 -21.676 26.217 1.00 86.69 370 GLY A N 1
ATOM 3003 C CA . GLY A 1 370 ? 3.275 -22.677 27.098 1.00 86.69 370 GLY A CA 1
ATOM 3004 C C . GLY A 1 370 ? 4.013 -23.766 26.317 1.00 86.69 370 GLY A C 1
ATOM 3005 O O . GLY A 1 370 ? 3.645 -24.118 25.202 1.00 86.69 370 GLY A O 1
ATOM 3006 N N . SER A 1 371 ? 5.030 -2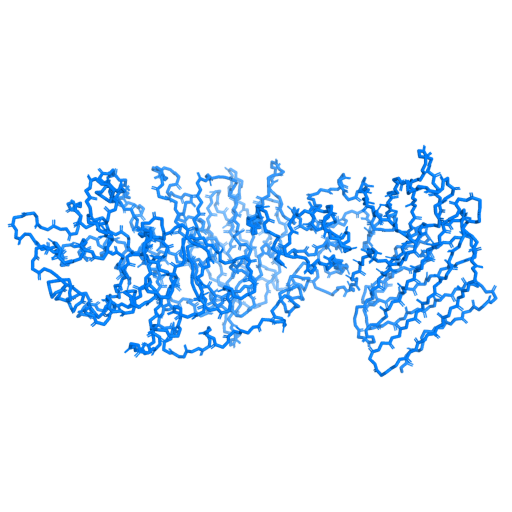4.386 26.922 1.00 87.50 371 SER A N 1
ATOM 3007 C CA . SER A 1 371 ? 5.845 -25.425 26.261 1.00 87.50 371 SER A CA 1
ATOM 3008 C C . SER A 1 371 ? 5.076 -26.691 25.857 1.00 87.50 371 SER A C 1
ATOM 3010 O O . SER A 1 371 ? 5.570 -27.477 25.051 1.00 87.50 371 SER A O 1
ATOM 3012 N N . HIS A 1 372 ? 3.892 -26.909 26.430 1.00 88.75 372 HIS A N 1
ATOM 3013 C CA . HIS A 1 372 ? 2.983 -28.002 26.085 1.00 88.75 372 HIS A CA 1
ATOM 3014 C C . HIS A 1 372 ? 1.911 -27.594 25.064 1.00 88.75 372 HIS A C 1
ATOM 3016 O O . HIS A 1 372 ? 1.154 -28.451 24.611 1.00 88.75 372 HIS A O 1
ATOM 3022 N N . GLU A 1 373 ? 1.785 -26.303 24.749 1.00 92.25 373 GLU A N 1
ATOM 3023 C CA . GLU A 1 373 ? 0.823 -25.813 23.770 1.00 92.25 373 GLU A CA 1
ATOM 3024 C C . GLU A 1 373 ? 1.423 -25.908 22.368 1.00 92.25 373 GLU A C 1
ATOM 3026 O O . GLU A 1 373 ? 2.549 -25.493 22.099 1.00 92.25 373 GLU A O 1
ATOM 3031 N N . SER A 1 374 ? 0.641 -26.472 21.458 1.00 93.19 374 SER A N 1
ATOM 3032 C CA . SER A 1 374 ? 0.888 -26.390 20.026 1.00 93.19 374 SER A CA 1
ATOM 3033 C C . SER A 1 374 ? 0.108 -25.219 19.439 1.00 93.19 374 SER A C 1
ATOM 3035 O O . SER A 1 374 ? -0.845 -24.715 20.037 1.00 93.19 374 SER A O 1
ATOM 3037 N N . THR A 1 375 ? 0.458 -24.832 18.217 1.00 91.50 375 THR A N 1
ATOM 3038 C CA . THR A 1 375 ? -0.331 -23.892 17.419 1.00 91.50 375 THR A CA 1
ATOM 3039 C C . THR A 1 375 ? -1.809 -24.287 17.344 1.00 91.50 375 THR A C 1
ATOM 3041 O O . THR A 1 375 ? -2.677 -23.427 17.470 1.00 91.50 375 THR A O 1
ATOM 3044 N N . ASP A 1 376 ? -2.108 -25.582 17.213 1.00 92.81 376 ASP A N 1
ATOM 3045 C CA . ASP A 1 376 ? -3.489 -26.053 17.156 1.00 92.81 376 ASP A CA 1
ATOM 3046 C C . ASP A 1 376 ? -4.209 -25.870 18.492 1.00 92.81 376 ASP A C 1
ATOM 3048 O O . ASP A 1 376 ? -5.293 -25.289 18.506 1.00 92.81 376 ASP A O 1
ATOM 3052 N N . SER A 1 377 ? -3.609 -26.275 19.615 1.00 94.94 377 SER A N 1
ATOM 3053 C CA . SER A 1 377 ? -4.249 -26.104 20.928 1.00 94.94 377 SER A CA 1
ATOM 3054 C C . SER A 1 377 ? -4.442 -24.630 21.299 1.00 94.94 377 SER A C 1
ATOM 3056 O O . SER A 1 377 ? -5.451 -24.287 21.909 1.00 94.94 377 SER A O 1
ATOM 3058 N N . LEU A 1 378 ? -3.522 -23.747 20.887 1.00 95.69 378 LEU A N 1
ATOM 3059 C CA . LEU A 1 378 ? -3.700 -22.297 21.031 1.00 95.69 378 LEU A CA 1
ATOM 3060 C C . LEU A 1 378 ? -4.916 -21.813 20.236 1.00 95.69 378 LEU A C 1
ATOM 3062 O O . LEU A 1 378 ? -5.719 -21.047 20.757 1.00 95.69 378 LEU A O 1
ATOM 3066 N N . GLY A 1 379 ? -5.093 -22.304 19.005 1.00 96.06 379 GLY A N 1
ATOM 3067 C CA . GLY A 1 379 ? -6.277 -22.010 18.199 1.00 96.06 379 GLY A CA 1
ATOM 3068 C C . GLY A 1 379 ? -7.586 -22.523 18.819 1.00 96.06 379 GLY A C 1
ATOM 3069 O O . GLY A 1 379 ? -8.630 -21.903 18.627 1.00 96.06 379 GLY A O 1
ATOM 3070 N N . ASP A 1 380 ? -7.553 -23.628 19.574 1.00 97.12 380 ASP A N 1
ATOM 3071 C CA . ASP A 1 380 ? -8.736 -24.144 20.283 1.00 97.12 380 ASP A CA 1
ATOM 3072 C C . ASP A 1 380 ? -9.130 -23.245 21.463 1.00 97.12 380 ASP A C 1
ATOM 3074 O O . ASP A 1 380 ? -10.301 -22.889 21.598 1.00 97.12 380 ASP A O 1
ATOM 3078 N N . GLU A 1 381 ? -8.169 -22.830 22.297 1.00 96.69 381 GLU A N 1
ATOM 3079 C CA . GLU A 1 381 ? -8.442 -21.896 23.402 1.00 96.69 381 GLU A CA 1
ATOM 3080 C C . GLU A 1 381 ? -8.846 -20.503 22.892 1.00 96.69 381 GLU A C 1
ATOM 3082 O O . GLU A 1 381 ? -9.743 -19.879 23.465 1.00 96.69 381 GLU A O 1
ATOM 3087 N N . PHE A 1 382 ? -8.276 -20.061 21.766 1.00 96.62 382 PHE A N 1
ATOM 3088 C CA . PHE A 1 382 ? -8.672 -18.841 21.059 1.00 96.62 382 PHE A CA 1
ATOM 3089 C C . PHE A 1 382 ? -10.164 -18.860 20.684 1.00 96.62 382 PHE A C 1
ATOM 3091 O O . PHE A 1 382 ? -10.924 -17.956 21.029 1.00 96.62 382 PHE A O 1
ATOM 3098 N N . ALA A 1 383 ? -10.627 -19.922 20.021 1.00 97.94 383 ALA A N 1
ATOM 3099 C CA . ALA A 1 383 ? -12.035 -20.057 19.648 1.00 97.94 383 ALA A CA 1
ATOM 3100 C C . ALA A 1 383 ? -12.955 -20.213 20.871 1.00 97.94 383 ALA A C 1
ATOM 3102 O O . ALA A 1 383 ? -14.027 -19.607 20.942 1.00 97.94 383 ALA A O 1
ATOM 3103 N N . LYS A 1 384 ? -12.524 -20.985 21.871 1.00 98.12 384 LYS A N 1
ATOM 3104 C CA . LYS A 1 384 ? -13.284 -21.210 23.103 1.00 98.12 384 LYS A CA 1
ATOM 3105 C C . LYS A 1 384 ? -13.521 -19.923 23.890 1.00 98.12 384 LYS A C 1
ATOM 3107 O O . LYS A 1 384 ? -14.632 -19.710 24.366 1.00 98.12 384 LYS A O 1
ATOM 3112 N N . LEU A 1 385 ? -12.526 -19.042 24.006 1.00 97.88 385 LEU A N 1
ATOM 3113 C CA . LEU A 1 385 ? -12.704 -17.773 24.713 1.00 97.88 385 LEU A CA 1
ATOM 3114 C C . LEU A 1 385 ? -13.740 -16.868 24.023 1.00 97.88 385 LEU A C 1
ATOM 3116 O O . LEU A 1 385 ? -14.545 -16.241 24.716 1.00 97.88 385 LEU A O 1
ATOM 3120 N N . LEU A 1 386 ? -13.771 -16.828 22.686 1.00 98.19 386 LEU A N 1
ATOM 3121 C CA . LEU A 1 386 ? -14.816 -16.104 21.945 1.00 98.19 386 LEU A CA 1
ATOM 3122 C C . LEU A 1 386 ? -16.201 -16.695 22.212 1.00 98.19 386 LEU A C 1
ATOM 3124 O O . LEU A 1 386 ? -17.140 -15.946 22.458 1.00 98.19 386 LEU A O 1
ATOM 3128 N N . ALA A 1 387 ? -16.330 -18.025 22.236 1.00 98.38 387 ALA A N 1
ATOM 3129 C CA . ALA A 1 387 ? -17.597 -18.684 22.557 1.00 98.38 387 ALA A CA 1
ATOM 3130 C C . ALA A 1 387 ? -18.078 -18.369 23.989 1.00 98.38 387 ALA A C 1
ATOM 3132 O O . ALA A 1 387 ? -19.260 -18.090 24.212 1.00 98.38 387 ALA A O 1
ATOM 3133 N N . ASP A 1 388 ? -17.157 -18.373 24.957 1.00 98.19 388 ASP A N 1
ATOM 3134 C CA . ASP A 1 388 ? -17.467 -18.133 26.368 1.00 98.19 388 ASP A CA 1
ATOM 3135 C C . ASP A 1 388 ? -17.884 -16.677 26.634 1.00 98.19 388 ASP A C 1
ATOM 3137 O O . ASP A 1 388 ? -18.801 -16.422 27.421 1.00 98.19 388 ASP A O 1
ATOM 3141 N N . THR A 1 389 ? -17.221 -15.721 25.977 1.00 98.00 389 THR A N 1
ATOM 3142 C CA . THR A 1 389 ? -17.383 -14.277 26.233 1.00 98.00 389 THR A CA 1
ATOM 3143 C C . THR A 1 389 ? -18.309 -13.558 25.258 1.00 98.00 389 THR A C 1
ATOM 3145 O O . THR A 1 389 ? -18.738 -12.451 25.564 1.00 98.00 389 THR A O 1
ATOM 3148 N N . ASP A 1 390 ? -18.625 -14.174 24.119 1.00 98.31 390 ASP A N 1
ATOM 3149 C CA . ASP A 1 390 ? -19.367 -13.581 22.995 1.00 98.31 390 ASP A CA 1
ATOM 3150 C C . ASP A 1 390 ? -18.694 -12.356 22.345 1.00 98.31 390 ASP A C 1
ATOM 3152 O O . ASP A 1 390 ? -19.329 -11.586 21.625 1.00 98.31 390 ASP A O 1
ATOM 3156 N N . ALA A 1 391 ? -17.391 -12.173 22.578 1.00 98.44 391 ALA A N 1
ATOM 3157 C CA . ALA A 1 391 ? -16.613 -11.097 21.974 1.00 98.44 391 ALA A CA 1
ATOM 3158 C C . ALA A 1 391 ? -16.555 -11.212 20.442 1.00 98.44 391 ALA A C 1
ATOM 3160 O O . ALA A 1 391 ? -16.654 -12.298 19.874 1.00 98.44 391 ALA A O 1
ATOM 3161 N N . ASP A 1 392 ? -16.351 -10.082 19.772 1.00 98.56 392 ASP A N 1
ATOM 3162 C CA . ASP A 1 392 ? -16.449 -9.930 18.316 1.00 98.56 392 ASP A CA 1
ATOM 3163 C C . ASP A 1 392 ? -15.155 -10.211 17.571 1.00 98.56 392 ASP A C 1
ATOM 3165 O O . ASP A 1 392 ? -15.127 -10.213 16.337 1.00 98.56 392 ASP A O 1
ATOM 3169 N N . GLY A 1 393 ? -14.079 -10.465 18.304 1.00 97.75 393 GLY A N 1
ATOM 3170 C CA . GLY A 1 393 ? -12.797 -10.695 17.689 1.00 97.75 393 GLY A CA 1
ATOM 3171 C C . GLY A 1 393 ? -11.614 -10.582 18.623 1.00 97.75 393 GLY A C 1
ATOM 3172 O O . GLY A 1 393 ? -11.745 -10.535 19.849 1.00 97.75 393 GLY A O 1
ATOM 3173 N N . TYR A 1 394 ? -10.442 -10.498 18.001 1.00 97.88 394 TYR A N 1
ATOM 3174 C CA . TYR A 1 394 ? -9.172 -10.341 18.691 1.00 97.88 394 TYR A CA 1
ATOM 3175 C C . TYR A 1 394 ? -8.310 -9.216 18.148 1.00 97.88 394 TYR A C 1
ATOM 3177 O O . TYR A 1 394 ? -8.191 -9.050 16.935 1.00 97.88 394 TYR A O 1
ATOM 3185 N N . GLN A 1 395 ? -7.639 -8.521 19.065 1.00 97.31 395 GLN A N 1
ATOM 3186 C CA . GLN A 1 395 ? -6.394 -7.823 18.779 1.00 97.31 395 GLN A CA 1
ATOM 3187 C C . GLN A 1 395 ? -5.227 -8.791 18.970 1.00 97.31 395 GLN A C 1
ATOM 3189 O O . GLN A 1 395 ? -5.018 -9.326 20.059 1.00 97.31 395 GLN A O 1
ATOM 3194 N N . LEU A 1 396 ? -4.467 -9.012 17.901 1.00 96.69 396 LEU A N 1
ATOM 3195 C CA . LEU A 1 396 ? -3.344 -9.940 17.858 1.00 96.69 396 LEU A CA 1
ATOM 3196 C C . LEU A 1 396 ? -2.047 -9.180 18.160 1.00 96.69 396 LEU A C 1
ATOM 3198 O O . LEU A 1 396 ? -1.498 -8.492 17.293 1.00 96.69 396 LEU A O 1
ATOM 3202 N N . ASP A 1 397 ? -1.575 -9.285 19.400 1.00 94.38 397 ASP A N 1
ATOM 3203 C CA . ASP A 1 397 ? -0.392 -8.573 19.885 1.00 94.38 397 ASP A CA 1
ATOM 3204 C C . ASP A 1 397 ? 0.873 -9.043 19.165 1.00 94.38 397 ASP A C 1
ATOM 3206 O O . ASP A 1 397 ? 1.107 -10.238 19.015 1.00 94.38 397 ASP A O 1
ATOM 3210 N N . THR A 1 398 ? 1.711 -8.110 18.725 1.00 91.88 398 THR A N 1
ATOM 3211 C CA . THR A 1 398 ? 2.980 -8.304 17.992 1.00 91.88 398 THR A CA 1
ATOM 3212 C C . THR A 1 398 ? 2.907 -9.061 16.663 1.00 91.88 398 THR A C 1
ATOM 3214 O O . THR A 1 398 ? 3.916 -9.167 15.966 1.00 91.88 398 THR A O 1
ATOM 3217 N N . LEU A 1 399 ? 1.737 -9.572 16.279 1.00 93.56 399 LEU A N 1
ATOM 3218 C CA . LEU A 1 399 ? 1.576 -10.379 15.077 1.00 93.56 399 LEU A CA 1
ATOM 3219 C C . LEU A 1 399 ? 1.303 -9.519 13.843 1.00 93.56 399 LEU A C 1
ATOM 3221 O O . LEU A 1 399 ? 0.712 -8.444 13.924 1.00 93.56 399 LEU A O 1
ATOM 3225 N N . SER A 1 400 ? 1.697 -10.061 12.692 1.00 92.19 400 SER A N 1
ATOM 3226 C CA . SER A 1 400 ? 1.259 -9.680 11.340 1.00 92.19 400 SER A CA 1
ATOM 3227 C C . SER A 1 400 ? 0.640 -10.860 10.579 1.00 92.19 400 SER A C 1
ATOM 3229 O O . SER A 1 400 ? 0.183 -10.716 9.447 1.00 92.19 400 SER A O 1
ATOM 3231 N N . ALA A 1 401 ? 0.640 -12.047 11.190 1.00 92.19 401 ALA A N 1
ATOM 3232 C CA . ALA A 1 401 ? 0.162 -13.282 10.598 1.00 92.19 401 ALA A CA 1
ATOM 3233 C C . ALA A 1 401 ? -0.294 -14.263 11.679 1.00 92.19 401 ALA A C 1
ATOM 3235 O O . ALA A 1 401 ? 0.223 -14.261 12.796 1.00 92.19 401 ALA A O 1
ATOM 3236 N N . ILE A 1 402 ? -1.224 -15.135 11.302 1.00 92.19 402 ILE A N 1
ATOM 3237 C CA . ILE A 1 402 ? -1.658 -16.303 12.069 1.00 92.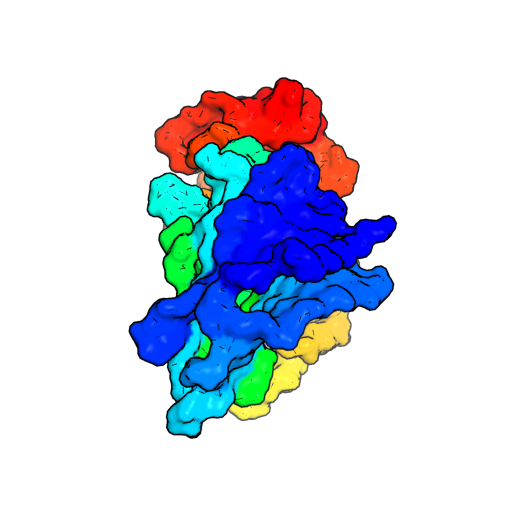19 402 ILE A CA 1
ATOM 3238 C C . ILE A 1 402 ? -1.812 -17.495 11.114 1.00 92.19 402 ILE A C 1
ATOM 3240 O O . ILE A 1 402 ? -1.984 -17.291 9.909 1.00 92.19 402 ILE A O 1
ATOM 3244 N N . PRO A 1 403 ? -1.773 -18.734 11.622 1.00 92.06 403 PRO A N 1
ATOM 3245 C CA . PRO A 1 403 ? -2.139 -19.910 10.843 1.00 92.06 403 PRO A CA 1
ATOM 3246 C C . PRO A 1 403 ? -3.602 -19.861 10.391 1.00 92.06 403 PRO A C 1
ATOM 3248 O O . PRO A 1 403 ? -4.474 -19.390 11.120 1.00 92.06 403 PRO A O 1
ATOM 3251 N N . GLU A 1 404 ? -3.887 -20.435 9.223 1.00 92.19 404 GLU A N 1
ATOM 3252 C CA . GLU A 1 404 ? -5.248 -20.526 8.675 1.00 92.19 404 GLU A CA 1
ATOM 3253 C C . GLU A 1 404 ? -6.233 -21.233 9.616 1.00 92.19 404 GLU A C 1
ATOM 3255 O O . GLU A 1 404 ? -7.388 -20.817 9.720 1.00 92.19 404 GLU A O 1
ATOM 3260 N N . SER A 1 405 ? -5.764 -22.224 10.382 1.00 94.25 405 SER A N 1
ATOM 3261 C CA . SER A 1 405 ? -6.596 -22.958 11.340 1.00 94.25 405 SER A CA 1
ATOM 3262 C C . SER A 1 405 ? -7.249 -22.051 12.391 1.00 94.25 405 SER A C 1
ATOM 3264 O O . SER A 1 405 ? -8.333 -22.366 12.875 1.00 94.25 405 SER A O 1
ATOM 3266 N N . PHE A 1 406 ? -6.670 -20.888 12.713 1.00 95.75 406 PHE A N 1
ATOM 3267 C CA . PHE A 1 406 ? -7.298 -19.921 13.621 1.00 95.75 406 PHE A CA 1
ATOM 3268 C C . PHE A 1 406 ? -8.555 -19.304 12.997 1.00 95.75 406 PHE A C 1
ATOM 3270 O O . PHE A 1 406 ? -9.583 -19.196 13.666 1.00 95.75 406 PHE A O 1
ATOM 3277 N N . ARG A 1 407 ? -8.507 -18.946 11.705 1.00 94.75 407 ARG A N 1
ATOM 3278 C CA . ARG A 1 407 ? -9.668 -18.420 10.968 1.00 94.75 407 ARG A CA 1
ATOM 3279 C C . ARG A 1 407 ? -10.772 -19.471 10.872 1.00 94.75 407 ARG A C 1
ATOM 3281 O O . ARG A 1 407 ? -11.932 -19.143 11.113 1.00 94.75 407 ARG A O 1
ATOM 3288 N N . GLU A 1 408 ? -10.425 -20.723 10.578 1.00 94.94 408 GLU A N 1
ATOM 3289 C CA . GLU A 1 408 ? -11.382 -21.839 10.532 1.00 94.94 408 GLU A CA 1
ATOM 3290 C C . GLU A 1 408 ? -12.076 -22.056 11.881 1.00 94.94 408 GLU A C 1
ATOM 3292 O O . GLU A 1 408 ? -13.304 -22.132 11.943 1.00 94.94 408 GLU A O 1
ATOM 3297 N N . LYS A 1 409 ? -11.303 -22.086 12.974 1.00 96.69 409 LYS A N 1
ATOM 3298 C CA . LYS A 1 409 ? -11.837 -22.259 14.331 1.00 96.69 409 LYS A CA 1
ATOM 3299 C C . LYS A 1 409 ? -12.721 -21.087 14.757 1.00 96.69 409 LYS A C 1
ATOM 3301 O O . LYS A 1 409 ? -13.764 -21.322 15.354 1.00 96.69 409 LYS A O 1
ATOM 3306 N N . CYS A 1 410 ? -12.380 -19.848 14.389 1.00 95.38 410 CYS A N 1
ATOM 3307 C CA . CYS A 1 410 ? -13.264 -18.694 14.598 1.00 95.38 410 CYS A CA 1
ATOM 3308 C C . CYS A 1 410 ? -14.588 -18.857 13.852 1.00 95.38 410 CYS A C 1
ATOM 3310 O O . CYS A 1 410 ? -15.652 -18.744 14.454 1.00 95.38 410 CYS A O 1
ATOM 3312 N N . ASN A 1 411 ? -14.535 -19.188 12.560 1.00 94.31 411 ASN A N 1
ATOM 3313 C CA . ASN A 1 411 ? -15.738 -19.379 11.747 1.00 94.31 411 ASN A CA 1
ATOM 3314 C C . ASN A 1 411 ? -16.646 -20.492 12.309 1.00 94.31 411 ASN A C 1
ATOM 3316 O O . ASN A 1 411 ? -17.864 -20.418 12.158 1.00 94.31 411 ASN A O 1
ATOM 3320 N N . ALA A 1 412 ? -16.068 -21.502 12.972 1.00 97.12 412 ALA A N 1
ATOM 3321 C CA . ALA A 1 412 ? -16.811 -22.571 13.640 1.00 97.12 412 ALA A CA 1
ATOM 3322 C C . ALA A 1 412 ? -17.521 -22.127 14.935 1.00 97.12 412 ALA A C 1
ATOM 3324 O O . ALA A 1 412 ? -18.496 -22.767 15.326 1.00 97.12 412 ALA A O 1
ATOM 3325 N N . VAL A 1 413 ? -17.070 -21.047 15.587 1.00 98.06 413 VAL A N 1
ATOM 3326 C CA . VAL A 1 413 ? -17.773 -20.440 16.733 1.00 98.06 413 VAL A CA 1
ATOM 3327 C C . VAL A 1 413 ? -19.010 -19.701 16.237 1.00 98.06 413 VAL A C 1
ATOM 3329 O O . VAL A 1 413 ? -20.125 -20.014 16.651 1.00 98.06 413 VAL A O 1
ATOM 3332 N N . ARG A 1 414 ? -18.810 -18.723 15.345 1.00 97.12 414 ARG A N 1
ATOM 3333 C CA . ARG A 1 414 ? -19.876 -18.001 14.639 1.00 97.12 414 ARG A CA 1
ATOM 3334 C C . ARG A 1 414 ? -19.311 -17.169 13.478 1.00 97.12 414 ARG A C 1
ATOM 3336 O O . ARG A 1 414 ? -18.144 -16.775 13.527 1.00 97.12 414 ARG A O 1
ATOM 3343 N N . PRO A 1 415 ? -20.133 -16.840 12.465 1.00 94.81 415 PRO A N 1
ATOM 3344 C CA . PRO A 1 415 ? -19.767 -15.849 11.455 1.00 94.81 415 PRO A CA 1
ATOM 3345 C C . PRO A 1 415 ? -19.447 -14.476 12.076 1.00 94.81 415 PRO A C 1
ATOM 3347 O O . PRO A 1 415 ? -19.893 -14.143 13.179 1.00 94.81 415 PRO A O 1
ATOM 3350 N N . GLY A 1 416 ? -18.675 -13.674 11.347 1.00 95.81 416 GLY A N 1
ATOM 3351 C CA . GLY A 1 416 ? -18.414 -12.265 11.640 1.00 95.81 416 GLY A CA 1
ATOM 3352 C C . GLY A 1 416 ? -17.350 -11.955 12.693 1.00 95.81 416 GLY A C 1
ATOM 3353 O O . GLY A 1 416 ? -17.227 -10.799 13.095 1.00 95.81 416 GLY A O 1
ATOM 3354 N N . LEU A 1 417 ? -16.575 -12.948 13.139 1.00 97.81 417 LEU A N 1
ATOM 3355 C CA . LEU A 1 417 ? -15.462 -12.747 14.074 1.00 97.81 417 LEU A CA 1
ATOM 3356 C C . LEU A 1 417 ? -14.245 -12.113 13.385 1.00 97.81 417 LEU A C 1
ATOM 3358 O O . LEU A 1 417 ? -13.695 -12.657 12.422 1.00 97.81 417 LEU A O 1
ATOM 3362 N N . VAL A 1 418 ? -13.793 -10.970 13.896 1.00 97.38 418 VAL A N 1
ATOM 3363 C CA . VAL A 1 418 ? -12.706 -10.175 13.307 1.00 97.38 418 VAL A CA 1
ATOM 3364 C C . VAL A 1 418 ? -11.377 -10.452 14.011 1.00 97.38 418 VAL A C 1
ATOM 3366 O O . VAL A 1 418 ? -11.309 -10.667 15.214 1.00 97.38 418 VAL A O 1
ATOM 3369 N N . MET A 1 419 ? -10.280 -10.439 13.261 1.00 96.31 419 MET A N 1
ATOM 3370 C CA . MET A 1 419 ? -8.929 -10.541 13.811 1.00 96.31 419 MET A CA 1
ATOM 3371 C C . MET A 1 419 ? -8.125 -9.364 13.283 1.00 96.31 419 MET A C 1
ATOM 3373 O O . MET A 1 419 ? -7.962 -9.256 12.071 1.00 96.31 419 MET A O 1
ATOM 3377 N N . THR A 1 420 ? -7.668 -8.495 14.183 1.00 97.19 420 THR A N 1
ATOM 3378 C CA . THR A 1 420 ? -6.866 -7.306 13.870 1.00 97.19 420 THR A CA 1
ATOM 3379 C C . THR A 1 420 ? -5.441 -7.506 14.356 1.00 97.19 420 THR A C 1
ATOM 3381 O O . THR A 1 420 ? -5.193 -7.686 15.550 1.00 97.19 420 THR A O 1
ATOM 3384 N N . THR A 1 421 ? -4.487 -7.529 13.428 1.00 96.56 421 THR A N 1
ATOM 3385 C CA . THR A 1 421 ? -3.061 -7.635 13.752 1.00 96.56 421 THR A CA 1
ATOM 3386 C C . THR A 1 421 ? -2.479 -6.308 14.214 1.00 96.56 421 THR A C 1
ATOM 3388 O O . THR A 1 421 ? -2.897 -5.247 13.769 1.00 96.56 421 THR A O 1
ATOM 3391 N N . GLN A 1 422 ? -1.474 -6.332 15.090 1.00 93.56 422 GLN A N 1
ATOM 3392 C CA . GLN A 1 422 ? -0.777 -5.099 15.469 1.00 93.56 422 GLN A CA 1
ATOM 3393 C C . GLN A 1 422 ? 0.039 -4.511 14.307 1.00 93.56 422 GLN A C 1
ATOM 3395 O O . GLN A 1 422 ? 0.182 -3.299 14.202 1.00 93.56 422 GLN A O 1
ATOM 3400 N N . SER A 1 423 ? 0.600 -5.358 13.443 1.00 91.44 423 SER A N 1
ATOM 3401 C CA . SER A 1 423 ? 1.314 -4.930 12.235 1.00 91.44 423 SER A CA 1
ATOM 3402 C C . SER A 1 423 ? 0.587 -5.399 10.980 1.00 91.44 423 SER A C 1
ATOM 3404 O O . SER A 1 423 ? -0.073 -6.440 10.996 1.00 91.44 423 SER A O 1
ATOM 3406 N N . HIS A 1 424 ? 0.740 -4.660 9.882 1.00 92.62 424 HIS A N 1
ATOM 3407 C CA . HIS A 1 424 ? 0.212 -5.074 8.585 1.00 92.62 424 HIS A CA 1
ATOM 3408 C C . HIS A 1 424 ? 0.722 -6.472 8.202 1.00 92.62 424 HIS A C 1
ATOM 3410 O O . HIS A 1 424 ? 1.927 -6.732 8.315 1.00 92.62 424 HIS A O 1
ATOM 3416 N N . PRO A 1 425 ? -0.153 -7.365 7.712 1.00 91.31 425 PRO A N 1
ATOM 3417 C CA . PRO A 1 425 ? 0.286 -8.522 6.950 1.00 91.31 425 PRO A CA 1
ATOM 3418 C C . PRO A 1 425 ? 1.121 -8.051 5.752 1.00 91.31 425 PRO A C 1
ATOM 3420 O O . PRO A 1 425 ? 0.723 -7.140 5.038 1.00 91.31 425 PRO A O 1
ATOM 3423 N N . THR A 1 426 ? 2.287 -8.650 5.518 1.00 83.56 426 THR A N 1
ATOM 3424 C CA . THR A 1 426 ? 3.177 -8.272 4.394 1.00 83.56 426 THR A CA 1
ATOM 3425 C C . THR A 1 426 ? 3.297 -9.359 3.333 1.00 83.56 426 THR A C 1
ATOM 3427 O O . THR A 1 426 ? 4.061 -9.218 2.379 1.00 83.56 426 THR A O 1
ATOM 3430 N N . LYS A 1 427 ? 2.556 -10.456 3.520 1.00 84.38 427 LYS A N 1
ATOM 3431 C CA . LYS A 1 427 ? 2.593 -11.663 2.700 1.00 84.38 427 LYS A CA 1
ATOM 3432 C C . LYS A 1 427 ? 1.203 -12.035 2.240 1.00 84.38 427 LYS A C 1
ATOM 3434 O O . LYS A 1 427 ? 0.242 -11.888 2.997 1.00 84.38 427 LYS A O 1
ATOM 3439 N N . LYS A 1 428 ? 1.145 -12.626 1.048 1.00 88.19 428 LYS A N 1
ATOM 3440 C CA . LYS A 1 428 ? -0.083 -13.098 0.417 1.00 88.19 428 LYS A CA 1
ATOM 3441 C C . LYS A 1 428 ? -0.996 -13.873 1.366 1.00 88.19 428 LYS A C 1
ATOM 3443 O O . LYS A 1 428 ? -2.081 -13.400 1.675 1.00 88.19 428 LYS A O 1
ATOM 3448 N N . ARG A 1 429 ? -0.553 -15.020 1.897 1.00 89.81 429 ARG A N 1
ATOM 3449 C CA . ARG A 1 429 ? -1.448 -15.902 2.665 1.00 89.81 429 ARG A CA 1
ATOM 3450 C C . ARG A 1 429 ? -2.022 -15.255 3.940 1.00 89.81 429 ARG A C 1
ATOM 3452 O O . ARG A 1 429 ? -3.233 -15.321 4.119 1.00 89.81 429 ARG A O 1
ATOM 3459 N N . PRO A 1 430 ? -1.223 -14.601 4.805 1.00 91.69 430 PRO A N 1
ATOM 3460 C CA . PRO A 1 430 ? -1.762 -13.831 5.926 1.00 91.69 430 PRO A CA 1
ATOM 3461 C C . PRO A 1 430 ? -2.727 -12.714 5.507 1.00 91.69 430 PRO A C 1
ATOM 3463 O O . PRO A 1 430 ? -3.771 -12.560 6.137 1.00 91.69 430 PRO A O 1
ATOM 3466 N N . MET A 1 431 ? -2.414 -11.975 4.435 1.00 92.12 431 MET A N 1
ATOM 3467 C CA . MET A 1 431 ? -3.266 -10.894 3.925 1.00 92.12 431 MET A CA 1
ATOM 3468 C C . MET A 1 431 ? -4.641 -11.406 3.486 1.00 92.12 431 MET A C 1
ATOM 3470 O O . MET A 1 431 ? -5.633 -10.736 3.740 1.00 92.12 431 MET A O 1
ATOM 3474 N N . GLU A 1 432 ? -4.713 -12.588 2.865 1.00 94.00 432 GLU A N 1
ATOM 3475 C CA . GLU A 1 432 ? -5.965 -13.206 2.395 1.00 94.00 432 GLU A CA 1
ATOM 3476 C C . GLU A 1 432 ? -6.927 -13.581 3.535 1.00 94.00 432 GLU A C 1
ATOM 3478 O O . GLU A 1 432 ? -8.128 -13.663 3.300 1.00 94.00 432 GLU A O 1
ATOM 3483 N N . ILE A 1 433 ? -6.434 -13.809 4.763 1.00 94.19 433 ILE A N 1
ATOM 3484 C CA . ILE A 1 433 ? -7.253 -14.296 5.893 1.00 94.19 433 ILE A CA 1
ATOM 3485 C C . ILE A 1 433 ? -7.431 -13.289 7.040 1.00 94.19 433 ILE A C 1
ATOM 3487 O O . ILE A 1 433 ? -8.354 -13.439 7.849 1.00 94.19 433 ILE A O 1
ATOM 3491 N N . ILE A 1 434 ? -6.561 -12.282 7.146 1.00 94.88 434 ILE A N 1
ATOM 3492 C CA . ILE A 1 434 ? -6.621 -11.204 8.143 1.00 94.88 434 ILE A CA 1
ATOM 3493 C C . ILE A 1 434 ? -7.077 -9.929 7.435 1.00 94.88 434 ILE A C 1
ATOM 3495 O O . ILE A 1 434 ? -6.332 -9.339 6.659 1.00 94.88 434 ILE A O 1
ATOM 3499 N N . THR A 1 435 ? -8.303 -9.494 7.719 1.00 94.75 435 THR A N 1
ATOM 3500 C CA . THR A 1 435 ? -8.976 -8.414 6.980 1.00 94.75 435 THR A CA 1
ATOM 3501 C C . THR A 1 435 ? -8.777 -7.017 7.578 1.00 94.75 435 THR A C 1
ATOM 3503 O O . THR A 1 435 ? -9.318 -6.041 7.057 1.00 94.75 435 THR A O 1
ATOM 3506 N N . THR A 1 436 ? -8.031 -6.909 8.678 1.00 97.00 436 THR A N 1
ATOM 3507 C CA . THR A 1 436 ? -7.694 -5.647 9.347 1.00 97.00 436 THR A CA 1
ATOM 3508 C C . THR A 1 436 ? -6.394 -5.788 10.135 1.00 97.00 436 THR A C 1
ATOM 3510 O O . THR A 1 436 ? -6.046 -6.871 10.611 1.00 97.00 436 THR A O 1
ATOM 3513 N N . SER A 1 437 ? -5.685 -4.680 10.290 1.00 97.00 437 SER A N 1
ATOM 3514 C CA . SER A 1 437 ? -4.559 -4.531 11.200 1.00 97.00 437 SER A CA 1
ATOM 3515 C C . SER A 1 437 ? -4.586 -3.148 11.839 1.00 97.00 437 SER A C 1
ATOM 3517 O O . SER A 1 437 ? -5.463 -2.343 11.563 1.00 97.00 437 SER A O 1
ATOM 3519 N N . TRP A 1 438 ? -3.599 -2.817 12.656 1.00 96.56 438 TRP A N 1
ATOM 3520 C CA . TRP A 1 438 ? -3.272 -1.426 12.946 1.00 96.56 438 TRP A CA 1
ATOM 3521 C C . TRP A 1 438 ? -2.268 -0.895 11.931 1.00 96.56 438 TRP A C 1
ATOM 3523 O O . TRP A 1 438 ? -1.418 -1.642 11.439 1.00 96.56 438 TRP A O 1
ATOM 3533 N N . ASP A 1 439 ? -2.354 0.405 11.664 1.00 94.56 439 ASP A N 1
ATOM 3534 C CA . ASP A 1 439 ? -1.224 1.178 11.156 1.00 94.56 439 ASP A CA 1
ATOM 3535 C C . ASP A 1 439 ? -0.508 1.810 12.354 1.00 94.56 439 ASP A C 1
ATOM 3537 O O . ASP A 1 439 ? -0.810 2.924 12.788 1.00 94.56 439 ASP A O 1
ATOM 3541 N N . GLU A 1 440 ? 0.402 1.041 12.955 1.00 92.62 440 GLU A N 1
ATOM 3542 C CA . GLU A 1 440 ? 1.183 1.499 14.100 1.00 92.62 440 GLU A CA 1
ATOM 3543 C C . GLU A 1 440 ? 2.578 2.001 13.701 1.00 92.62 440 GLU A C 1
ATOM 3545 O O . GLU A 1 440 ? 3.332 1.372 12.942 1.00 92.62 440 GLU A O 1
ATOM 3550 N N . PHE A 1 441 ? 2.966 3.139 14.279 1.00 88.06 441 PHE A N 1
ATOM 3551 C CA . PHE A 1 441 ? 4.302 3.708 14.139 1.00 88.06 441 PHE A CA 1
ATOM 3552 C C . PHE A 1 441 ? 4.754 4.488 15.384 1.00 88.06 441 PHE A C 1
ATOM 3554 O O . PHE A 1 441 ? 3.988 4.739 16.306 1.00 88.06 441 PHE A O 1
ATOM 3561 N N . TRP A 1 442 ? 6.042 4.856 15.409 1.00 83.00 442 TRP A N 1
ATOM 3562 C CA . TRP A 1 442 ? 6.710 5.502 16.550 1.00 83.00 442 TRP A CA 1
ATOM 3563 C C . TRP A 1 442 ? 7.360 6.851 16.200 1.00 83.00 442 TRP A C 1
ATOM 3565 O O . TRP A 1 442 ? 7.927 7.492 17.082 1.00 83.00 442 TRP A O 1
ATOM 3575 N N . ALA A 1 443 ? 7.330 7.275 14.932 1.00 76.62 443 ALA A N 1
ATOM 3576 C CA . ALA A 1 443 ? 8.095 8.420 14.436 1.00 76.62 443 ALA A CA 1
ATOM 3577 C C . ALA A 1 443 ? 7.187 9.529 13.898 1.00 76.62 443 ALA A C 1
ATOM 3579 O O . ALA A 1 443 ? 6.329 9.275 13.061 1.00 76.62 443 ALA A O 1
ATOM 3580 N N . THR A 1 444 ? 7.428 10.760 14.350 1.00 63.78 444 THR A N 1
ATOM 3581 C CA . THR A 1 444 ? 6.539 11.925 14.186 1.00 63.78 444 THR A CA 1
ATOM 3582 C C . THR A 1 444 ? 6.595 12.588 12.814 1.00 63.78 444 THR A C 1
ATOM 3584 O O . THR A 1 444 ? 5.768 13.447 12.519 1.00 63.78 444 THR A O 1
ATOM 3587 N N . ARG A 1 445 ? 7.590 12.254 11.985 1.00 78.56 445 ARG A N 1
ATOM 3588 C CA . ARG A 1 445 ? 7.918 12.969 10.746 1.00 78.56 445 ARG A CA 1
ATOM 3589 C C . ARG A 1 445 ? 8.542 12.039 9.701 1.00 78.56 445 ARG A C 1
ATOM 3591 O O . ARG A 1 445 ? 9.194 11.067 10.091 1.00 78.56 445 ARG A O 1
ATOM 3598 N N . PRO A 1 446 ? 8.493 12.418 8.411 1.00 88.50 446 PRO A N 1
ATOM 3599 C CA . PRO A 1 446 ? 7.841 13.612 7.844 1.00 88.50 446 PRO A CA 1
ATOM 3600 C C . PRO A 1 446 ? 6.303 13.541 7.805 1.00 88.50 446 PRO A C 1
ATOM 3602 O O . PRO A 1 446 ? 5.724 12.464 7.772 1.00 88.50 446 PRO A O 1
ATOM 3605 N N . MET A 1 447 ? 5.654 14.708 7.785 1.00 90.81 447 MET A N 1
ATOM 3606 C CA . MET A 1 447 ? 4.286 14.852 7.277 1.00 90.81 447 MET A CA 1
ATOM 3607 C C . MET A 1 447 ? 4.361 15.311 5.808 1.00 90.81 447 MET A C 1
ATOM 3609 O O . MET A 1 447 ? 5.300 16.037 5.477 1.00 90.81 447 MET A O 1
ATOM 3613 N N . PRO A 1 448 ? 3.413 14.926 4.938 1.00 92.88 448 PRO A N 1
ATOM 3614 C CA . PRO A 1 448 ? 2.282 14.047 5.208 1.00 92.88 448 PRO A CA 1
ATOM 3615 C C . PRO A 1 448 ? 2.574 12.609 4.743 1.00 92.88 448 PRO A C 1
ATOM 3617 O O . PRO A 1 448 ? 2.331 12.249 3.592 1.00 92.88 448 PRO A O 1
ATOM 3620 N N . GLN A 1 449 ? 3.135 11.772 5.621 1.00 92.69 449 GLN A N 1
ATOM 3621 C CA . GLN A 1 449 ? 3.339 10.368 5.268 1.00 92.69 449 GLN A CA 1
ATOM 3622 C C . GLN A 1 449 ? 2.012 9.659 4.981 1.00 92.69 449 GLN A C 1
ATOM 3624 O O . GLN A 1 449 ? 1.005 9.940 5.627 1.00 92.69 449 GLN A O 1
ATOM 3629 N N . VAL A 1 450 ? 2.034 8.704 4.052 1.00 93.00 450 VAL A N 1
ATOM 3630 C CA . VAL A 1 450 ? 0.902 7.816 3.758 1.00 93.00 450 VAL A CA 1
ATOM 3631 C C . VAL A 1 450 ? 1.376 6.371 3.733 1.00 93.00 450 VAL A C 1
ATOM 3633 O O . VAL A 1 450 ? 2.431 6.071 3.175 1.00 93.00 450 VAL A O 1
ATOM 3636 N N . ASP A 1 451 ? 0.618 5.474 4.352 1.00 93.69 451 ASP A N 1
ATOM 3637 C CA . ASP A 1 451 ? 0.865 4.038 4.260 1.00 93.69 451 ASP A CA 1
ATOM 3638 C C . ASP A 1 451 ? 0.433 3.501 2.892 1.00 93.69 451 ASP A C 1
ATOM 3640 O O . ASP A 1 451 ? -0.680 3.758 2.432 1.00 93.69 451 ASP A O 1
ATOM 3644 N N . ILE A 1 452 ? 1.311 2.756 2.221 1.00 94.38 452 ILE A N 1
ATOM 3645 C CA . ILE A 1 452 ? 1.029 2.250 0.877 1.00 94.38 452 ILE A CA 1
ATOM 3646 C C . ILE A 1 452 ? -0.118 1.232 0.866 1.00 94.38 452 ILE A C 1
ATOM 3648 O O . ILE A 1 452 ? -0.893 1.193 -0.096 1.00 94.38 452 ILE A O 1
ATOM 3652 N N . LEU A 1 453 ? -0.265 0.425 1.927 1.00 94.31 453 LEU A N 1
ATOM 3653 C CA . LEU A 1 453 ? -1.284 -0.623 1.967 1.00 94.31 453 LEU A CA 1
ATOM 3654 C C . LEU A 1 453 ? -2.694 -0.023 1.931 1.00 94.31 453 LEU A C 1
ATOM 3656 O O . LEU A 1 453 ? -3.560 -0.569 1.250 1.00 94.31 453 LEU A O 1
ATOM 3660 N N . ARG A 1 454 ? -2.900 1.151 2.542 1.00 95.56 454 ARG A N 1
ATOM 3661 C CA . ARG A 1 454 ? -4.160 1.912 2.476 1.00 95.56 454 ARG A CA 1
ATOM 3662 C C . ARG A 1 454 ? -4.654 2.173 1.045 1.00 95.56 454 ARG A C 1
ATOM 3664 O O . ARG A 1 454 ? -5.864 2.266 0.820 1.00 95.56 454 ARG A O 1
ATOM 3671 N N . TYR A 1 455 ? -3.735 2.309 0.093 1.00 96.94 455 TYR A N 1
ATOM 3672 C CA . TYR A 1 455 ? -4.044 2.616 -1.304 1.00 96.94 455 TYR A CA 1
ATOM 3673 C C . TYR A 1 455 ? -3.988 1.389 -2.215 1.00 96.94 455 TYR A C 1
ATOM 3675 O O . TYR A 1 455 ? -4.675 1.368 -3.238 1.00 96.94 455 TYR A O 1
ATOM 3683 N N . LEU A 1 456 ? -3.204 0.369 -1.845 1.00 95.44 456 LEU A N 1
ATOM 3684 C CA . LEU A 1 456 ? -3.143 -0.911 -2.556 1.00 95.44 456 LEU A CA 1
ATOM 3685 C C . LEU A 1 456 ? -4.296 -1.844 -2.224 1.00 95.44 456 LEU A C 1
ATOM 3687 O O . LEU A 1 456 ? -4.785 -2.534 -3.110 1.00 95.44 456 LEU A O 1
ATOM 3691 N N . LEU A 1 457 ? -4.749 -1.851 -0.974 1.00 95.69 457 LEU A N 1
ATOM 3692 C CA . LEU A 1 457 ? -5.862 -2.674 -0.531 1.00 95.69 457 LEU A CA 1
ATOM 3693 C C . LEU A 1 457 ? -6.863 -1.820 0.260 1.00 95.69 457 LEU A C 1
ATOM 3695 O O . LEU A 1 457 ? -6.960 -1.962 1.477 1.00 95.69 457 LEU A O 1
ATOM 3699 N N . PRO A 1 458 ? -7.652 -0.951 -0.405 1.00 94.25 458 PRO A N 1
ATOM 3700 C CA . PRO A 1 458 ? -8.555 -0.008 0.272 1.00 94.25 458 PRO A CA 1
ATOM 3701 C C . PRO A 1 458 ? -9.606 -0.683 1.165 1.00 94.25 458 PRO A C 1
ATOM 3703 O O . PRO A 1 458 ? -10.066 -0.106 2.147 1.00 94.25 458 PRO A O 1
ATOM 3706 N N . ARG A 1 459 ? -9.956 -1.937 0.843 1.00 93.44 459 ARG A N 1
ATOM 3707 C CA . ARG A 1 459 ? -10.857 -2.798 1.624 1.00 93.44 459 ARG A CA 1
ATOM 3708 C C . ARG A 1 459 ? -10.255 -3.296 2.949 1.00 93.44 459 ARG A C 1
ATOM 3710 O O . ARG A 1 459 ? -10.997 -3.829 3.771 1.00 93.44 459 ARG A O 1
ATOM 3717 N N . HIS A 1 460 ? -8.941 -3.163 3.149 1.00 96.50 460 HIS A N 1
ATOM 3718 C CA . HIS A 1 460 ? -8.256 -3.489 4.397 1.00 96.50 460 HIS A CA 1
ATOM 3719 C C . HIS A 1 460 ? -8.245 -2.266 5.308 1.00 96.50 460 HIS A C 1
ATOM 3721 O O . HIS A 1 460 ? -7.522 -1.295 5.085 1.00 96.50 460 HIS A O 1
ATOM 3727 N N . ILE A 1 461 ? -9.062 -2.314 6.354 1.00 96.44 461 ILE A N 1
ATOM 3728 C CA . ILE A 1 461 ? -9.195 -1.195 7.279 1.00 96.44 461 ILE A CA 1
ATOM 3729 C C . ILE A 1 461 ? -8.118 -1.295 8.348 1.00 96.44 461 ILE A C 1
ATOM 3731 O O . ILE A 1 461 ? -8.102 -2.247 9.131 1.00 96.44 461 ILE A O 1
ATOM 3735 N N . ALA A 1 462 ? -7.249 -0.287 8.377 1.00 97.00 462 ALA A N 1
ATOM 3736 C CA . ALA A 1 462 ? -6.169 -0.180 9.340 1.00 97.00 462 ALA A CA 1
ATOM 3737 C C . ALA A 1 462 ? -6.280 1.105 10.167 1.00 97.00 462 ALA A C 1
ATOM 3739 O O . ALA A 1 462 ? -5.830 2.161 9.718 1.00 97.00 462 ALA A O 1
ATOM 3740 N N . PRO A 1 463 ? -6.902 1.052 11.359 1.00 97.69 463 PRO A N 1
ATOM 3741 C CA . PRO A 1 463 ? -6.938 2.195 12.253 1.00 97.69 463 PRO A CA 1
ATOM 3742 C C . PRO A 1 463 ? -5.524 2.620 12.658 1.00 97.69 463 PRO A C 1
ATOM 3744 O O . PRO A 1 463 ? -4.703 1.789 13.060 1.00 97.69 463 PRO A O 1
ATOM 3747 N N . VAL A 1 464 ? -5.244 3.918 12.555 1.00 96.56 464 VAL A N 1
ATOM 3748 C CA . VAL A 1 464 ? -3.925 4.467 12.863 1.00 96.56 464 VAL A CA 1
ATOM 3749 C C . VAL A 1 464 ? -3.730 4.630 14.364 1.00 96.56 464 VAL A C 1
ATOM 3751 O O . VAL A 1 464 ? -4.642 5.042 15.093 1.00 96.56 464 VAL A O 1
ATOM 3754 N N . ILE A 1 465 ? -2.516 4.343 14.832 1.00 95.50 465 ILE A N 1
ATOM 3755 C CA . ILE A 1 465 ? -2.131 4.549 16.223 1.00 95.50 465 ILE A CA 1
ATOM 3756 C C . ILE A 1 465 ? -0.655 4.915 16.366 1.00 95.50 465 ILE A C 1
ATOM 3758 O O . ILE A 1 465 ? 0.235 4.342 15.742 1.00 95.50 465 ILE A O 1
ATOM 3762 N N . SER A 1 466 ? -0.385 5.831 17.293 1.00 94.00 466 SER A N 1
ATOM 3763 C CA . SER A 1 466 ? 0.938 5.973 17.890 1.00 94.00 466 SER A CA 1
ATOM 3764 C C . SER A 1 466 ? 0.801 6.185 19.391 1.00 94.00 466 SER A C 1
ATOM 3766 O O . SER A 1 466 ? 0.522 7.285 19.876 1.00 94.00 466 SER A O 1
ATOM 3768 N N . ARG A 1 467 ? 0.968 5.098 20.150 1.00 90.12 467 ARG A N 1
ATOM 3769 C CA . ARG A 1 467 ? 0.643 5.079 21.583 1.00 90.12 467 ARG A CA 1
ATOM 3770 C C . ARG A 1 467 ? 1.507 6.043 22.409 1.00 90.12 467 ARG A C 1
ATOM 3772 O O . ARG A 1 467 ? 1.041 6.603 23.389 1.00 90.12 467 ARG A O 1
ATOM 3779 N N . TRP A 1 468 ? 2.755 6.302 22.013 1.00 92.50 468 TRP A N 1
ATOM 3780 C CA . TRP A 1 468 ? 3.677 7.137 22.802 1.00 92.50 468 TRP A CA 1
ATOM 3781 C C . TRP A 1 468 ? 3.663 8.628 22.458 1.00 92.50 468 TRP A C 1
ATOM 3783 O O . TRP A 1 468 ? 4.407 9.395 23.077 1.00 92.50 468 TRP A O 1
ATOM 3793 N N . TYR A 1 469 ? 2.831 9.049 21.505 1.00 92.00 469 TYR A N 1
ATOM 3794 C CA . TYR A 1 469 ? 2.761 10.448 21.101 1.00 92.00 469 TYR A CA 1
ATOM 3795 C C . TYR A 1 469 ? 2.285 11.359 22.221 1.00 92.00 469 TYR A C 1
ATOM 3797 O O . TYR A 1 469 ? 1.373 11.045 22.992 1.00 92.00 469 TYR A O 1
ATOM 3805 N N . ARG A 1 470 ? 2.943 12.513 22.307 1.00 91.19 470 ARG A N 1
ATOM 3806 C CA . ARG A 1 470 ? 2.657 13.563 23.282 1.00 91.19 470 ARG A CA 1
ATOM 3807 C C . ARG A 1 470 ? 1.919 14.701 22.599 1.00 91.19 470 ARG A C 1
ATOM 3809 O O . ARG A 1 470 ? 1.737 14.675 21.394 1.00 91.19 470 ARG A O 1
ATOM 3816 N N . LYS A 1 471 ? 1.464 15.661 23.401 1.00 92.25 471 LYS A N 1
ATOM 3817 C CA . LYS A 1 471 ? 0.647 16.820 23.022 1.00 92.25 471 LYS A CA 1
ATOM 3818 C C . LYS A 1 471 ? 0.709 17.194 21.531 1.00 92.25 471 LYS A C 1
ATOM 3820 O O . LYS A 1 471 ? -0.239 16.868 20.832 1.00 92.25 471 LYS A O 1
ATOM 3825 N N . GLU A 1 472 ? 1.800 17.784 21.052 1.00 92.50 472 GLU A N 1
ATOM 3826 C CA . GLU A 1 472 ? 1.923 18.257 19.664 1.00 92.50 472 GLU A CA 1
ATOM 3827 C C . GLU A 1 472 ? 2.004 17.101 18.646 1.00 92.50 472 GLU A C 1
ATOM 3829 O O . GLU A 1 472 ? 1.478 17.196 17.540 1.00 92.50 472 GLU A O 1
ATOM 3834 N N . ASP A 1 473 ? 2.604 15.966 19.018 1.00 92.88 473 ASP A N 1
ATOM 3835 C CA . ASP A 1 473 ? 2.681 14.778 18.158 1.00 92.88 473 ASP A CA 1
ATOM 3836 C C . ASP A 1 473 ? 1.294 14.168 17.897 1.00 92.88 473 ASP A C 1
ATOM 3838 O O . ASP A 1 473 ? 1.040 13.605 16.833 1.00 92.88 473 ASP A O 1
ATOM 3842 N N . LYS A 1 474 ? 0.366 14.285 18.852 1.00 94.75 474 LYS A N 1
ATOM 3843 C CA . LYS A 1 474 ? -1.016 13.814 18.687 1.00 94.75 474 LYS A CA 1
ATOM 3844 C C . LYS A 1 474 ? -1.781 14.627 17.649 1.00 94.75 474 LYS A C 1
ATOM 3846 O O . LYS A 1 474 ? -2.613 14.051 16.955 1.00 94.75 474 LYS A O 1
ATOM 3851 N N . ASP A 1 475 ? -1.469 15.911 17.494 1.00 95.00 475 ASP A N 1
ATOM 3852 C CA . ASP A 1 475 ? -2.044 16.725 16.419 1.00 95.00 475 ASP A CA 1
ATOM 3853 C C . ASP A 1 475 ? -1.569 16.210 15.053 1.00 95.00 475 ASP A C 1
ATOM 3855 O O . ASP A 1 475 ? -2.363 16.105 14.120 1.00 95.00 475 ASP A O 1
ATOM 3859 N N . LEU A 1 476 ? -0.303 15.779 14.955 1.00 94.38 476 LEU A N 1
ATOM 3860 C CA . LEU A 1 476 ? 0.230 15.132 13.751 1.00 94.38 476 LEU A CA 1
ATOM 3861 C C . LEU A 1 476 ? -0.442 13.780 13.479 1.00 94.38 476 LEU A C 1
ATOM 3863 O O . LEU A 1 476 ? -0.745 13.484 12.330 1.00 94.38 476 LEU A O 1
ATOM 3867 N N . LEU A 1 477 ? -0.726 12.976 14.510 1.00 95.50 477 LEU A N 1
ATOM 3868 C CA . LEU A 1 477 ? -1.479 11.721 14.360 1.00 95.50 477 LEU A CA 1
ATOM 3869 C C . LEU A 1 477 ? -2.902 11.962 13.828 1.00 95.50 477 LEU A C 1
ATOM 3871 O O . LEU A 1 477 ? -3.370 11.220 12.966 1.00 95.50 477 LEU A O 1
ATOM 3875 N N . ILE A 1 478 ? -3.583 13.003 14.316 1.00 97.06 478 ILE A N 1
ATOM 3876 C CA . ILE A 1 478 ? -4.915 13.382 13.825 1.00 97.06 478 ILE A CA 1
ATOM 3877 C C . ILE A 1 478 ? -4.826 13.836 12.363 1.00 97.06 478 ILE A C 1
ATOM 3879 O O . ILE A 1 478 ? -5.599 13.361 11.534 1.00 97.06 478 ILE A O 1
ATOM 3883 N N . GLN A 1 479 ? -3.855 14.685 12.018 1.00 96.88 479 GLN A N 1
ATOM 3884 C CA . GLN A 1 479 ? -3.651 15.115 10.632 1.00 96.88 479 GLN A CA 1
ATOM 3885 C C . GLN A 1 479 ? -3.255 13.958 9.704 1.00 96.88 479 GLN A C 1
ATOM 3887 O O . GLN A 1 479 ? -3.708 13.913 8.567 1.00 96.88 479 GLN A O 1
ATOM 3892 N N . TYR A 1 480 ? -2.470 12.987 10.178 1.00 96.50 480 TYR A N 1
ATOM 3893 C CA . TYR A 1 480 ? -2.163 11.765 9.430 1.00 96.50 480 TYR A CA 1
ATOM 3894 C C . TYR A 1 480 ? -3.445 10.992 9.090 1.00 96.50 480 TYR A C 1
ATOM 3896 O O . TYR A 1 480 ? -3.663 10.608 7.938 1.00 96.50 480 TYR A O 1
ATOM 3904 N N . SER A 1 481 ? -4.319 10.812 10.089 1.00 97.56 481 SER A N 1
ATOM 3905 C CA . SER A 1 481 ? -5.624 10.166 9.922 1.00 97.56 481 SER A CA 1
ATOM 3906 C C . SER A 1 481 ? -6.510 10.907 8.918 1.00 97.56 481 SER A C 1
ATOM 3908 O O . SER A 1 481 ? -7.137 10.267 8.072 1.00 97.56 481 SER A O 1
ATOM 3910 N N . GLN A 1 482 ? -6.522 12.242 8.973 1.00 98.50 482 GLN A N 1
ATOM 3911 C CA . GLN A 1 482 ? -7.254 13.091 8.034 1.00 98.50 482 GLN A CA 1
ATOM 3912 C C . GLN A 1 482 ? -6.699 12.946 6.612 1.00 98.50 482 GLN A C 1
ATOM 3914 O O . GLN A 1 482 ? -7.437 12.551 5.713 1.00 98.50 482 GLN A O 1
ATOM 3919 N N . PHE A 1 483 ? -5.394 13.163 6.415 1.00 98.31 483 PHE A N 1
ATOM 3920 C CA . PHE A 1 483 ? -4.767 13.164 5.090 1.00 98.31 483 PHE A CA 1
ATOM 3921 C C . PHE A 1 483 ? -4.899 11.825 4.353 1.00 98.31 483 PHE A C 1
ATOM 3923 O O . PHE A 1 483 ? -5.172 11.782 3.153 1.00 98.31 483 PHE A O 1
ATOM 3930 N N . SER A 1 484 ? -4.728 10.714 5.075 1.00 97.00 484 SER A N 1
ATOM 3931 C CA . SER A 1 484 ? -4.852 9.362 4.510 1.00 97.00 484 SER A CA 1
ATOM 3932 C C . SER A 1 484 ? -6.286 8.822 4.529 1.00 97.00 484 SER A C 1
ATOM 3934 O O . SER A 1 484 ? -6.531 7.708 4.063 1.00 97.00 484 SER A O 1
ATOM 3936 N N . ALA A 1 485 ? -7.231 9.587 5.084 1.00 97.69 485 ALA A N 1
ATOM 3937 C CA . ALA A 1 485 ? -8.606 9.180 5.329 1.00 97.69 485 ALA A CA 1
ATOM 3938 C C . ALA A 1 485 ? -8.706 7.778 5.963 1.00 97.69 485 ALA A C 1
ATOM 3940 O O . ALA A 1 485 ? -9.236 6.837 5.354 1.00 97.69 485 ALA A O 1
ATOM 3941 N N . VAL A 1 486 ? -8.153 7.626 7.171 1.00 96.75 486 VAL A N 1
ATOM 3942 C CA . VAL A 1 486 ? -8.116 6.356 7.920 1.00 96.75 486 VAL A CA 1
ATOM 3943 C C . VAL A 1 486 ? -8.740 6.472 9.318 1.00 96.75 486 VAL A C 1
ATOM 3945 O O . VAL A 1 486 ? -8.591 7.515 9.954 1.00 96.75 486 VAL A O 1
ATOM 3948 N N . PRO A 1 487 ? -9.405 5.413 9.821 1.00 98.19 487 PRO A N 1
ATOM 3949 C CA . PRO A 1 487 ? -9.843 5.276 11.218 1.00 98.19 487 PRO A CA 1
ATOM 3950 C C . PRO A 1 487 ? -8.721 5.466 12.251 1.00 98.19 487 PRO A C 1
ATOM 3952 O O . PRO A 1 487 ? -7.543 5.456 11.901 1.00 98.19 487 PRO A O 1
ATOM 3955 N N . MET A 1 488 ? -9.066 5.592 13.536 1.00 98.25 488 MET A N 1
ATOM 3956 C CA . MET A 1 488 ? -8.101 5.824 14.625 1.00 98.25 488 MET A CA 1
ATOM 3957 C C . MET A 1 488 ? -8.287 4.863 15.801 1.00 98.25 488 MET A C 1
ATOM 3959 O O . MET A 1 488 ? -9.414 4.496 16.142 1.00 98.25 488 MET A O 1
ATOM 3963 N N . VAL A 1 489 ? -7.186 4.540 16.487 1.00 98.31 489 VAL A N 1
ATOM 3964 C CA . VAL A 1 489 ? -7.216 3.903 17.812 1.00 98.31 489 VAL A CA 1
ATOM 3965 C C . VAL A 1 489 ? -6.874 4.916 18.904 1.00 98.31 489 VAL A C 1
ATOM 3967 O O . VAL A 1 489 ? -5.835 5.579 18.867 1.00 98.31 489 VAL A O 1
ATOM 3970 N N . ILE A 1 490 ? -7.724 4.994 19.923 1.00 97.38 490 ILE A N 1
ATOM 3971 C CA . ILE A 1 490 ? -7.515 5.765 21.143 1.00 97.38 490 ILE A CA 1
ATOM 3972 C C . ILE A 1 490 ? -7.014 4.828 22.235 1.00 97.38 490 ILE A C 1
ATOM 3974 O O . ILE A 1 490 ? -7.726 3.932 22.684 1.00 97.38 490 ILE A O 1
ATOM 3978 N N . TRP A 1 491 ? -5.786 5.070 22.683 1.00 95.62 491 TRP A N 1
ATOM 3979 C CA . TRP A 1 491 ? -5.180 4.370 23.806 1.00 95.62 491 TRP A CA 1
ATOM 3980 C C . TRP A 1 491 ? -4.623 5.396 24.794 1.00 95.62 491 TRP A C 1
ATOM 3982 O O . TRP A 1 491 ? -3.608 6.040 24.523 1.00 95.62 491 TRP A O 1
ATOM 3992 N N . GLN A 1 492 ? -5.323 5.595 25.915 1.00 93.94 492 GLN A N 1
ATOM 3993 C CA . GLN A 1 492 ? -4.939 6.589 26.924 1.00 93.94 492 GLN A CA 1
ATOM 3994 C C . GLN A 1 492 ? -4.200 5.956 28.102 1.00 93.94 492 GLN A C 1
ATOM 3996 O O . GLN A 1 492 ? -3.209 6.519 28.560 1.00 93.94 492 GLN A O 1
ATOM 4001 N N . ASP A 1 493 ? -4.634 4.793 28.587 1.00 94.00 493 ASP A N 1
ATOM 4002 C CA . ASP A 1 493 ? -3.946 4.080 29.666 1.00 94.00 493 ASP A CA 1
ATOM 4003 C C . ASP A 1 493 ? -3.000 2.996 29.126 1.00 94.00 493 ASP A C 1
ATOM 4005 O O . ASP A 1 493 ? -3.381 1.845 28.892 1.00 94.00 493 ASP A O 1
ATOM 4009 N N . ILE A 1 494 ? -1.730 3.353 28.932 1.00 93.38 494 ILE A N 1
ATOM 4010 C CA . ILE A 1 494 ? -0.706 2.438 28.420 1.00 93.38 494 ILE A CA 1
ATOM 4011 C C . ILE A 1 494 ? -0.091 1.682 29.588 1.00 93.38 494 ILE A C 1
ATOM 4013 O O . ILE A 1 494 ? 0.961 2.054 30.118 1.00 93.38 494 ILE A O 1
ATOM 4017 N N . PHE A 1 495 ? -0.764 0.608 29.992 1.00 91.31 495 PHE A N 1
ATOM 4018 C CA . PHE A 1 495 ? -0.295 -0.298 31.044 1.00 91.31 495 PHE A CA 1
ATOM 4019 C C . PHE A 1 495 ? -0.016 0.432 32.373 1.00 91.31 495 PHE A C 1
ATOM 4021 O O . PHE A 1 495 ? 1.010 0.210 33.020 1.00 91.31 495 PHE A O 1
ATOM 4028 N N . GLY A 1 496 ? -0.904 1.350 32.758 1.00 89.31 496 GLY A N 1
ATOM 4029 C CA . GLY A 1 496 ? -0.781 2.219 33.929 1.00 89.31 496 GLY A CA 1
ATOM 4030 C C . GLY A 1 496 ? -0.091 3.558 33.650 1.00 89.31 496 GLY A C 1
ATOM 4031 O O . GLY A 1 496 ? 0.038 4.381 34.559 1.00 89.31 496 GLY A O 1
ATOM 4032 N N .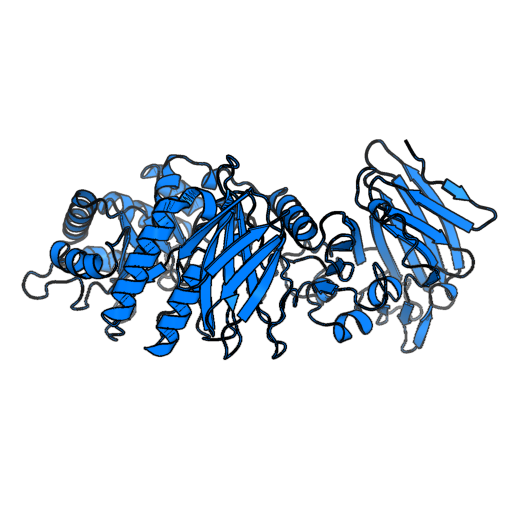 ARG A 1 497 ? 0.382 3.808 32.420 1.00 91.69 497 ARG A N 1
ATOM 4033 C CA . ARG A 1 497 ? 0.931 5.110 32.011 1.00 91.69 497 ARG A CA 1
ATOM 4034 C C . ARG A 1 497 ? -0.136 5.924 31.292 1.00 91.69 497 ARG A C 1
ATOM 4036 O O . ARG A 1 497 ? -0.443 5.672 30.132 1.00 91.69 497 ARG A O 1
ATOM 4043 N N . TRP A 1 498 ? -0.644 6.937 31.984 1.00 93.25 498 TRP A N 1
ATOM 4044 C CA . TRP A 1 498 ? -1.688 7.818 31.475 1.00 93.25 498 TRP A CA 1
ATOM 4045 C C . TRP A 1 498 ? -1.161 8.816 30.429 1.00 93.25 498 TRP A C 1
ATOM 4047 O O . TRP A 1 498 ? -0.321 9.665 30.733 1.00 93.25 498 TRP A O 1
ATOM 4057 N N . MET A 1 499 ? -1.681 8.721 29.205 1.00 93.94 499 MET A N 1
ATOM 4058 C CA . MET A 1 499 ? -1.336 9.517 28.022 1.00 93.94 499 MET A CA 1
ATOM 4059 C C . MET A 1 499 ? -2.614 10.106 27.383 1.00 93.94 499 MET A C 1
ATOM 4061 O O . MET A 1 499 ? -2.981 9.733 26.266 1.00 93.94 499 MET A O 1
ATOM 4065 N N . PRO A 1 500 ? -3.317 11.041 28.048 1.00 94.38 500 PRO A N 1
ATOM 4066 C CA . PRO A 1 500 ? -4.627 11.529 27.610 1.00 94.38 500 PRO A CA 1
ATOM 4067 C C . PRO A 1 500 ? -4.550 12.463 26.400 1.00 94.38 500 PRO A C 1
ATOM 4069 O O . PRO A 1 500 ? -3.519 13.089 26.139 1.00 94.38 500 PRO A O 1
ATOM 4072 N N . PHE A 1 501 ? -5.652 12.575 25.660 1.00 96.69 501 PHE A N 1
ATOM 4073 C CA . PHE A 1 501 ? -5.864 13.633 24.661 1.00 96.69 501 PHE A CA 1
ATOM 4074 C 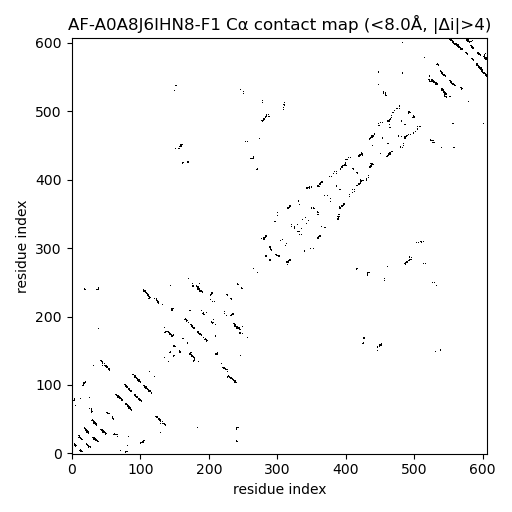C . PHE A 1 501 ? -6.472 14.870 25.329 1.00 96.69 501 PHE A C 1
ATOM 4076 O O . PHE A 1 501 ? -7.285 14.728 26.244 1.00 96.69 501 PHE A O 1
ATOM 4083 N N . CYS A 1 502 ? -6.096 16.075 24.891 1.00 97.56 502 CYS A N 1
ATOM 4084 C CA . CYS A 1 502 ? -6.715 17.304 25.402 1.00 97.56 502 CYS A CA 1
ATOM 4085 C C . CYS A 1 502 ? -8.128 17.507 24.821 1.00 97.56 502 CYS A C 1
ATOM 4087 O O . CYS A 1 502 ? -8.495 16.878 23.830 1.00 97.56 502 CYS A O 1
ATOM 4089 N N . ALA A 1 503 ? -8.921 18.404 25.415 1.00 98.00 503 ALA A N 1
ATOM 4090 C CA . ALA A 1 503 ? -10.296 18.666 24.972 1.00 98.00 503 ALA A CA 1
ATOM 4091 C C . ALA A 1 503 ? -10.387 19.119 23.501 1.00 98.00 503 ALA A C 1
ATOM 4093 O O . ALA A 1 503 ? -11.288 18.701 22.780 1.00 98.00 503 ALA A O 1
ATOM 4094 N N . GLU A 1 504 ? -9.430 19.929 23.040 1.00 98.31 504 GLU A N 1
ATOM 4095 C CA . GLU A 1 504 ? -9.354 20.372 21.643 1.00 98.31 504 GLU A CA 1
ATOM 4096 C C . GLU A 1 504 ? -9.113 19.192 20.694 1.00 98.31 504 GLU A C 1
ATOM 4098 O O . GLU A 1 504 ? -9.853 19.017 19.733 1.00 98.31 504 GLU A O 1
ATOM 4103 N N . GLN A 1 505 ? -8.162 18.312 21.018 1.00 98.50 505 GLN A N 1
ATOM 4104 C CA . GLN A 1 505 ? -7.888 17.098 20.244 1.00 98.50 505 GLN A CA 1
ATOM 4105 C C . GLN A 1 505 ? -9.095 16.160 20.185 1.00 98.50 505 GLN A C 1
ATOM 4107 O O . GLN A 1 505 ? -9.415 15.643 19.116 1.00 98.50 505 GLN A O 1
ATOM 4112 N N . ARG A 1 506 ? -9.789 15.966 21.314 1.00 98.50 506 ARG A N 1
ATOM 4113 C CA . ARG A 1 506 ? -11.029 15.173 21.383 1.00 98.50 506 ARG A CA 1
ATOM 4114 C C . ARG A 1 506 ? -12.085 15.732 20.430 1.00 98.50 506 ARG A C 1
ATOM 4116 O O . ARG A 1 506 ? -12.651 14.985 19.635 1.00 98.50 506 ARG A O 1
ATOM 4123 N N . GLN A 1 507 ? -12.267 17.053 20.429 1.00 98.56 507 GLN A N 1
ATOM 4124 C CA . GLN A 1 507 ? -13.221 17.713 19.543 1.00 98.56 507 GLN A CA 1
ATOM 4125 C C . GLN A 1 507 ? -12.812 17.653 18.064 1.00 98.56 507 GLN A C 1
ATOM 4127 O O . GLN A 1 507 ? -13.675 17.456 17.207 1.00 98.56 507 GLN A O 1
ATOM 4132 N N . THR A 1 508 ? -11.519 17.764 17.750 1.00 98.56 508 THR A N 1
ATOM 4133 C CA . THR A 1 508 ? -11.011 17.586 16.380 1.00 98.56 508 THR A CA 1
ATOM 4134 C C . THR A 1 508 ? -11.252 16.162 15.883 1.00 98.56 508 THR A C 1
ATOM 4136 O O . THR A 1 508 ? -11.733 15.987 14.765 1.00 98.56 508 THR A O 1
ATOM 4139 N N . ILE A 1 509 ? -10.999 15.144 16.714 1.00 98.75 509 ILE A N 1
ATOM 4140 C CA . ILE A 1 509 ? -11.284 13.735 16.389 1.00 98.75 509 ILE A CA 1
ATOM 4141 C C . ILE A 1 509 ? -12.785 13.528 16.168 1.00 98.75 509 ILE A C 1
ATOM 4143 O O . ILE A 1 509 ? -13.177 12.905 15.185 1.00 98.75 509 ILE A O 1
ATOM 4147 N N . LYS A 1 510 ? -13.634 14.106 17.025 1.00 98.69 510 LYS A N 1
ATOM 4148 C CA . LYS A 1 510 ? -15.094 14.041 16.888 1.00 98.69 510 LYS A CA 1
ATOM 4149 C C . LYS A 1 510 ? -15.591 14.668 15.583 1.00 98.69 510 LYS A C 1
ATOM 4151 O O . LYS A 1 510 ? -16.420 14.075 14.894 1.00 98.69 510 LYS A O 1
ATOM 4156 N N . GLY A 1 511 ? -15.081 15.849 15.232 1.00 98.56 511 GLY A N 1
ATOM 4157 C CA . GLY A 1 511 ? -15.395 16.515 13.966 1.00 98.56 511 GLY A CA 1
ATOM 4158 C C . GLY A 1 511 ? -14.912 15.710 12.761 1.00 98.56 511 GLY A C 1
ATOM 4159 O O . GLY A 1 511 ? -15.656 15.523 11.800 1.00 98.56 511 GLY A O 1
ATOM 4160 N N . TRP A 1 512 ? -13.701 15.158 12.847 1.00 98.69 512 TRP A N 1
ATOM 4161 C CA . TRP A 1 512 ? -13.153 14.300 11.806 1.00 98.69 512 TRP A CA 1
ATOM 4162 C C . TRP A 1 512 ? -13.974 13.018 11.617 1.00 98.69 512 TRP A C 1
ATOM 4164 O O . TRP A 1 512 ? -14.349 12.718 10.487 1.00 98.69 512 TRP A O 1
ATOM 4174 N N . LYS A 1 513 ? -14.363 12.325 12.697 1.00 98.69 513 LYS A N 1
ATOM 4175 C CA . LYS A 1 513 ? -15.272 11.167 12.636 1.00 98.69 513 LYS A CA 1
ATOM 4176 C C . LYS A 1 513 ? -16.560 11.513 11.892 1.00 98.69 513 LYS A C 1
ATOM 4178 O O . LYS A 1 513 ? -16.990 10.747 11.036 1.00 98.69 513 LYS A O 1
ATOM 4183 N N . ALA A 1 514 ? -17.171 12.662 12.187 1.00 98.69 514 ALA A N 1
ATOM 4184 C CA . ALA A 1 514 ? -18.405 13.081 11.525 1.00 98.69 514 ALA A CA 1
ATOM 4185 C C . ALA A 1 514 ? -18.222 13.252 10.005 1.00 98.69 514 ALA A C 1
ATOM 4187 O O . ALA A 1 514 ? -19.027 12.728 9.236 1.00 98.69 514 ALA A O 1
ATOM 4188 N N . VAL A 1 515 ? -17.144 13.917 9.571 1.00 98.75 515 VAL A N 1
ATOM 4189 C CA . VAL A 1 515 ? -16.821 14.085 8.142 1.00 98.75 515 VAL A CA 1
ATOM 4190 C C . VAL A 1 515 ? -16.495 12.745 7.483 1.00 98.75 515 VAL A C 1
ATOM 4192 O O . VAL A 1 515 ? -17.013 12.451 6.406 1.00 98.75 515 VAL A O 1
ATOM 4195 N N . TYR A 1 516 ? -15.673 11.911 8.129 1.00 98.75 516 TYR A N 1
ATOM 4196 C CA . TYR A 1 516 ? -15.337 10.579 7.632 1.00 98.75 516 TYR A CA 1
ATOM 4197 C C . TYR A 1 516 ? -16.595 9.745 7.405 1.00 98.75 516 TYR A C 1
ATOM 4199 O O . TYR A 1 516 ? -16.772 9.185 6.330 1.00 98.75 516 TYR A O 1
ATOM 4207 N N . MET A 1 517 ? -17.495 9.699 8.389 1.00 98.31 517 MET A N 1
ATOM 4208 C CA . MET A 1 517 ? -18.713 8.896 8.305 1.00 98.31 517 MET A CA 1
ATOM 4209 C C . MET A 1 517 ? -19.701 9.424 7.260 1.00 98.31 517 MET A C 1
ATOM 4211 O O . MET A 1 517 ? -20.353 8.615 6.601 1.00 98.31 517 MET A O 1
ATOM 4215 N N . ALA A 1 518 ? -19.783 10.744 7.060 1.00 98.38 518 ALA A N 1
ATOM 4216 C CA . ALA A 1 518 ? -20.621 11.348 6.021 1.00 98.38 518 ALA A CA 1
ATOM 4217 C C . ALA A 1 518 ? -20.161 10.993 4.594 1.00 98.38 518 ALA A C 1
ATOM 4219 O O . ALA A 1 518 ? -20.993 10.885 3.698 1.00 98.38 518 ALA A O 1
ATOM 4220 N N . HIS A 1 519 ? -18.860 10.756 4.405 1.00 98.38 519 HIS A N 1
ATOM 4221 C CA . HIS A 1 519 ? -18.228 10.483 3.108 1.00 98.38 519 HIS A CA 1
ATOM 4222 C C . HIS A 1 519 ? -17.520 9.118 3.061 1.00 98.38 519 HIS A C 1
ATOM 4224 O O . HIS A 1 519 ? -16.589 8.900 2.282 1.00 98.38 519 HIS A O 1
ATOM 4230 N N . ARG A 1 520 ? -17.930 8.179 3.923 1.00 97.44 520 ARG A N 1
ATOM 4231 C CA . ARG A 1 520 ? -17.189 6.933 4.178 1.00 97.44 520 ARG A CA 1
ATOM 4232 C C . ARG A 1 520 ? -16.972 6.106 2.918 1.00 97.44 520 ARG A C 1
ATOM 4234 O O . ARG A 1 520 ? -15.870 5.611 2.708 1.00 97.44 520 ARG A O 1
ATOM 4241 N N . LEU A 1 521 ? -18.011 5.956 2.097 1.00 97.00 521 LEU A N 1
ATOM 4242 C CA . LEU A 1 521 ? -17.943 5.163 0.867 1.00 97.00 521 LEU A CA 1
ATOM 4243 C C . LEU A 1 521 ? -16.958 5.763 -0.142 1.00 97.00 521 LEU A C 1
ATOM 4245 O O . LEU A 1 521 ? -16.242 5.022 -0.803 1.00 97.00 521 LEU A O 1
ATOM 4249 N N . THR A 1 522 ? -16.850 7.090 -0.192 1.00 98.38 522 THR A N 1
ATOM 4250 C CA . THR A 1 522 ? -15.872 7.792 -1.027 1.00 98.38 522 THR A CA 1
ATOM 4251 C C . THR A 1 522 ? -14.457 7.566 -0.518 1.00 98.38 522 THR A C 1
ATOM 4253 O O . THR A 1 522 ? -13.583 7.178 -1.289 1.00 98.38 522 THR A O 1
ATOM 4256 N N . TYR A 1 523 ? -14.212 7.725 0.787 1.00 98.12 523 TYR A N 1
ATOM 4257 C CA . TYR A 1 523 ? -12.889 7.443 1.351 1.00 98.12 523 TYR A CA 1
ATOM 4258 C C . TYR A 1 523 ? -12.488 5.969 1.187 1.00 98.12 523 TYR A C 1
ATOM 4260 O O . TYR A 1 523 ? -11.320 5.684 0.933 1.00 98.12 523 TYR A O 1
ATOM 4268 N N . GLN A 1 524 ? -13.433 5.035 1.291 1.00 96.75 524 GLN A N 1
ATOM 4269 C CA . GLN A 1 524 ? -13.212 3.591 1.127 1.00 96.75 524 GLN A CA 1
ATOM 4270 C C . GLN A 1 524 ? -13.382 3.097 -0.321 1.00 96.75 524 GLN A C 1
ATOM 4272 O O . GLN A 1 524 ? -13.559 1.897 -0.526 1.00 96.75 524 GLN A O 1
ATOM 4277 N N . CYS A 1 525 ? -13.329 3.995 -1.310 1.00 97.25 525 CYS A N 1
ATOM 4278 C CA . CYS A 1 525 ? -13.464 3.644 -2.723 1.00 97.25 525 CYS A CA 1
ATOM 4279 C C . CYS A 1 525 ? -12.470 2.570 -3.182 1.00 97.25 525 CYS A C 1
ATOM 4281 O O . CYS A 1 525 ? -11.418 2.348 -2.572 1.00 97.25 525 CYS A O 1
ATOM 4283 N N . ALA A 1 526 ? -12.785 1.926 -4.304 1.00 96.00 526 ALA A N 1
ATOM 4284 C CA . ALA A 1 526 ? -11.934 0.909 -4.911 1.00 96.00 526 ALA A CA 1
ATOM 4285 C C . ALA A 1 526 ? -10.692 1.496 -5.609 1.00 96.00 526 ALA A C 1
ATOM 4287 O O . ALA A 1 526 ? -9.709 0.779 -5.817 1.00 96.00 526 ALA A O 1
ATOM 4288 N N . ASP A 1 527 ? -10.719 2.786 -5.968 1.00 96.19 527 ASP A N 1
ATOM 4289 C CA . ASP A 1 527 ? -9.664 3.456 -6.740 1.00 96.19 527 ASP A CA 1
ATOM 4290 C C . ASP A 1 527 ? -9.075 4.724 -6.080 1.00 96.19 527 ASP A C 1
ATOM 4292 O O . ASP A 1 527 ? -9.067 5.802 -6.689 1.00 96.19 527 ASP A O 1
ATOM 4296 N N . PRO A 1 528 ? -8.554 4.645 -4.839 1.00 98.06 528 PRO A N 1
ATOM 4297 C CA . PRO A 1 528 ? -7.835 5.760 -4.247 1.00 98.06 528 PRO A CA 1
ATOM 4298 C C . PRO A 1 528 ? -6.435 5.871 -4.860 1.00 98.06 528 PRO A C 1
ATOM 4300 O O . PRO A 1 528 ? -5.786 4.858 -5.146 1.00 98.06 528 PRO A O 1
ATOM 4303 N N . ILE A 1 529 ? -5.948 7.103 -5.014 1.00 98.19 529 ILE A N 1
ATOM 4304 C CA . ILE A 1 529 ? -4.611 7.404 -5.545 1.00 98.19 529 ILE A CA 1
ATOM 4305 C C . ILE A 1 529 ? -3.834 8.230 -4.513 1.00 98.19 529 ILE A C 1
ATOM 4307 O O . ILE A 1 529 ? -4.275 9.339 -4.182 1.00 98.19 529 ILE A O 1
ATOM 4311 N N . PRO A 1 530 ? -2.689 7.732 -4.010 1.00 97.88 530 PRO A N 1
ATOM 4312 C CA . PRO A 1 530 ? -1.833 8.506 -3.126 1.00 97.88 530 PRO A CA 1
ATOM 4313 C C . PRO A 1 530 ? -1.042 9.526 -3.939 1.00 97.88 530 PRO A C 1
ATOM 4315 O O . PRO A 1 530 ? -0.626 9.230 -5.062 1.00 97.88 530 PRO A O 1
ATOM 4318 N N . PHE A 1 531 ? -0.788 10.699 -3.363 1.00 97.31 531 PHE A N 1
ATOM 4319 C CA . PHE A 1 531 ? 0.014 11.749 -4.002 1.00 97.31 531 PHE A CA 1
ATOM 4320 C C . PHE A 1 531 ? -0.462 12.082 -5.426 1.00 97.31 531 PHE A C 1
ATOM 4322 O O . PHE A 1 531 ? 0.316 12.097 -6.380 1.00 97.31 531 PHE A O 1
ATOM 4329 N N . TRP A 1 532 ? -1.766 12.332 -5.564 1.00 97.44 532 TRP A N 1
ATOM 4330 C CA . TRP A 1 532 ? -2.360 12.887 -6.771 1.00 97.44 532 TRP A CA 1
ATOM 4331 C C . TRP A 1 532 ? -1.568 14.122 -7.232 1.00 97.44 532 TRP A C 1
ATOM 4333 O O . TRP A 1 532 ? -1.282 14.992 -6.401 1.00 97.44 532 TRP A O 1
ATOM 4343 N N . PRO A 1 533 ? -1.221 14.230 -8.526 1.00 95.75 533 PRO A N 1
ATOM 4344 C CA . PRO A 1 533 ? -0.303 15.262 -8.995 1.00 95.75 533 PRO A CA 1
ATOM 4345 C C . PRO A 1 533 ? -0.820 16.675 -8.720 1.00 95.75 533 PRO A C 1
ATOM 4347 O O . PRO A 1 533 ? -1.929 17.045 -9.123 1.00 95.75 533 PRO A O 1
ATOM 4350 N N . THR A 1 534 ? 0.007 17.480 -8.058 1.00 95.50 534 THR A N 1
ATOM 4351 C CA . THR A 1 534 ? -0.270 18.885 -7.746 1.00 95.50 534 THR A CA 1
ATOM 4352 C C . THR A 1 534 ? 0.554 19.823 -8.631 1.00 95.50 534 THR A C 1
ATOM 4354 O O . THR A 1 534 ? 1.533 19.433 -9.270 1.00 95.50 534 THR A O 1
ATOM 4357 N N . ARG A 1 535 ? 0.116 21.083 -8.718 1.00 92.12 535 ARG A N 1
ATOM 4358 C CA . ARG A 1 535 ? 0.805 22.174 -9.432 1.00 92.12 535 ARG A CA 1
ATOM 4359 C C . ARG A 1 535 ? 1.740 22.982 -8.535 1.00 92.12 535 ARG A C 1
ATOM 4361 O O . ARG A 1 535 ? 2.496 23.804 -9.043 1.00 92.12 535 ARG A O 1
ATOM 4368 N N . ALA A 1 536 ? 1.645 22.780 -7.227 1.00 92.25 536 ALA A N 1
ATOM 4369 C CA . ALA A 1 536 ? 2.356 23.541 -6.221 1.00 92.25 536 ALA A CA 1
ATOM 4370 C C . ALA A 1 536 ? 3.387 22.660 -5.523 1.00 92.25 536 ALA A C 1
ATOM 4372 O O . ALA A 1 536 ? 3.054 21.574 -5.044 1.00 92.25 536 ALA A O 1
ATOM 4373 N N . ASP A 1 537 ? 4.614 23.162 -5.432 1.00 92.00 537 ASP A N 1
ATOM 4374 C CA . ASP A 1 537 ? 5.654 22.536 -4.626 1.00 92.00 537 ASP A CA 1
ATOM 4375 C C . ASP A 1 537 ? 5.217 22.492 -3.156 1.00 92.00 537 ASP A C 1
ATOM 4377 O O . ASP A 1 537 ? 4.556 23.407 -2.660 1.00 92.00 537 ASP A O 1
ATOM 4381 N N . ASP A 1 538 ? 5.584 21.420 -2.453 1.00 95.81 538 ASP A N 1
ATOM 4382 C CA . ASP A 1 538 ? 5.267 21.203 -1.035 1.00 95.81 538 ASP A CA 1
ATOM 4383 C C . ASP A 1 538 ? 3.774 21.177 -0.659 1.00 95.81 538 ASP A C 1
ATOM 4385 O O . ASP A 1 538 ? 3.429 21.165 0.528 1.00 95.81 538 ASP A O 1
ATOM 4389 N N . VAL A 1 539 ? 2.884 21.110 -1.648 1.00 97.31 539 VAL A N 1
ATOM 4390 C CA . VAL A 1 539 ? 1.471 20.792 -1.456 1.00 97.31 539 VAL A CA 1
ATOM 4391 C C . VAL A 1 539 ? 1.234 19.386 -1.979 1.00 97.31 539 VAL A C 1
ATOM 4393 O O . VAL A 1 539 ? 1.399 19.109 -3.166 1.00 97.31 539 VAL A O 1
ATOM 4396 N N . TYR A 1 540 ? 0.810 18.499 -1.088 1.00 98.12 540 TYR A N 1
ATOM 4397 C CA . TYR A 1 540 ? 0.557 17.095 -1.396 1.00 98.12 540 TYR A CA 1
ATOM 4398 C C . TYR A 1 540 ? -0.943 16.839 -1.409 1.00 98.12 540 TYR A C 1
ATOM 4400 O O . TYR A 1 540 ? -1.688 17.489 -0.676 1.00 98.12 540 TYR A O 1
ATOM 4408 N N . CYS A 1 541 ? -1.393 15.895 -2.232 1.00 98.44 541 CYS A N 1
ATOM 4409 C CA . CYS A 1 541 ? -2.809 15.586 -2.388 1.00 98.44 541 CYS A CA 1
ATOM 4410 C C . CYS A 1 541 ? -3.034 14.075 -2.447 1.00 98.44 541 CYS A C 1
ATOM 4412 O O . CYS A 1 541 ? -2.312 13.400 -3.160 1.00 98.44 541 CYS A O 1
ATOM 4414 N N . ASN A 1 542 ? -4.047 13.537 -1.778 1.00 98.69 542 ASN A N 1
ATOM 4415 C CA . ASN A 1 542 ? -4.577 12.202 -2.066 1.00 98.69 542 ASN A CA 1
ATOM 4416 C C . ASN A 1 542 ? -5.948 12.336 -2.729 1.00 98.69 542 ASN A C 1
ATOM 4418 O O . ASN A 1 542 ? -6.713 13.240 -2.386 1.00 98.69 542 ASN A O 1
ATOM 4422 N N . ARG A 1 543 ? -6.275 11.434 -3.658 1.00 98.56 543 ARG A N 1
ATOM 4423 C CA . ARG A 1 543 ? -7.572 11.417 -4.349 1.00 98.56 543 ARG A CA 1
ATOM 4424 C C . ARG A 1 543 ? -8.385 10.197 -3.935 1.00 98.56 543 ARG A C 1
ATOM 4426 O O . ARG A 1 543 ? -7.896 9.072 -4.023 1.00 98.56 543 ARG A O 1
ATOM 4433 N N . PHE A 1 544 ? -9.646 10.435 -3.594 1.00 98.62 544 PHE A N 1
ATOM 4434 C CA . PHE A 1 544 ? -10.656 9.420 -3.305 1.00 98.62 544 PHE A CA 1
ATOM 4435 C C . PHE A 1 544 ? -11.877 9.681 -4.187 1.00 98.62 544 PHE A C 1
ATOM 4437 O O . PHE A 1 544 ? -12.497 10.729 -4.054 1.00 98.62 544 PHE A O 1
ATOM 4444 N N . ALA A 1 545 ? -12.216 8.777 -5.103 1.00 97.88 545 ALA A N 1
ATOM 4445 C CA . ALA A 1 545 ? -13.353 8.954 -6.008 1.00 97.88 545 ALA A CA 1
ATOM 4446 C C . ALA A 1 545 ? -14.432 7.927 -5.694 1.00 97.88 545 ALA A C 1
ATOM 4448 O O . ALA A 1 545 ? -14.141 6.736 -5.693 1.00 97.88 545 ALA A O 1
ATOM 4449 N N . ALA A 1 546 ? -15.655 8.380 -5.422 1.00 97.62 546 ALA A N 1
ATOM 4450 C CA . ALA A 1 546 ? -16.760 7.491 -5.099 1.00 97.62 546 ALA A CA 1
ATOM 4451 C C . ALA A 1 546 ? -16.996 6.499 -6.245 1.00 97.62 546 ALA A C 1
ATOM 4453 O O . ALA A 1 546 ? -17.025 6.889 -7.414 1.00 97.62 546 ALA A O 1
ATOM 4454 N N . ASP A 1 547 ? -17.195 5.222 -5.911 1.00 97.62 547 ASP A N 1
ATOM 4455 C CA . ASP A 1 547 ? -17.355 4.158 -6.911 1.00 97.62 547 ASP A CA 1
ATOM 4456 C C . ASP A 1 547 ? -18.610 4.354 -7.787 1.00 97.62 547 ASP A C 1
ATOM 4458 O O . ASP A 1 547 ? -18.671 3.864 -8.914 1.00 97.62 547 ASP A O 1
ATOM 4462 N N . ASP A 1 548 ? -19.610 5.088 -7.290 1.00 96.88 548 ASP A N 1
ATOM 4463 C CA . ASP A 1 548 ? -20.824 5.461 -8.026 1.00 96.88 548 ASP A CA 1
ATOM 4464 C C . ASP A 1 548 ? -20.680 6.754 -8.853 1.00 96.88 548 ASP A C 1
ATOM 4466 O O . ASP A 1 548 ? -21.613 7.143 -9.559 1.00 96.88 548 ASP A O 1
ATOM 4470 N N . GLY A 1 549 ? -19.520 7.416 -8.782 1.00 95.75 549 GLY A N 1
ATOM 4471 C CA . GLY A 1 549 ? -19.224 8.669 -9.473 1.00 95.75 549 GLY A CA 1
ATOM 4472 C C . GLY A 1 549 ? -19.919 9.906 -8.894 1.00 95.75 549 GLY A C 1
ATOM 4473 O O . GLY A 1 549 ? -19.941 10.937 -9.561 1.00 95.75 549 GLY A O 1
ATOM 4474 N N . SER A 1 550 ? -20.502 9.826 -7.693 1.00 95.62 550 SER A N 1
ATOM 4475 C CA . SER A 1 550 ? -21.266 10.930 -7.084 1.00 95.62 550 SER A CA 1
ATOM 4476 C C . SER A 1 550 ? -20.411 12.095 -6.572 1.00 95.62 550 SER A C 1
ATOM 4478 O O . SER A 1 550 ? -20.891 13.231 -6.503 1.00 95.62 550 SER A O 1
ATOM 4480 N N . GLU A 1 551 ? -19.166 11.818 -6.188 1.00 97.62 551 GLU A N 1
ATOM 4481 C CA . GLU A 1 551 ? -18.206 12.807 -5.707 1.00 97.62 551 GLU A CA 1
ATOM 4482 C C . GLU A 1 551 ? -16.758 12.309 -5.835 1.00 97.62 551 GLU A C 1
ATOM 4484 O O . GLU A 1 551 ? -16.477 11.109 -5.867 1.00 97.62 551 GLU A O 1
ATOM 4489 N N . THR A 1 552 ? -15.815 13.247 -5.860 1.00 98.62 552 THR A N 1
ATOM 4490 C CA . THR A 1 552 ? -14.387 12.990 -5.637 1.00 98.62 552 THR A CA 1
ATOM 4491 C C . THR A 1 552 ? -13.885 13.899 -4.527 1.00 98.62 552 THR A C 1
ATOM 4493 O O . THR A 1 552 ? -14.126 15.101 -4.548 1.00 98.62 552 THR A O 1
ATOM 4496 N N . ILE A 1 553 ? -13.169 13.347 -3.555 1.00 98.81 553 ILE A N 1
ATOM 4497 C CA . ILE A 1 553 ? -12.535 14.098 -2.477 1.00 98.81 553 ILE A CA 1
ATOM 4498 C C . ILE A 1 553 ? -11.034 14.165 -2.731 1.00 98.81 553 ILE A C 1
ATOM 4500 O O . ILE A 1 553 ? -10.355 13.144 -2.863 1.00 98.81 553 ILE A O 1
ATOM 4504 N N . TYR A 1 554 ? -10.523 15.390 -2.749 1.00 98.75 554 TYR A N 1
ATOM 4505 C CA . TYR A 1 554 ? -9.104 15.703 -2.773 1.00 98.75 554 TYR A CA 1
ATOM 4506 C C . TYR A 1 554 ? -8.674 16.100 -1.362 1.00 98.75 554 TYR A C 1
ATOM 4508 O O . TYR A 1 554 ? -9.115 17.123 -0.833 1.00 98.75 554 TYR A O 1
ATOM 4516 N N . SER A 1 555 ? -7.841 15.272 -0.735 1.00 98.69 555 SER A N 1
ATOM 4517 C CA . SER A 1 555 ? -7.268 15.535 0.585 1.00 98.69 555 SER A CA 1
ATOM 4518 C C . SER A 1 555 ? -5.912 16.201 0.417 1.00 98.69 555 SER A C 1
ATOM 4520 O O . SER A 1 555 ? -4.966 15.559 -0.027 1.00 98.69 555 SER A O 1
ATOM 4522 N N . PHE A 1 556 ? -5.822 17.493 0.719 1.00 98.75 556 PHE A N 1
ATOM 4523 C CA . PHE A 1 556 ? -4.600 18.277 0.593 1.00 98.75 556 PHE A CA 1
ATOM 4524 C C . PHE A 1 556 ? -3.886 18.427 1.925 1.00 98.75 556 PHE A C 1
ATOM 4526 O O . PHE A 1 556 ? -4.530 18.587 2.958 1.00 98.75 556 PHE A O 1
ATOM 4533 N N . TYR A 1 557 ? -2.559 18.490 1.880 1.00 98.25 557 TYR A N 1
ATOM 4534 C CA . TYR A 1 557 ? -1.735 18.975 2.978 1.00 98.25 557 TYR A CA 1
ATOM 4535 C C . TYR A 1 557 ? -0.720 19.987 2.451 1.00 98.25 557 TYR A C 1
ATOM 4537 O O . TYR A 1 557 ? 0.069 19.681 1.553 1.00 98.25 557 TYR A O 1
ATOM 4545 N N . ASN A 1 558 ? -0.749 21.195 3.013 1.00 97.62 558 ASN A N 1
ATOM 4546 C CA . ASN A 1 558 ? 0.242 22.231 2.744 1.00 97.62 558 ASN A CA 1
ATOM 4547 C C . ASN A 1 558 ? 1.397 22.072 3.736 1.00 97.62 558 ASN A C 1
ATOM 4549 O O . ASN A 1 558 ? 1.266 22.428 4.907 1.00 97.62 558 ASN A O 1
ATOM 4553 N N . ASP A 1 559 ? 2.537 21.555 3.279 1.00 96.25 559 ASP A N 1
ATOM 4554 C CA . ASP A 1 559 ? 3.687 21.359 4.160 1.00 96.25 559 ASP A CA 1
ATOM 4555 C C . ASP A 1 559 ? 4.458 22.660 4.432 1.00 96.25 559 ASP A C 1
ATOM 4557 O O . ASP A 1 559 ? 5.395 22.650 5.220 1.00 96.25 559 ASP A O 1
ATOM 4561 N N . THR A 1 560 ? 4.140 23.782 3.782 1.00 95.75 560 THR A N 1
ATOM 4562 C CA . THR A 1 560 ? 4.876 25.048 3.963 1.00 95.75 560 THR A CA 1
ATOM 4563 C C . THR A 1 560 ? 4.520 25.763 5.272 1.00 95.75 560 THR A C 1
ATOM 4565 O O . THR A 1 560 ? 3.544 25.432 5.944 1.00 95.75 560 THR A O 1
ATOM 4568 N N . ASP A 1 561 ? 5.327 26.764 5.640 1.00 95.75 561 ASP A N 1
ATOM 4569 C CA . ASP A 1 561 ? 5.118 27.608 6.830 1.00 95.75 561 ASP A CA 1
ATOM 4570 C C . ASP A 1 561 ? 4.218 28.830 6.556 1.00 95.75 561 ASP A C 1
ATOM 4572 O O . ASP A 1 561 ? 4.073 29.709 7.407 1.00 95.75 561 ASP A O 1
ATOM 4576 N N . SER A 1 562 ? 3.617 28.903 5.367 1.00 96.94 562 SER A N 1
ATOM 4577 C CA . SER A 1 562 ? 2.727 29.985 4.945 1.00 96.94 562 SER A CA 1
ATOM 4578 C C . SER A 1 562 ? 1.500 29.444 4.223 1.00 96.94 562 SER A C 1
ATOM 4580 O O . SER A 1 562 ? 1.524 28.356 3.655 1.00 96.94 562 SER A O 1
ATOM 4582 N N . ASP A 1 563 ? 0.418 30.214 4.212 1.00 97.88 563 ASP A N 1
ATOM 4583 C CA . ASP A 1 563 ? -0.745 29.865 3.402 1.00 97.88 563 ASP A CA 1
ATOM 4584 C C . ASP A 1 563 ? -0.359 29.814 1.919 1.00 97.88 563 ASP A C 1
ATOM 4586 O O . ASP A 1 563 ? 0.333 30.700 1.410 1.00 97.88 563 ASP A O 1
ATOM 4590 N N . TYR A 1 564 ? -0.830 28.785 1.224 1.00 97.88 564 TYR A N 1
ATOM 4591 C CA . TYR A 1 564 ? -0.709 28.670 -0.222 1.00 97.88 564 TYR A CA 1
ATOM 4592 C C . TYR A 1 564 ? -1.997 29.170 -0.877 1.00 97.88 564 TYR A C 1
ATOM 4594 O O . TYR A 1 564 ? -3.071 28.744 -0.466 1.00 97.88 564 TYR A O 1
ATOM 4602 N N . THR A 1 565 ? -1.897 30.009 -1.912 1.00 97.94 565 THR A N 1
ATOM 4603 C CA . THR A 1 565 ? -3.037 30.414 -2.750 1.00 97.94 565 THR A CA 1
ATOM 4604 C C . THR A 1 565 ? -2.679 30.254 -4.220 1.00 97.94 565 THR A C 1
ATOM 4606 O O . THR A 1 565 ? -1.734 30.886 -4.694 1.00 97.94 565 THR A O 1
ATOM 4609 N N . GLY A 1 566 ? -3.450 29.459 -4.960 1.00 97.25 566 GLY A N 1
ATOM 4610 C CA . GLY A 1 566 ? -3.217 29.259 -6.387 1.00 97.25 566 GLY A CA 1
ATOM 4611 C C . GLY A 1 566 ? -3.819 27.970 -6.947 1.00 97.25 566 GLY A C 1
ATOM 4612 O O . GLY A 1 566 ? -4.686 27.365 -6.310 1.00 97.25 566 GLY A O 1
ATOM 4613 N N . PRO A 1 567 ? -3.378 27.558 -8.148 1.00 97.19 567 PRO A N 1
ATOM 4614 C CA . PRO A 1 567 ? -3.760 26.288 -8.760 1.00 97.19 567 PRO A CA 1
ATOM 4615 C C . PRO A 1 567 ? -3.302 25.086 -7.927 1.00 97.19 567 PRO A C 1
ATOM 4617 O O . PRO A 1 567 ? -2.130 24.980 -7.581 1.00 97.19 567 PRO A O 1
ATOM 4620 N N . LEU A 1 568 ? -4.207 24.148 -7.654 1.00 97.19 568 LEU A N 1
ATOM 4621 C CA . LEU A 1 568 ? -3.936 22.964 -6.838 1.00 97.19 568 LEU A CA 1
ATOM 4622 C C . LEU A 1 568 ? -3.657 21.735 -7.700 1.00 97.19 568 LEU A C 1
ATOM 4624 O O . LEU A 1 568 ? -2.527 21.251 -7.737 1.00 97.19 568 LEU A O 1
ATOM 4628 N N . CYS A 1 569 ? -4.660 21.224 -8.409 1.00 96.88 569 CYS A N 1
ATOM 4629 C CA . CYS A 1 569 ? -4.532 20.022 -9.232 1.00 96.88 569 CYS A CA 1
ATOM 4630 C C . CYS A 1 569 ? -5.604 19.971 -10.328 1.00 96.88 569 CYS A C 1
ATOM 4632 O O . CYS A 1 569 ? -6.557 20.756 -10.335 1.00 96.88 569 CYS A O 1
ATOM 4634 N N . ARG A 1 570 ? -5.446 19.026 -11.263 1.00 95.75 570 ARG A N 1
ATOM 4635 C CA . ARG A 1 570 ? -6.530 18.655 -12.181 1.00 95.75 570 ARG A CA 1
ATOM 4636 C C . ARG A 1 570 ? -7.639 17.945 -11.402 1.00 95.75 570 ARG A C 1
ATOM 4638 O O . ARG A 1 570 ? -7.333 17.074 -10.579 1.00 95.75 570 ARG A O 1
ATOM 4645 N N . ALA A 1 571 ? -8.887 18.302 -11.680 1.00 95.25 571 ALA A N 1
ATOM 4646 C CA . ALA A 1 571 ? -10.053 17.709 -11.046 1.00 95.25 571 ALA A CA 1
ATOM 4647 C C . ALA A 1 571 ? -11.205 17.501 -12.031 1.00 95.25 571 ALA A C 1
ATOM 4649 O O . ALA A 1 571 ? -11.450 18.338 -12.900 1.00 95.25 571 ALA A O 1
ATOM 4650 N N . ASP A 1 572 ? -11.926 16.397 -11.849 1.00 87.75 572 ASP A N 1
ATOM 4651 C CA . ASP A 1 572 ? -13.094 16.053 -12.654 1.00 87.75 572 ASP A CA 1
ATOM 4652 C C . ASP A 1 572 ? -14.359 16.485 -11.906 1.00 87.75 572 ASP A C 1
ATOM 4654 O O . ASP A 1 572 ? -14.695 15.918 -10.869 1.00 87.75 572 ASP A O 1
ATOM 4658 N N . GLY A 1 573 ? -15.039 17.513 -12.413 1.00 91.38 573 GLY A N 1
ATOM 4659 C CA . GLY A 1 573 ? -16.296 18.016 -11.857 1.00 91.38 573 GLY A CA 1
ATOM 4660 C C . GLY A 1 573 ? -16.567 19.469 -12.226 1.00 91.38 573 GLY A C 1
ATOM 4661 O O . GLY A 1 573 ? -15.764 20.123 -12.899 1.00 91.38 573 GLY A O 1
ATOM 4662 N N . ALA A 1 574 ? -17.726 19.968 -11.806 1.00 92.62 574 ALA A N 1
ATOM 4663 C CA . ALA A 1 574 ? -18.201 21.317 -12.111 1.00 92.62 574 ALA A CA 1
ATOM 4664 C C . ALA A 1 574 ? -18.335 22.205 -10.867 1.00 92.62 574 ALA A C 1
ATOM 4666 O O . ALA A 1 574 ? -18.427 23.425 -10.997 1.00 92.62 574 ALA A O 1
ATOM 4667 N N . SER A 1 575 ? -18.362 21.612 -9.674 1.00 96.81 575 SER A N 1
ATOM 4668 C CA . SER A 1 575 ? -18.510 22.326 -8.406 1.00 96.81 575 SER A CA 1
ATOM 4669 C C . SER A 1 575 ? -17.599 21.746 -7.331 1.00 96.81 575 SER A C 1
ATOM 4671 O O . SER A 1 575 ? -17.239 20.571 -7.389 1.00 96.81 575 SER A O 1
ATOM 4673 N N . CYS A 1 576 ? -17.219 22.562 -6.346 1.00 97.94 576 CYS A N 1
ATOM 4674 C CA . CYS A 1 576 ? -16.414 22.108 -5.219 1.00 97.94 576 CYS A CA 1
ATOM 4675 C C . CYS A 1 576 ? -16.841 22.733 -3.887 1.00 97.94 576 CYS A C 1
ATOM 4677 O O . CYS A 1 576 ? -17.367 23.844 -3.847 1.00 97.94 576 CYS A O 1
ATOM 4679 N N . GLU A 1 577 ? -16.583 22.022 -2.792 1.00 98.12 577 GLU A N 1
ATOM 4680 C CA . GLU A 1 577 ? -16.877 22.446 -1.421 1.00 98.12 577 GLU A CA 1
ATOM 4681 C C . GLU A 1 577 ? -15.777 21.964 -0.467 1.00 98.12 577 GLU A C 1
ATOM 4683 O O . GLU A 1 577 ? -15.296 20.835 -0.578 1.00 98.12 577 GLU A O 1
ATOM 4688 N N . ILE A 1 578 ? -15.393 22.799 0.502 1.00 98.56 578 ILE A N 1
ATOM 4689 C CA . ILE A 1 578 ? -14.520 22.374 1.602 1.00 98.56 578 ILE A CA 1
ATOM 4690 C C . ILE A 1 578 ? -15.360 21.653 2.650 1.00 98.56 578 ILE A C 1
ATOM 4692 O O . ILE A 1 578 ? -16.238 22.251 3.268 1.00 98.56 578 ILE A O 1
ATOM 4696 N N . ILE A 1 579 ? -15.046 20.379 2.871 1.00 98.62 579 ILE A N 1
ATOM 4697 C CA . ILE A 1 579 ? -15.747 19.513 3.833 1.00 98.62 579 ILE A CA 1
ATOM 4698 C C . ILE A 1 579 ? -14.922 19.247 5.102 1.00 98.62 579 ILE A C 1
ATOM 4700 O O . ILE A 1 579 ? -15.460 18.772 6.099 1.00 98.62 579 ILE A O 1
ATOM 4704 N N . LEU A 1 580 ? -13.619 19.556 5.085 1.00 98.56 580 LEU A N 1
ATOM 4705 C CA . LEU A 1 580 ? -12.725 19.481 6.245 1.00 98.56 580 LEU A CA 1
ATOM 4706 C C . LEU A 1 580 ? -11.660 20.577 6.170 1.00 98.56 580 LEU A C 1
ATOM 4708 O O . LEU A 1 580 ? -11.079 20.794 5.109 1.00 98.56 580 LEU A O 1
ATOM 4712 N N . GLY A 1 581 ? -11.342 21.175 7.318 1.00 97.00 581 GLY A N 1
ATOM 4713 C CA . GLY A 1 581 ? -10.307 22.198 7.443 1.00 97.00 581 GLY A CA 1
ATOM 4714 C C . GLY A 1 581 ? -10.829 23.606 7.164 1.00 97.00 581 GLY A C 1
ATOM 4715 O O . GLY A 1 581 ? -12.019 23.824 6.939 1.00 97.00 581 GLY A O 1
ATOM 4716 N N . SER A 1 582 ? -9.928 24.581 7.224 1.00 93.25 582 SER A N 1
ATOM 4717 C CA . SER A 1 582 ? -10.191 25.960 6.815 1.00 93.25 582 SER A CA 1
ATOM 4718 C C . SER A 1 582 ? -9.502 26.230 5.480 1.00 93.25 582 SER A C 1
ATOM 4720 O O . SER A 1 582 ? -8.451 25.667 5.199 1.00 93.25 582 SER A O 1
ATOM 4722 N N . GLY A 1 583 ? -10.095 27.062 4.630 1.00 94.75 583 GLY A N 1
ATOM 4723 C CA . GLY A 1 583 ? -9.540 27.368 3.315 1.00 94.75 583 GLY A CA 1
ATOM 4724 C C . GLY A 1 583 ? -10.585 27.934 2.368 1.00 94.75 583 GLY A C 1
ATOM 4725 O O . GLY A 1 583 ? -11.710 28.233 2.772 1.00 94.75 583 GLY A O 1
ATOM 4726 N N . GLU A 1 584 ? -10.205 28.045 1.102 1.00 97.75 584 GLU A N 1
ATOM 4727 C CA . GLU A 1 584 ? -11.091 28.414 -0.005 1.00 97.75 584 GLU A CA 1
ATOM 4728 C C . GLU A 1 584 ? -10.817 27.475 -1.183 1.00 97.75 584 GLU A C 1
ATOM 4730 O O . GLU A 1 584 ? -9.667 27.092 -1.396 1.00 97.75 584 GLU A O 1
ATOM 4735 N N . ALA A 1 585 ? -11.847 27.098 -1.937 1.00 97.69 585 ALA A N 1
ATOM 4736 C CA . ALA A 1 585 ? -11.716 26.254 -3.119 1.00 97.69 585 ALA A CA 1
ATOM 4737 C C . ALA A 1 585 ? -12.646 26.759 -4.228 1.00 97.69 585 ALA A C 1
ATOM 4739 O O . ALA A 1 585 ? -13.789 27.127 -3.956 1.00 97.69 585 ALA A O 1
ATOM 4740 N N . ASP A 1 586 ? -12.142 26.766 -5.457 1.00 97.81 586 ASP A N 1
ATOM 4741 C CA . ASP A 1 586 ? -12.882 27.079 -6.677 1.00 97.81 586 ASP A CA 1
ATOM 4742 C C . ASP A 1 586 ? -12.429 26.148 -7.806 1.00 97.81 586 ASP A C 1
ATOM 4744 O O . ASP A 1 586 ? -11.257 25.761 -7.874 1.00 97.81 586 ASP A O 1
ATOM 4748 N N . ILE A 1 587 ? -13.343 25.795 -8.707 1.00 97.50 587 ILE A N 1
ATOM 4749 C CA . ILE A 1 587 ? -13.059 24.914 -9.840 1.00 97.50 587 ILE A CA 1
ATOM 4750 C C . ILE A 1 587 ? -13.490 25.573 -11.145 1.00 97.50 587 ILE A C 1
ATOM 4752 O O . ILE A 1 587 ? -14.639 25.969 -11.324 1.00 97.50 587 ILE A O 1
ATOM 4756 N N . GLN A 1 588 ? -12.553 25.676 -12.088 1.00 95.88 588 GLN A N 1
ATOM 4757 C CA . GLN A 1 588 ? -12.811 26.250 -13.406 1.00 95.88 588 GLN A CA 1
ATOM 4758 C C . GLN A 1 588 ? -12.125 25.413 -14.479 1.00 95.88 588 GLN A C 1
ATOM 4760 O O . GLN A 1 588 ? -10.921 25.178 -14.417 1.00 95.88 588 GLN A O 1
ATOM 4765 N N . ASN A 1 589 ? -12.884 24.980 -15.490 1.00 92.56 589 ASN A N 1
ATOM 4766 C CA . ASN A 1 589 ? -12.370 24.220 -16.636 1.00 92.56 589 ASN A CA 1
ATOM 4767 C C . ASN A 1 589 ? -11.509 22.997 -16.238 1.00 92.56 589 ASN A C 1
ATOM 4769 O O . ASN A 1 589 ? -10.469 22.751 -16.847 1.00 92.56 589 ASN A O 1
ATOM 4773 N N . GLY A 1 590 ? -11.915 22.255 -15.200 1.00 92.81 590 GLY A N 1
ATOM 4774 C CA . GLY A 1 590 ? -11.198 21.066 -14.712 1.00 92.81 590 GLY A CA 1
ATOM 4775 C C . GLY A 1 590 ? -9.921 21.356 -13.909 1.00 92.81 590 GLY A C 1
ATOM 4776 O O . GLY A 1 590 ? -9.147 20.443 -13.617 1.00 92.81 590 GLY A O 1
ATOM 4777 N N . LEU A 1 591 ? -9.675 22.618 -13.548 1.00 96.62 591 LEU A N 1
ATOM 4778 C CA . LEU A 1 591 ? -8.587 23.024 -12.664 1.00 96.62 591 LEU A CA 1
ATOM 4779 C C . LEU A 1 591 ? -9.156 23.437 -11.307 1.00 96.62 591 LEU A C 1
ATOM 4781 O O . LEU A 1 591 ? -9.887 24.425 -11.214 1.00 96.62 591 LEU A O 1
ATOM 4785 N N . LEU A 1 592 ? -8.780 22.707 -10.259 1.00 98.00 592 LEU A N 1
ATOM 4786 C CA . LEU A 1 592 ? -9.072 23.088 -8.884 1.00 98.00 592 LEU A CA 1
ATOM 4787 C C . LEU A 1 592 ? -8.025 24.100 -8.412 1.00 98.00 592 LEU A C 1
ATOM 4789 O O . LEU A 1 592 ? -6.824 23.865 -8.549 1.00 98.00 592 LEU A O 1
ATOM 4793 N N . SER A 1 593 ? -8.473 25.222 -7.861 1.00 97.94 593 SER A N 1
ATOM 4794 C CA . SER A 1 593 ? -7.642 26.270 -7.262 1.00 97.94 593 SER A CA 1
ATOM 4795 C C . SER A 1 593 ? -8.161 26.601 -5.868 1.00 97.94 593 SER A C 1
ATOM 4797 O O . SER A 1 593 ? -9.321 26.346 -5.556 1.00 97.94 593 SER A O 1
ATOM 4799 N N . GLY A 1 594 ? -7.325 27.172 -5.009 1.00 96.69 594 GLY A N 1
ATOM 4800 C CA . GLY A 1 594 ? -7.772 27.486 -3.658 1.00 96.69 594 GLY A CA 1
ATOM 4801 C C . GLY A 1 594 ? -6.723 28.119 -2.766 1.00 96.69 594 GLY A C 1
ATOM 4802 O O . GLY A 1 594 ? -5.587 28.343 -3.188 1.00 96.69 594 GLY A O 1
ATOM 4803 N N . ARG A 1 595 ? -7.132 28.383 -1.522 1.00 98.06 595 ARG A N 1
ATOM 4804 C CA . ARG A 1 595 ? -6.268 28.785 -0.411 1.00 98.06 595 ARG A CA 1
ATOM 4805 C C . ARG A 1 595 ? -6.186 27.658 0.616 1.00 98.06 595 ARG A C 1
ATOM 4807 O O . ARG A 1 595 ? -7.210 27.269 1.174 1.00 98.06 595 ARG A O 1
ATOM 4814 N N . LEU A 1 596 ? -4.972 27.194 0.902 1.00 98.31 596 LEU A N 1
ATOM 4815 C CA . LEU A 1 596 ? -4.669 26.146 1.878 1.00 98.31 596 LEU A CA 1
ATOM 4816 C C . LEU A 1 596 ? -3.815 26.714 3.025 1.00 98.31 596 LEU A C 1
ATOM 4818 O O . LEU A 1 596 ? -2.696 27.171 2.763 1.00 98.31 596 LEU A O 1
ATOM 4822 N N . PRO A 1 597 ? -4.277 26.679 4.286 1.00 98.25 597 PRO A N 1
ATOM 4823 C CA . PRO A 1 597 ? -3.491 27.157 5.416 1.00 98.25 597 PRO A CA 1
ATOM 4824 C C . PRO A 1 597 ? -2.215 26.343 5.643 1.00 98.25 597 PRO A C 1
ATOM 4826 O O . PRO A 1 597 ? -2.178 25.135 5.394 1.00 98.25 597 PRO A O 1
ATOM 4829 N N . ALA A 1 598 ? -1.173 27.004 6.141 1.00 97.44 598 ALA A N 1
ATOM 4830 C CA . ALA A 1 598 ? 0.110 26.376 6.468 1.00 97.44 598 ALA A CA 1
ATOM 4831 C C . ALA A 1 598 ? -0.043 25.175 7.418 1.00 97.44 598 ALA A C 1
ATOM 4833 O O . ALA A 1 598 ? -0.749 25.276 8.420 1.00 97.44 598 ALA A O 1
ATOM 4834 N N . ARG A 1 599 ? 0.677 24.073 7.164 1.00 95.69 599 ARG A N 1
ATOM 4835 C CA . ARG A 1 599 ? 0.778 22.896 8.055 1.00 95.69 599 ARG A CA 1
ATOM 4836 C C . ARG A 1 599 ? -0.573 22.288 8.464 1.00 95.69 599 ARG A C 1
ATOM 4838 O O . ARG A 1 599 ? -0.721 21.819 9.596 1.00 95.69 599 ARG A O 1
ATOM 4845 N N . THR A 1 600 ? -1.556 22.311 7.564 1.00 96.44 600 THR A N 1
ATOM 4846 C CA . THR A 1 600 ? -2.897 21.760 7.812 1.00 96.44 600 THR A CA 1
ATOM 4847 C C . THR A 1 600 ? -3.383 20.868 6.682 1.00 96.44 600 THR A C 1
ATOM 4849 O O . THR A 1 600 ? -2.937 20.984 5.537 1.00 96.44 600 THR A O 1
ATOM 4852 N N . VAL A 1 601 ? -4.324 19.986 7.028 1.00 98.31 601 VAL A N 1
ATOM 4853 C CA . VAL A 1 601 ? -5.077 19.164 6.082 1.00 98.31 601 VAL A CA 1
ATOM 4854 C C . VAL A 1 601 ? -6.391 19.854 5.716 1.00 98.31 601 VAL A C 1
ATOM 4856 O O . VAL A 1 601 ? -7.115 20.324 6.596 1.00 98.31 601 VAL A O 1
ATOM 4859 N N . VAL A 1 602 ? -6.718 19.876 4.424 1.00 98.69 602 VAL A N 1
ATOM 4860 C CA . VAL A 1 602 ? -7.985 20.402 3.891 1.00 98.69 602 VAL A CA 1
ATOM 4861 C C . VAL A 1 602 ? -8.573 19.389 2.921 1.00 98.69 602 VAL A C 1
ATOM 4863 O O . VAL A 1 602 ? -7.876 18.922 2.023 1.00 98.69 602 VAL A O 1
ATOM 4866 N N . HIS A 1 603 ? -9.850 19.041 3.080 1.00 98.81 603 HIS A N 1
ATOM 4867 C CA . HIS A 1 603 ? -10.542 18.167 2.130 1.00 98.81 603 HIS A CA 1
ATOM 4868 C C . HIS A 1 603 ? -11.490 18.984 1.269 1.00 98.81 603 HIS A C 1
ATOM 4870 O O . HIS A 1 603 ? -12.378 19.668 1.785 1.00 98.81 603 HIS A O 1
ATOM 4876 N N . VAL A 1 604 ? -11.319 18.858 -0.042 1.00 98.75 604 VAL A N 1
ATOM 4877 C CA . VAL A 1 604 ? -12.180 19.479 -1.043 1.00 98.75 604 VAL A CA 1
ATOM 4878 C C . VAL A 1 604 ? -12.976 18.385 -1.741 1.00 98.75 604 VAL A C 1
ATOM 4880 O O . VAL A 1 604 ? -12.401 17.539 -2.425 1.00 98.75 604 VAL A O 1
ATOM 4883 N N . ARG A 1 605 ? -14.298 18.399 -1.568 1.00 98.56 605 ARG A N 1
ATOM 4884 C CA . ARG A 1 605 ? -15.233 17.585 -2.348 1.00 98.56 605 ARG A CA 1
ATOM 4885 C C . ARG A 1 605 ? -15.469 18.258 -3.694 1.00 98.56 605 ARG A C 1
ATOM 4887 O O . ARG A 1 605 ? -15.697 19.463 -3.733 1.00 98.56 605 ARG A O 1
ATOM 4894 N N . VAL A 1 606 ? -15.473 17.481 -4.767 1.00 98.50 606 VAL A N 1
ATOM 4895 C CA . VAL A 1 606 ? -15.764 17.897 -6.141 1.00 98.50 606 VAL A CA 1
ATOM 4896 C C . VAL A 1 606 ? -16.903 17.037 -6.696 1.00 98.50 606 VAL A C 1
ATOM 4898 O O . VAL A 1 606 ? -16.920 15.828 -6.456 1.00 98.50 606 VAL A O 1
ATOM 4901 N N . GLN A 1 607 ? -17.853 17.667 -7.396 1.00 95.62 607 GLN A N 1
ATOM 4902 C CA . GLN A 1 607 ? -19.037 17.038 -8.007 1.00 95.62 607 GLN A CA 1
ATOM 4903 C C . GLN A 1 607 ? -19.300 17.574 -9.412 1.00 95.62 607 GLN A C 1
ATOM 4905 O O . GLN A 1 607 ? -19.075 18.794 -9.638 1.00 95.62 607 GLN A O 1
#

Nearest PDB structures (foldseek):
  2yfn-assembly1_A  TM=4.339E-01  e=1.141E-16  Mediterraneibacter gnavus E1
  6jhp-assembly1_D  TM=4.342E-01  e=1.665E-15  Paecilomyces sp. 'thermophila'
  4fnr-assembly1_D  TM=4.300E-01  e=3.699E-15  Geobacillus stearothermophilus
  1wza-assembly1_A  TM=6.313E-01  e=1.076E-08  Halothermothrix orenii
  1wzm-assembly1_B  TM=4.501E-01  e=4.263E-11  Thermoactinomyces vulgaris

Solvent-accessible surface area (backbone atoms only — not comparable to full-atom values): 31744 Å² total; per-residue (Å²): 134,76,67,74,42,76,40,75,92,75,30,30,40,38,41,59,49,76,15,32,37,39,30,41,31,55,74,78,16,47,27,29,52,29,46,19,34,55,80,70,76,49,88,22,46,57,71,25,50,46,42,34,36,37,46,87,92,41,82,46,50,41,53,70,33,46,74,77,45,76,49,79,53,71,63,97,60,38,36,34,39,37,42,33,31,35,26,81,89,67,29,35,37,40,38,41,36,45,34,34,54,72,42,46,43,40,33,43,38,41,29,37,26,32,70,28,74,83,78,49,78,69,70,34,32,43,29,41,56,34,70,42,62,58,50,48,73,51,91,64,43,42,68,26,26,27,57,26,48,42,60,48,99,85,70,47,59,25,63,42,68,78,87,63,69,72,46,33,55,74,77,60,53,44,36,35,33,13,25,72,82,47,33,37,19,38,33,37,35,44,72,56,92,60,62,55,57,47,75,91,82,45,48,60,44,18,59,69,64,35,56,25,45,46,72,64,50,46,60,64,48,66,38,68,52,82,44,39,85,46,65,74,30,36,40,48,40,41,35,31,39,35,75,46,15,64,65,44,45,52,52,52,50,33,54,61,64,48,65,84,60,59,57,67,59,64,68,34,74,58,53,43,67,62,75,75,50,48,36,32,36,43,42,29,45,87,32,79,70,36,25,36,84,86,82,49,40,72,32,61,70,60,37,46,60,60,24,51,54,42,60,40,53,38,30,41,30,55,39,75,48,72,86,59,56,77,78,56,90,61,44,76,72,47,54,44,56,66,36,70,69,20,43,62,44,50,19,53,48,41,56,53,34,46,77,72,69,24,44,34,24,39,70,42,64,72,92,60,68,50,96,88,56,47,77,66,57,49,30,50,53,55,27,48,51,34,64,62,26,67,43,41,30,33,39,31,51,91,26,38,65,70,64,70,65,42,58,55,38,35,52,70,65,43,80,43,62,45,50,30,21,43,35,61,46,59,47,69,74,34,42,35,73,42,55,27,23,28,46,64,56,92,74,88,65,66,77,82,44,36,61,47,59,58,49,60,40,40,82,44,52,40,33,36,36,51,79,84,54,49,79,73,49,46,54,50,53,52,44,41,28,58,46,63,58,42,33,37,49,50,49,36,43,61,76,78,45,80,48,78,77,52,73,67,54,26,45,52,46,22,53,47,49,54,47,46,65,76,44,38,64,26,61,51,14,92,65,40,37,75,66,39,72,52,72,42,87,63,40,46,26,25,38,21,37,21,83,85,68,73,37,31,38,40,24,30,35,27,67,43,95,51,67,45,75,48,62,41,32,78,44,81,54,74,45,58,46,78,72,39,68,67,69,48,68,48,55,57,97,39,36,32,27,33,34,41,43,42,70,39,50,32,29,36,39,24,61

Mean predicted aligned error: 5.04 Å

Organism: NCBI:txid2041842

Foldseek 3Di:
DDAFDQDPVQQWTWDDAPFWTWIWHPPQFTWTQFIAGVLVVDTDLHGFQFKWKAWPNDIGGRNLWDFPDWDWDDDPQKTKIKTWTHRVQQQKIKIWIWMDRNHFKTKTKIFIAHPPNPVDDTWMKMDTRSQLPFAHPPPQKDKQAFQAHDAAPVSHHQEDEADDDQFDFQRTAWIWIGHNQLFKTKTKDWDDPDRGLDCVVDQEQSSQRSNDRDSCCRNPPITIHDHYNDRRHMTMIIMGIGGRGQLVSLVVSLCVSCVVFAQVQLVDPLQCLVLLFFEEEEDAQPDPQQADPVVLAGNLVSNQVVQVLLQGHQEYEYHQDPPPPPPDDDFPLVSQCPRVVHLVRLLVSQVVCVVVNYAYAYEDDPVRDDPPDDLLNSLQSLLVSCLSNVGQEYEYPPDQAHDPSSLVSNVVSHGNRAYEYQGHNRDRPRCNRHQEYAQEDADQDDPPHEHSCCQSPLSYAHAYDYQPDAAVSLVSSLQNCQQLVHGHYDYQQPRNHGHDYDSVSSVSSSLSVVLCSVCVQQSSDPRKRFQADWPDRQKGWIWGAHPVRPKIKIKIFRQDPAKDWWWTHFAPADDKDWSDDDWAWDDDPRIITIIDGHGHIIMMIGD

Radius of gyration: 27.76 Å; Cα contacts (8 Å, |Δi|>4): 1415; chains: 1; bounding box: 66×58×87 Å

Sequence (607 aa):
MTMITHNREKQTFILENNSVRAVLCYQNGLRMQEFSNLHSGRVSNTDRELLTFTFMGRQYTSADLSVCGAYAAQDNTREMATVLLENRDLQLSMRLHLISDKKDTVTVLLQVKDLYREKVPYELFIHSPFLAAMQMAGAGDKYYYPAGAVQNREGKQLLKLAKESFMNSDIKPPLVVTDAEDQYGFSVRFPSLADLSDDGAVQNRNMSLSTIASAEELHEHSLPINPDATYADTIELEITGLTDGWPEAFRRYRAQWEAPYDFREYDKPDLKWFSEKFLHNFTFLYGTEGFDPVKKKIDVEKLLAEGDEFGGFDTVTVWNQYPRLGIDRRSQWQFFDDFPGGRPAIRQAVEEFHRHGVQVFMPYIPWDAGSHESTDSLGDEFAKLLADTDADGYQLDTLSAIPESFREKCNAVRPGLVMTTQSHPTKKRPMEIITTSWDEFWATRPMPQVDILRYLLPRHIAPVISRWYRKEDKDLLIQYSQFSAVPMVIWQDIFGRWMPFCAEQRQTIKGWKAVYMAHRLTYQCADPIPFWPTRADDVYCNRFAADDGSETIYSFYNDTDSDYTGPLCRADGASCEIILGSGEADIQNGLLSGRLPARTVVHVRVQ

pLDDT: mean 94.32, std 5.28, range [49.72, 98.81]

Secondary structure (DSSP, 8-state):
-PPPEEETTTTEEEEE-SSEEEEEE-BTB-EEEEEEEGGGT---STTEE--EEEETTEEEEGGGSEEEEEEEEE-SS-EEEEEEEEETTTTEEEEEEEEE-SSSEEEEEEEEEE--TTSS---EEEE-HHHHT--SSSTT-EEEBTTBSSB-TTS-B-EE----SSBPPS--PPEEEE-TTSSSEEEEE-----SBS-GGG-SB--HHHHT--SHHHHHH--EEE---SS---EEEEEEEEESSHHHHHHHHHHHHHHTT---TTTT-GGGGGGGG--EEEEEETTSTTTEETTTTEE-HHHHHHHHGGGT--SEEEEE-STTTTTSSS--HHHHHHHSTTHHHHHHHHHHHHHHTT-EEEEEE-GGG--TT--HHHHHHHHHHHHHHH---EEEETT-S---HHHHHHHHHH-TT-EEEESS---SHHHHHH--EE-EE-----STT-EESHHHH-TTSB--EE-TT--HHHHHHHHHHHHHTT--EEE--EETTEE-PPPHHHHHHHHHHHHHHHHTHHHHT-S--BTT--BSSTTEEEEEEE-TTSS-EEEEEEE-SSS-EEEEEEE--SS-EEEEESS-EEEEETTEEEEEE-TT-EEEEEE-